Protein AF-A0A853DGA1-F1 (afdb_monomer)

InterPro domains:
  IPR004381 Glycerate kinase [PF02595] (12-328)
  IPR004381 Glycerate kinase [PTHR21599] (1-326)
  IPR018193 Glycerate kinase, flavodoxin-like fold [G3DSA:3.90.1510.10] (41-255)
  IPR018197 Glycerate kinase, restriction-enzyme-like fold [G3DSA:3.40.50.10350] (1-326)
  IPR036129 Glycerate kinase superfamily [SSF110738] (1-325)

Sequence (373 aa):
MRVLVTCDAIGVATPPEAADLIRAAWLQRAPAVTVDALPLSRGGRGFAAAAARVEGAREEPLAAGGALGTVVLLPDGSAVLEAAQAQADRSSYSVGALLVAAADVPGVRRILVGVGDLRCLDGGLGMLQAMAGRPDDPAETDLGWLRETRVAWRGVPIVAATSHALPMLGFHGAAAHAEEALGLSRQQSQEAENALGEYVDRTRRALPPRRDLLTGKDRRLDREPGAGAGGGVAFGLGLIGAQIRPGAQVSAELAGLDRAVAASDLVVIGEDVFDWRSLQDTVLAHVGEVAAARGRPVVVLSREAHVGRRESASLGVSGVYSAVPAGRLSADVRREGAGSVRGSDGSEASAVPDPSELVAQLAARVAGTWTPA

pLDDT: mean 89.46, std 14.5, range [30.16, 98.56]

Nearest PDB structures (foldseek):
  3cwc-assembly1_B  TM=7.032E-01  e=4.366E-21  Salmonella enterica subsp. enterica serovar Typhimurium str. LT2
  3cwc-assembly1_A  TM=6.879E-01  e=8.397E-20  Salmonella enterica subsp. enterica serovar Typhimurium str. LT2
  1to6-assembly1_A  TM=7.720E-01  e=2.852E-18  Neisseria meningitidis serogroup A
  5kvu-assembly3_C  TM=4.002E-01  e=5.197E-01  Mycobacterium tuberculosis H37Rv
  5kvu-assembly4_D  TM=4.035E-01  e=1.291E+00  Mycobacterium tuberculosis H37Rv

Solvent-accessible surface area (backbone atoms only — not comparable to full-atom values): 18814 Å² total; per-residue (Å²): 104,34,36,34,28,27,16,39,52,16,73,90,36,39,5,50,55,33,14,50,45,32,43,52,29,26,41,74,60,31,72,88,47,50,71,48,64,50,31,30,16,31,8,23,73,34,30,31,61,25,52,51,71,34,85,74,36,42,82,42,84,42,76,27,73,93,19,52,39,56,37,25,38,38,79,90,18,37,33,29,30,37,39,42,57,16,51,85,58,59,51,34,26,23,36,15,26,41,52,51,54,54,63,69,40,89,69,49,61,30,39,40,35,12,36,17,84,40,62,28,72,57,45,17,48,25,16,52,25,35,60,57,77,42,73,82,55,94,81,68,72,82,50,70,63,54,49,58,36,22,59,72,42,63,82,52,51,36,34,34,18,18,47,42,60,35,18,33,63,64,94,63,7,23,32,58,52,31,33,56,70,67,65,43,50,74,66,56,23,52,53,44,42,52,52,50,50,52,48,53,54,46,48,40,70,49,47,67,60,55,65,35,86,89,78,70,41,71,48,57,62,53,65,35,63,17,11,8,24,31,22,10,34,36,34,34,43,40,72,40,64,28,47,69,42,55,5,21,58,55,34,35,63,69,66,38,43,69,61,52,50,68,71,28,65,33,38,37,37,45,42,38,69,40,37,82,71,42,69,53,70,25,51,64,26,53,51,19,51,56,25,45,78,65,74,31,48,26,34,39,36,14,28,35,55,74,61,53,75,69,64,42,42,74,36,37,41,70,42,80,46,48,59,44,70,77,88,65,77,59,75,54,81,73,36,82,62,50,96,71,97,80,77,95,65,100,63,88,73,75,74,78,73,57,47,41,58,42,27,13,58,42,32,29,62,49,27,55,74,79,48,64,132

Mean predicted aligned error: 6.44 Å

Secondary structure (DSSP, 8-state):
-EEEEEE--BTTB-HHHHHHHHHHHHHHH-TTSEEEE----SSSTTHHHHHTTSTT-EEEEEEETTEEEEEEE-TTSEEEEEHHHH--SSSSHHHHHHHHHHHTSTT--EEEEE-TT----STTHHHHHHHTT----TT----TTHHHHHHHGGGS-EEEEESS---SSSTTSHHHHHHHHH---HHHHHHHHHHHHHHHHHHHHHSPPPBPTTT-SBP-GGGSTTTTTTTTHHHHHHHHTPEEEEHHHHHHHHHTHHHHHHH-SEEEEEEEEESGGGGSSSHHHHHHHHHHHTT--EEEEEEEE---HHHHHHTTEEEEEESSPTT---GGGGTTTS------------PPPPHHHHHHHHHHHHHHHHS--

Radius of gyration: 21.41 Å; Cα contacts (8 Å, |Δi|>4): 864; chains: 1; bounding box: 48×49×60 Å

Structure (mmCIF, N/CA/C/O backbone):
data_AF-A0A853DGA1-F1
#
_entry.id   AF-A0A853DGA1-F1
#
loop_
_atom_site.group_PDB
_atom_site.id
_atom_site.type_symbol
_atom_site.label_atom_id
_atom_site.label_alt_id
_atom_site.label_comp_id
_atom_site.label_asym_id
_atom_site.label_entity_id
_atom_site.label_seq_id
_atom_site.pdbx_PDB_ins_code
_atom_site.Cartn_x
_atom_site.Cartn_y
_atom_site.Cartn_z
_atom_site.occupancy
_atom_site.B_iso_or_equiv
_atom_site.auth_seq_id
_atom_site.auth_comp_id
_atom_site.auth_asym_id
_atom_site.auth_atom_id
_atom_site.pdbx_PDB_model_num
ATOM 1 N N . MET A 1 1 ? -21.243 -4.747 22.759 1.00 94.62 1 MET A N 1
ATOM 2 C CA . MET A 1 1 ? -20.771 -3.847 21.690 1.00 94.62 1 MET A CA 1
ATOM 3 C C . MET A 1 1 ? -19.449 -4.373 21.162 1.00 94.62 1 MET A C 1
ATOM 5 O O . MET A 1 1 ? -18.622 -4.797 21.970 1.00 94.62 1 MET A O 1
ATOM 9 N N . ARG A 1 2 ? -19.275 -4.387 19.842 1.00 97.62 2 ARG A N 1
ATOM 10 C CA . ARG A 1 2 ? -18.062 -4.848 19.161 1.00 97.62 2 ARG A CA 1
ATOM 11 C C . ARG A 1 2 ? -17.362 -3.674 18.481 1.00 97.62 2 ARG A C 1
ATOM 13 O O . ARG A 1 2 ? -17.962 -2.991 17.659 1.00 97.62 2 ARG A O 1
ATOM 20 N N . VAL A 1 3 ? -16.108 -3.437 18.832 1.00 98.31 3 VAL A N 1
ATOM 21 C CA . VAL A 1 3 ? -15.280 -2.349 18.310 1.00 98.31 3 VAL A CA 1
ATOM 22 C C . VAL A 1 3 ? -14.225 -2.941 17.385 1.00 98.31 3 VAL A C 1
ATOM 24 O O . VAL A 1 3 ? -13.521 -3.873 17.769 1.00 98.31 3 VAL A O 1
ATOM 27 N N . LEU A 1 4 ? -14.114 -2.403 16.176 1.00 98.56 4 LEU A N 1
ATOM 28 C CA . LEU A 1 4 ? -13.031 -2.717 15.253 1.00 98.56 4 LEU A CA 1
ATOM 29 C C . LEU A 1 4 ? -11.979 -1.614 15.334 1.00 98.56 4 LEU A C 1
ATOM 31 O O . LEU A 1 4 ? -12.278 -0.465 15.026 1.00 98.56 4 LEU A O 1
ATOM 35 N N . VAL A 1 5 ? -10.758 -1.964 15.718 1.00 98.19 5 VAL A N 1
ATOM 36 C CA . VAL A 1 5 ? -9.594 -1.078 15.685 1.00 98.19 5 VAL A CA 1
ATOM 37 C C . VAL A 1 5 ? -8.793 -1.375 14.425 1.00 98.19 5 VAL A C 1
ATOM 39 O O . VAL A 1 5 ? -8.399 -2.513 14.191 1.00 98.19 5 VAL A O 1
ATOM 42 N N . THR A 1 6 ? -8.526 -0.347 13.632 1.00 96.38 6 THR A N 1
ATOM 43 C CA . THR A 1 6 ? -7.649 -0.398 12.459 1.00 96.38 6 THR A CA 1
ATOM 44 C C . THR A 1 6 ? -6.714 0.803 12.477 1.00 96.38 6 THR A C 1
ATOM 46 O O . THR A 1 6 ? -7.035 1.836 13.056 1.00 96.38 6 THR A O 1
ATOM 49 N N . CYS A 1 7 ? -5.557 0.694 11.844 1.00 93.50 7 CYS A N 1
ATOM 50 C CA . CYS A 1 7 ? -4.632 1.809 11.661 1.00 93.50 7 CYS A CA 1
ATOM 51 C C . CYS A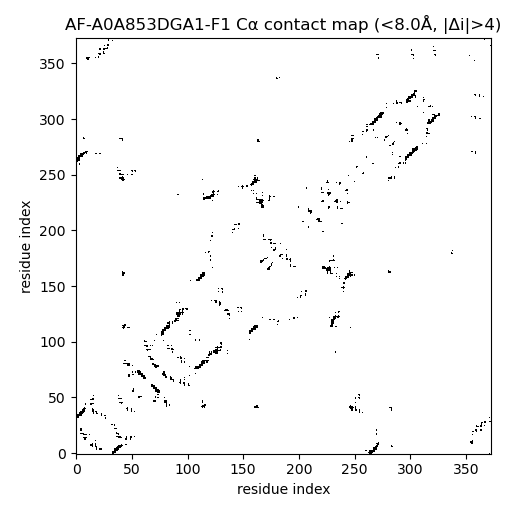 1 7 ? -3.607 1.459 10.583 1.00 93.50 7 CYS A C 1
ATOM 53 O O . CYS A 1 7 ? -3.421 0.278 10.279 1.00 93.50 7 CYS A O 1
ATOM 55 N N . ASP A 1 8 ? -2.963 2.490 10.036 1.00 91.75 8 ASP A N 1
ATOM 56 C CA . ASP A 1 8 ? -1.649 2.369 9.395 1.00 91.75 8 ASP A CA 1
ATOM 57 C C . ASP A 1 8 ? -0.547 2.412 10.479 1.00 91.75 8 ASP A C 1
ATOM 59 O O . ASP A 1 8 ? -0.825 2.331 11.681 1.00 91.75 8 ASP A O 1
ATOM 63 N N . ALA A 1 9 ? 0.716 2.520 10.076 1.00 91.25 9 ALA A N 1
ATOM 64 C CA . ALA A 1 9 ? 1.825 2.738 10.994 1.00 91.25 9 ALA A CA 1
ATOM 65 C C . ALA A 1 9 ? 1.706 4.104 11.707 1.00 91.25 9 ALA A C 1
ATOM 67 O O . ALA A 1 9 ? 1.380 5.111 11.079 1.00 91.25 9 ALA A O 1
ATOM 68 N N . ILE A 1 10 ? 2.029 4.157 13.005 1.00 92.00 10 ILE A N 1
ATOM 69 C CA . ILE A 1 10 ? 1.975 5.383 13.824 1.00 92.00 10 ILE A CA 1
ATOM 70 C C . ILE A 1 10 ? 3.334 5.587 14.493 1.00 92.00 10 ILE A C 1
ATOM 72 O O . ILE A 1 10 ? 3.769 4.751 15.283 1.00 92.00 10 ILE A O 1
ATOM 76 N N . GLY A 1 11 ? 4.018 6.691 14.180 1.00 88.06 11 GLY A N 1
ATOM 77 C CA . GLY A 1 11 ? 5.387 6.918 14.649 1.00 88.06 11 GLY A CA 1
ATOM 78 C C . GLY A 1 11 ? 6.327 5.815 14.156 1.00 88.06 11 GLY A C 1
ATOM 79 O O . GLY A 1 11 ? 6.466 5.608 12.948 1.00 88.06 11 GLY A O 1
ATOM 80 N N . VAL A 1 12 ? 6.957 5.095 15.086 1.00 87.75 12 VAL A N 1
ATOM 81 C CA . VAL A 1 12 ? 7.821 3.937 14.785 1.00 87.75 12 VAL A CA 1
ATOM 82 C C . VAL A 1 12 ? 7.077 2.601 14.801 1.00 87.75 12 VAL A C 1
ATOM 84 O O . VAL A 1 12 ? 7.597 1.622 14.270 1.00 87.75 12 VAL A O 1
ATOM 87 N N . ALA A 1 13 ? 5.865 2.557 15.362 1.00 92.19 13 ALA A N 1
ATOM 88 C CA . ALA A 1 13 ? 5.080 1.336 15.461 1.00 92.19 13 ALA A CA 1
ATOM 89 C C . ALA A 1 13 ? 4.562 0.905 14.083 1.00 92.19 13 ALA A C 1
ATOM 91 O O . ALA A 1 13 ? 4.009 1.702 13.313 1.00 92.19 13 ALA A O 1
ATOM 92 N N . THR A 1 14 ? 4.720 -0.379 13.779 1.00 93.75 14 THR A N 1
ATOM 93 C CA . THR A 1 14 ? 4.081 -1.020 12.626 1.00 93.75 14 THR A CA 1
ATOM 94 C C . THR A 1 14 ? 2.556 -1.024 12.795 1.00 93.75 14 THR A C 1
ATOM 96 O O . THR A 1 14 ? 2.061 -0.903 13.920 1.00 93.75 14 THR A O 1
ATOM 99 N N . PRO A 1 15 ? 1.775 -1.196 11.713 1.00 95.31 15 PRO A N 1
ATOM 100 C CA . PRO A 1 15 ? 0.323 -1.248 11.830 1.00 95.31 15 PRO A CA 1
ATOM 101 C C . PRO A 1 15 ? -0.184 -2.299 12.838 1.00 95.31 15 PRO A C 1
ATOM 103 O O . PRO A 1 15 ? -1.053 -1.960 13.641 1.00 95.31 15 PRO A O 1
ATOM 106 N N . PRO A 1 16 ? 0.352 -3.541 12.894 1.00 95.81 16 PRO A N 1
ATOM 107 C CA . PRO A 1 16 ? -0.037 -4.501 13.930 1.00 95.81 16 PRO A CA 1
ATOM 108 C C . PRO A 1 16 ? 0.259 -4.033 15.359 1.00 95.81 16 PRO A C 1
ATOM 110 O O . PRO A 1 16 ? -0.598 -4.179 16.227 1.00 95.81 16 PRO A O 1
ATOM 113 N N . GLU A 1 17 ? 1.434 -3.450 15.606 1.00 96.19 17 GLU A N 1
ATOM 114 C CA . GLU A 1 17 ? 1.812 -2.944 16.934 1.00 96.19 17 GLU A CA 1
ATOM 115 C C . GLU A 1 17 ? 0.909 -1.785 17.370 1.00 96.19 17 GLU A C 1
ATOM 117 O O . GLU A 1 17 ? 0.377 -1.796 18.481 1.00 96.19 17 GLU A O 1
ATOM 122 N N . ALA A 1 18 ? 0.672 -0.818 16.481 1.00 96.31 18 ALA A N 1
ATOM 123 C CA . ALA A 1 18 ? -0.205 0.317 16.749 1.00 96.31 18 ALA A CA 1
ATOM 124 C C . ALA A 1 18 ? -1.657 -0.128 17.016 1.00 96.31 18 ALA A C 1
ATOM 126 O O . ALA A 1 18 ? -2.285 0.342 17.971 1.00 96.31 18 ALA A O 1
ATOM 127 N N . ALA A 1 19 ? -2.177 -1.081 16.235 1.00 97.12 19 ALA A N 1
ATOM 128 C CA . ALA A 1 19 ? -3.524 -1.614 16.424 1.00 97.12 19 ALA A CA 1
ATOM 129 C C . ALA A 1 19 ? -3.656 -2.350 17.768 1.00 97.12 19 ALA A C 1
ATOM 131 O O . ALA A 1 19 ? -4.648 -2.164 18.479 1.00 97.12 19 ALA A O 1
ATOM 132 N N . ASP A 1 20 ? -2.645 -3.141 18.147 1.00 97.25 20 ASP A N 1
ATOM 133 C CA . ASP A 1 20 ? -2.610 -3.866 19.419 1.00 97.25 20 ASP A CA 1
ATOM 134 C C . ASP A 1 20 ? -2.519 -2.905 20.623 1.00 97.25 20 ASP A C 1
ATOM 136 O O . ASP A 1 20 ? -3.224 -3.107 21.618 1.00 97.25 20 ASP A O 1
ATOM 140 N N . LEU A 1 21 ? -1.742 -1.817 20.520 1.00 96.94 21 LEU A N 1
ATOM 141 C CA . LEU A 1 21 ? -1.658 -0.765 21.544 1.00 96.94 21 LEU A CA 1
ATOM 142 C C . LEU A 1 21 ? -3.003 -0.055 21.757 1.00 96.94 21 LEU A C 1
ATOM 144 O O . LEU A 1 21 ? -3.474 0.062 22.893 1.00 96.94 21 LEU A O 1
ATOM 148 N N . ILE A 1 22 ? -3.656 0.377 20.673 1.00 97.69 22 ILE A N 1
ATOM 149 C CA . ILE A 1 22 ? -4.971 1.037 20.734 1.00 97.69 22 ILE A CA 1
ATOM 150 C C . ILE A 1 22 ? -6.020 0.077 21.301 1.00 97.69 22 ILE A C 1
ATOM 152 O O . ILE A 1 22 ? -6.792 0.454 22.188 1.00 97.69 22 ILE A O 1
ATOM 156 N N . ARG A 1 23 ? -6.025 -1.182 20.846 1.00 97.88 23 ARG A N 1
ATOM 157 C CA . ARG A 1 23 ? -6.919 -2.229 21.353 1.00 97.88 23 ARG A CA 1
ATOM 158 C C . ARG A 1 23 ? -6.741 -2.452 22.854 1.00 97.88 23 ARG A C 1
ATOM 160 O O . ARG A 1 23 ? -7.736 -2.499 23.582 1.00 97.88 23 ARG A O 1
ATOM 167 N N . ALA A 1 24 ? -5.502 -2.588 23.324 1.00 97.50 24 ALA A N 1
ATOM 168 C CA . ALA A 1 24 ? -5.204 -2.800 24.738 1.00 97.50 24 ALA A CA 1
ATOM 169 C C . ALA A 1 24 ? -5.680 -1.617 25.594 1.00 97.50 24 ALA A C 1
ATOM 171 O O . ALA A 1 24 ? -6.358 -1.820 26.603 1.00 97.50 24 ALA A O 1
ATOM 172 N N . ALA A 1 25 ? -5.398 -0.387 25.161 1.00 96.81 25 ALA A N 1
ATOM 173 C CA . ALA A 1 25 ? -5.836 0.821 25.853 1.00 96.81 25 ALA A CA 1
ATOM 174 C C . ALA A 1 25 ? -7.369 0.964 25.887 1.00 96.81 25 ALA A C 1
ATOM 176 O O . ALA A 1 25 ? -7.935 1.373 26.904 1.00 96.81 25 ALA A O 1
ATOM 177 N N . TRP A 1 26 ? -8.060 0.572 24.812 1.00 97.38 26 TRP A N 1
ATOM 178 C CA . TRP A 1 26 ? -9.523 0.571 24.771 1.00 97.38 26 TRP A CA 1
ATOM 179 C C . TRP A 1 26 ? -10.118 -0.414 25.789 1.00 97.38 26 TRP A C 1
ATOM 181 O O . TRP A 1 26 ? -10.995 -0.048 26.576 1.00 97.38 26 TRP A O 1
ATOM 191 N N . LEU A 1 27 ? -9.605 -1.650 25.824 1.00 96.88 27 LEU A N 1
ATOM 192 C CA . LEU A 1 27 ? -10.064 -2.704 26.740 1.00 96.88 27 LEU A CA 1
ATOM 193 C C . LEU A 1 27 ? -9.802 -2.375 28.215 1.00 96.88 27 LEU A C 1
ATOM 195 O O . LEU A 1 27 ? -10.604 -2.748 29.069 1.00 96.88 27 LEU A O 1
ATOM 199 N N . GLN A 1 28 ? -8.727 -1.643 28.528 1.00 94.81 28 GLN A N 1
ATOM 200 C CA . GLN A 1 28 ? -8.458 -1.183 29.896 1.00 94.81 28 GLN A CA 1
ATOM 201 C C . GLN A 1 28 ? -9.582 -0.293 30.441 1.00 94.81 28 GLN A C 1
ATOM 203 O O . GLN A 1 28 ? -9.892 -0.350 31.632 1.00 94.81 28 GLN A O 1
ATOM 208 N N . ARG A 1 29 ? -10.205 0.532 29.586 1.00 94.00 29 ARG A N 1
ATOM 209 C CA . ARG A 1 29 ? -11.296 1.422 30.001 1.00 94.00 29 ARG A CA 1
ATOM 210 C C . ARG A 1 29 ? -12.676 0.785 29.867 1.00 94.00 29 ARG A C 1
ATOM 212 O O . ARG A 1 29 ? -13.545 1.087 30.683 1.00 94.00 29 ARG A O 1
ATOM 219 N N . ALA A 1 30 ? -12.866 -0.078 28.873 1.00 94.31 30 ALA A N 1
ATOM 220 C CA . ALA A 1 30 ? -14.136 -0.728 28.571 1.00 94.31 30 ALA A CA 1
ATOM 221 C C . ALA A 1 30 ? -13.969 -2.263 28.489 1.00 94.31 30 ALA A C 1
ATOM 223 O O . ALA A 1 30 ? -14.032 -2.842 27.406 1.00 94.31 30 ALA A O 1
ATOM 224 N N . PRO A 1 31 ? -13.779 -2.962 29.623 1.00 94.00 31 PRO A N 1
ATOM 225 C CA . PRO A 1 31 ? -13.498 -4.403 29.624 1.00 94.00 31 PRO A CA 1
ATOM 226 C C . PRO A 1 31 ? -14.691 -5.272 29.190 1.00 94.00 31 PRO A C 1
ATOM 228 O O . PRO A 1 31 ? -14.512 -6.443 28.873 1.00 94.00 31 PRO A O 1
ATOM 231 N N . ALA A 1 32 ? -15.908 -4.719 29.181 1.00 94.19 32 ALA A N 1
ATOM 232 C CA . ALA A 1 32 ? -17.127 -5.430 28.794 1.00 94.19 32 ALA A CA 1
ATOM 233 C C . ALA A 1 32 ? -17.375 -5.465 27.271 1.00 94.19 32 ALA A C 1
ATOM 235 O O . ALA A 1 32 ? -18.312 -6.131 26.824 1.00 94.19 32 ALA A O 1
ATOM 236 N N . VAL A 1 33 ? -16.580 -4.748 26.463 1.00 96.00 33 VAL A N 1
ATOM 237 C CA . VAL A 1 33 ? -16.718 -4.758 24.998 1.00 96.00 33 VAL A CA 1
ATOM 238 C C . VAL A 1 33 ? -15.785 -5.770 24.342 1.00 96.00 33 VAL A C 1
ATOM 240 O O . VAL A 1 33 ? -14.740 -6.131 24.875 1.00 96.00 33 VAL A O 1
ATOM 243 N N . THR A 1 34 ? -16.151 -6.214 23.143 1.00 97.44 34 THR A N 1
ATOM 244 C CA . THR A 1 34 ? -15.250 -6.987 22.283 1.00 97.44 34 THR A CA 1
ATOM 245 C C . THR A 1 34 ? -14.474 -6.015 21.409 1.00 97.44 34 THR A C 1
ATOM 247 O O . THR A 1 34 ? -15.095 -5.191 20.742 1.00 97.44 34 THR A O 1
ATOM 250 N N . VAL A 1 35 ? -13.143 -6.103 21.398 1.00 97.88 35 VAL A N 1
ATOM 251 C CA . VAL A 1 35 ? -12.289 -5.262 20.548 1.00 97.88 35 VAL A CA 1
ATOM 252 C C . VAL A 1 35 ? -11.426 -6.149 19.659 1.00 97.88 35 VAL A C 1
ATOM 254 O O . VAL A 1 35 ? -10.570 -6.887 20.161 1.00 97.88 35 VAL A O 1
ATOM 257 N N . ASP A 1 36 ? -11.649 -6.057 18.351 1.00 97.56 36 ASP A N 1
ATOM 258 C CA . ASP A 1 36 ? -10.837 -6.715 17.328 1.00 97.56 36 ASP A CA 1
ATOM 259 C C . ASP A 1 36 ? -9.819 -5.726 16.764 1.00 97.56 36 ASP A C 1
ATOM 261 O O . ASP A 1 36 ? -10.155 -4.570 16.517 1.00 97.56 36 ASP A O 1
ATOM 265 N N . ALA A 1 37 ? -8.588 -6.182 16.541 1.00 97.12 37 ALA A N 1
ATOM 266 C CA . ALA A 1 37 ? -7.559 -5.415 15.848 1.00 97.12 37 ALA A CA 1
ATOM 267 C C . ALA A 1 37 ? -7.406 -5.949 14.420 1.00 97.12 37 ALA A C 1
ATOM 269 O O . ALA A 1 37 ? -7.211 -7.148 14.218 1.00 97.12 37 ALA A O 1
ATOM 270 N N . LEU A 1 38 ? -7.496 -5.055 13.442 1.00 97.31 38 LEU A N 1
ATOM 271 C CA . LEU A 1 38 ? -7.337 -5.339 12.023 1.00 97.31 38 LEU A CA 1
ATOM 272 C C . LEU A 1 38 ? -6.343 -4.328 11.438 1.00 97.31 38 LEU A C 1
ATOM 274 O O . LEU A 1 38 ? -6.755 -3.270 10.969 1.00 97.31 38 LEU A O 1
ATOM 278 N N . PRO A 1 39 ? -5.032 -4.600 11.531 1.00 96.44 39 PRO A N 1
ATOM 279 C CA . PRO A 1 39 ? -4.023 -3.684 11.022 1.00 96.44 39 PRO A CA 1
ATOM 280 C C . PRO A 1 39 ? -4.069 -3.614 9.497 1.00 96.44 39 PRO A C 1
ATOM 282 O O . PRO A 1 39 ? -4.233 -4.635 8.826 1.00 96.44 39 PRO A O 1
ATOM 285 N N . LEU A 1 40 ? -3.896 -2.413 8.950 1.00 95.81 40 LEU A N 1
ATOM 286 C CA . LEU A 1 40 ? -3.868 -2.163 7.512 1.00 95.81 40 LEU A CA 1
ATOM 287 C C . LEU A 1 40 ? -2.599 -1.398 7.142 1.00 95.81 40 LEU A C 1
ATOM 289 O O . LEU A 1 40 ? -1.987 -0.751 7.976 1.00 95.81 40 LEU A O 1
ATOM 293 N N . SER A 1 41 ? -2.196 -1.453 5.880 1.00 93.50 41 SER A N 1
ATOM 294 C CA . SER A 1 41 ? -1.071 -0.662 5.380 1.00 93.50 41 SER A CA 1
ATOM 295 C C . SER A 1 41 ? -1.385 -0.104 4.004 1.00 93.50 41 SER A C 1
ATOM 297 O O . SER A 1 41 ? -2.136 -0.690 3.222 1.00 93.50 41 SER A O 1
ATOM 299 N N . ARG A 1 42 ? -0.754 1.019 3.667 1.00 90.56 42 ARG A N 1
ATOM 300 C CA . ARG A 1 42 ? -0.820 1.608 2.324 1.00 90.56 42 ARG A CA 1
ATOM 301 C C . ARG A 1 42 ? 0.138 0.945 1.326 1.00 90.56 42 ARG A C 1
ATOM 303 O O . ARG A 1 42 ? 0.346 1.477 0.245 1.00 90.56 42 ARG A O 1
ATOM 310 N N . GLY A 1 43 ? 0.721 -0.210 1.643 1.00 89.88 43 GLY A N 1
ATOM 311 C CA . GLY A 1 43 ? 1.718 -0.863 0.783 1.00 89.88 43 GLY A CA 1
ATOM 312 C C . GLY A 1 43 ? 3.148 -0.377 1.026 1.00 89.88 43 GLY A C 1
ATOM 313 O O . GLY A 1 43 ? 4.013 -0.609 0.189 1.00 89.88 43 GLY A O 1
ATOM 314 N N . GLY A 1 44 ? 3.388 0.320 2.137 1.00 89.94 44 GLY A N 1
ATOM 315 C CA . GLY A 1 44 ? 4.723 0.642 2.648 1.00 89.94 44 GLY A CA 1
ATOM 316 C C . GLY A 1 44 ? 5.047 -0.208 3.875 1.00 89.94 44 GLY A C 1
ATOM 317 O O . GLY A 1 44 ? 4.672 -1.381 3.941 1.00 89.94 44 GLY A O 1
ATOM 318 N N . ARG A 1 45 ? 5.697 0.406 4.863 1.00 89.50 45 ARG A N 1
ATOM 319 C CA . ARG A 1 45 ? 6.089 -0.219 6.128 1.00 89.50 45 ARG A CA 1
ATOM 320 C C . ARG A 1 45 ? 4.938 -0.995 6.768 1.00 89.50 45 ARG A C 1
ATOM 322 O O . ARG A 1 45 ? 3.863 -0.453 7.035 1.00 89.50 45 ARG A O 1
ATOM 329 N N . GLY A 1 46 ? 5.195 -2.264 7.061 1.00 91.69 46 GLY A N 1
ATOM 330 C CA . GLY A 1 46 ? 4.262 -3.138 7.764 1.00 91.69 46 GLY A CA 1
ATOM 331 C C . GLY A 1 46 ? 3.120 -3.689 6.907 1.00 91.69 46 GLY A C 1
ATOM 332 O O . GLY A 1 46 ? 2.178 -4.250 7.461 1.00 91.69 46 GLY A O 1
ATOM 333 N N . PHE A 1 47 ? 3.183 -3.567 5.579 1.00 95.38 47 PHE A N 1
ATOM 334 C CA . PHE A 1 47 ? 2.284 -4.254 4.648 1.00 95.38 47 PHE A CA 1
ATOM 335 C C . PHE A 1 47 ? 2.367 -5.788 4.731 1.00 95.38 47 PHE A C 1
ATOM 337 O O . PHE A 1 47 ? 1.336 -6.452 4.844 1.00 95.38 47 PHE A O 1
ATOM 344 N N . ALA A 1 48 ? 3.571 -6.358 4.746 1.00 95.06 48 ALA A N 1
ATOM 345 C CA . ALA A 1 48 ? 3.802 -7.777 4.991 1.00 95.06 48 ALA A CA 1
ATOM 346 C C . ALA A 1 48 ? 3.402 -8.142 6.429 1.00 95.06 48 ALA A C 1
ATOM 348 O O . ALA A 1 48 ? 2.672 -9.106 6.634 1.00 95.06 48 ALA A O 1
ATOM 349 N N . ALA A 1 49 ? 3.766 -7.324 7.422 1.00 94.81 49 ALA A N 1
ATOM 350 C CA . ALA A 1 49 ? 3.380 -7.573 8.816 1.00 94.81 49 ALA A CA 1
ATOM 351 C C . ALA A 1 49 ? 1.847 -7.581 9.023 1.00 94.81 49 ALA A C 1
ATOM 353 O O . ALA A 1 49 ? 1.322 -8.388 9.791 1.00 94.81 49 ALA A O 1
ATOM 354 N N . ALA A 1 50 ? 1.108 -6.720 8.317 1.00 95.19 50 ALA A N 1
ATOM 355 C CA . ALA A 1 50 ? -0.353 -6.737 8.302 1.00 95.19 50 ALA A CA 1
ATOM 356 C C . ALA A 1 50 ? -0.896 -8.004 7.621 1.00 95.19 50 ALA A C 1
ATOM 358 O O . ALA A 1 50 ? -1.802 -8.648 8.151 1.00 95.19 50 ALA A O 1
ATOM 359 N N . ALA A 1 51 ? -0.309 -8.420 6.493 1.00 96.44 51 ALA A N 1
ATOM 360 C CA . ALA A 1 51 ? -0.675 -9.668 5.823 1.00 96.44 51 ALA A CA 1
ATOM 361 C C . ALA A 1 51 ? -0.394 -10.915 6.682 1.00 96.44 51 ALA A C 1
ATOM 363 O O . ALA A 1 51 ? -1.152 -11.880 6.618 1.00 96.44 51 ALA A O 1
ATOM 364 N N . ALA A 1 52 ? 0.635 -10.890 7.533 1.00 96.56 52 ALA A N 1
ATOM 365 C CA . ALA A 1 52 ? 0.956 -11.983 8.451 1.00 96.56 52 ALA A CA 1
ATOM 366 C C . ALA A 1 52 ? -0.123 -12.210 9.529 1.00 96.56 52 ALA A C 1
ATOM 368 O O . ALA A 1 52 ? -0.178 -13.277 10.137 1.00 96.56 52 ALA A O 1
ATOM 369 N N . ARG A 1 53 ? -1.029 -11.242 9.745 1.00 95.69 53 ARG A N 1
ATOM 370 C CA . ARG A 1 53 ? -2.195 -11.399 10.634 1.00 95.69 53 ARG A CA 1
ATOM 371 C C . ARG A 1 53 ? -3.372 -12.128 9.979 1.00 95.69 53 ARG A C 1
ATOM 373 O O . ARG A 1 53 ? -4.344 -12.432 10.669 1.00 95.69 53 ARG A O 1
ATOM 380 N N . VAL A 1 54 ? -3.307 -12.416 8.678 1.00 94.94 54 VAL A N 1
ATOM 381 C CA . VAL A 1 54 ? -4.321 -13.226 7.994 1.00 94.94 54 VAL A CA 1
ATOM 382 C C . VAL A 1 54 ? -4.252 -14.667 8.505 1.00 94.94 54 VAL A C 1
ATOM 384 O O . VAL A 1 54 ? -3.180 -15.254 8.632 1.00 94.94 54 VAL A O 1
ATOM 387 N N . GLU A 1 55 ? -5.410 -15.260 8.792 1.00 94.06 55 GLU A N 1
ATOM 388 C CA . GLU A 1 55 ? -5.492 -16.636 9.284 1.00 94.06 55 GLU A CA 1
ATOM 389 C C . GLU A 1 55 ? -4.829 -17.622 8.307 1.00 94.06 55 GLU A C 1
ATOM 391 O O . GLU A 1 55 ? -5.131 -17.644 7.113 1.00 94.06 55 GLU A O 1
ATOM 396 N N . GLY A 1 56 ? -3.913 -18.448 8.821 1.00 95.44 56 GLY A N 1
ATOM 397 C CA . GLY A 1 56 ? -3.164 -19.424 8.026 1.00 95.44 56 GLY A CA 1
ATOM 398 C C . GLY A 1 56 ? -1.999 -18.843 7.214 1.00 95.44 56 GLY A C 1
ATOM 399 O O . GLY A 1 56 ? -1.387 -19.593 6.447 1.00 95.44 56 GLY A O 1
ATOM 400 N N . ALA A 1 57 ? -1.681 -17.553 7.376 1.00 97.25 57 ALA A N 1
ATOM 401 C CA . ALA A 1 57 ? -0.472 -16.960 6.821 1.00 97.25 57 ALA A CA 1
ATOM 402 C C . ALA A 1 57 ? 0.791 -17.606 7.416 1.00 97.25 57 ALA A C 1
ATOM 404 O O . ALA A 1 57 ? 0.824 -18.000 8.585 1.00 97.25 57 ALA A O 1
ATOM 405 N N . ARG A 1 58 ? 1.836 -17.726 6.596 1.00 97.00 58 ARG A N 1
ATOM 406 C CA . ARG A 1 58 ? 3.154 -18.232 6.991 1.00 97.00 58 ARG A CA 1
ATOM 407 C C . ARG A 1 58 ? 4.231 -17.265 6.536 1.00 97.00 58 ARG A C 1
ATOM 409 O O . ARG A 1 58 ? 4.244 -16.870 5.377 1.00 97.00 58 ARG A O 1
ATOM 416 N N . GLU A 1 59 ? 5.122 -16.903 7.443 1.00 96.12 59 GLU A N 1
ATOM 417 C CA . GLU A 1 59 ? 6.278 -16.065 7.144 1.00 96.12 59 GLU A CA 1
ATOM 418 C C . GLU A 1 59 ? 7.478 -16.944 6.804 1.00 96.12 59 GLU A C 1
ATOM 420 O O . GLU A 1 59 ? 7.816 -17.860 7.558 1.00 96.12 59 GLU A O 1
ATOM 425 N N . GLU A 1 60 ? 8.128 -16.658 5.681 1.00 94.00 60 GLU A N 1
ATOM 426 C CA . GLU A 1 60 ? 9.367 -17.315 5.280 1.00 94.00 60 GLU A CA 1
ATOM 427 C C . GLU A 1 60 ? 10.438 -16.251 4.983 1.00 94.00 60 GLU A C 1
ATOM 429 O O . GLU A 1 60 ? 10.160 -15.267 4.287 1.00 94.00 60 GLU A O 1
ATOM 434 N N . PRO A 1 61 ? 11.664 -16.400 5.517 1.00 93.62 61 PRO A N 1
ATOM 435 C CA . PRO A 1 61 ? 12.756 -15.502 5.181 1.00 93.62 61 PRO A CA 1
ATOM 436 C C . PRO A 1 61 ? 13.162 -15.711 3.722 1.00 93.62 61 PRO A C 1
ATOM 438 O O . PRO A 1 61 ? 13.280 -16.842 3.248 1.00 93.62 61 PRO A O 1
ATOM 441 N N . LEU A 1 62 ? 13.433 -14.615 3.025 1.00 92.06 62 LEU A N 1
ATOM 442 C CA . LEU A 1 62 ? 13.845 -14.614 1.631 1.00 92.06 62 LEU A CA 1
ATOM 443 C C . LEU A 1 62 ? 15.157 -13.842 1.492 1.00 92.06 62 LEU A C 1
ATOM 445 O O . LEU A 1 62 ? 15.284 -12.716 1.969 1.00 92.06 62 LEU A O 1
ATOM 449 N N . ALA A 1 63 ? 16.143 -14.455 0.842 1.00 90.31 63 ALA A N 1
ATOM 450 C CA . ALA A 1 63 ? 17.449 -13.851 0.611 1.00 90.31 63 ALA A CA 1
ATOM 451 C C . ALA A 1 63 ? 17.805 -13.948 -0.873 1.00 90.31 63 ALA A C 1
ATOM 453 O O . ALA A 1 63 ? 17.932 -15.049 -1.410 1.00 90.31 63 ALA A O 1
ATOM 454 N N . ALA A 1 64 ? 17.962 -12.805 -1.540 1.00 86.81 64 ALA A N 1
ATOM 455 C CA . ALA A 1 64 ? 18.247 -12.751 -2.971 1.00 86.81 64 ALA A CA 1
ATOM 456 C C . ALA A 1 64 ? 18.972 -11.456 -3.342 1.00 86.81 64 ALA A C 1
ATOM 458 O O . ALA A 1 64 ? 18.674 -10.396 -2.801 1.00 86.81 64 ALA A O 1
ATOM 459 N N . GLY A 1 65 ? 19.940 -11.529 -4.262 1.00 76.81 65 GLY A N 1
ATOM 460 C CA . GLY A 1 65 ? 20.654 -10.339 -4.747 1.00 76.81 65 GLY A CA 1
ATOM 461 C C . GLY A 1 65 ? 21.364 -9.531 -3.650 1.00 76.81 65 GLY A C 1
ATOM 462 O O . GLY A 1 65 ? 21.463 -8.317 -3.766 1.00 76.81 65 GLY A O 1
ATOM 463 N N . GLY A 1 66 ? 21.806 -10.183 -2.566 1.00 81.44 66 GLY A N 1
ATOM 464 C CA . GLY A 1 66 ? 22.420 -9.518 -1.406 1.00 81.44 66 GLY A CA 1
ATOM 465 C C . GLY A 1 66 ? 21.427 -8.850 -0.448 1.00 81.44 66 GLY A C 1
ATOM 466 O O . GLY A 1 66 ? 21.848 -8.309 0.572 1.00 81.44 66 GLY A O 1
ATOM 467 N N . ALA A 1 67 ? 20.130 -8.919 -0.741 1.00 82.94 67 ALA A N 1
ATOM 468 C CA . ALA A 1 67 ? 19.069 -8.398 0.100 1.00 82.94 67 ALA A CA 1
ATOM 469 C C . ALA A 1 67 ? 18.414 -9.487 0.949 1.00 82.94 67 ALA A C 1
ATOM 471 O O . ALA A 1 67 ? 18.374 -10.660 0.569 1.00 82.94 67 ALA A O 1
ATOM 472 N N . LEU A 1 68 ? 17.881 -9.064 2.093 1.00 86.88 68 LEU A N 1
ATOM 473 C CA . LEU A 1 68 ? 17.072 -9.875 2.991 1.00 86.88 68 LEU A CA 1
ATOM 474 C C . LEU A 1 68 ? 15.665 -9.286 3.032 1.00 86.88 68 LEU A C 1
ATOM 476 O O . LEU A 1 68 ? 15.499 -8.073 3.092 1.00 86.88 68 LEU A O 1
ATOM 480 N N . GLY A 1 69 ? 14.659 -10.143 3.024 1.00 87.50 69 GLY A N 1
ATOM 481 C CA . GLY A 1 69 ? 13.273 -9.756 3.224 1.00 87.50 69 GLY A CA 1
ATOM 482 C C . GLY A 1 69 ? 12.472 -10.911 3.799 1.00 87.50 69 GLY A C 1
ATOM 483 O O . GLY A 1 69 ? 12.991 -12.012 3.997 1.00 87.50 69 GLY A O 1
ATOM 484 N N . THR A 1 70 ? 11.194 -10.662 4.038 1.00 92.12 70 THR A N 1
ATOM 485 C CA . THR A 1 70 ? 10.239 -11.692 4.440 1.00 92.12 70 THR A CA 1
ATOM 486 C C . THR A 1 70 ? 9.159 -11.804 3.377 1.00 92.12 70 THR A C 1
ATOM 488 O O . THR A 1 70 ? 8.603 -10.795 2.937 1.00 92.12 70 THR A O 1
ATOM 491 N N . VAL A 1 71 ? 8.844 -13.033 2.972 1.00 96.25 71 VAL A N 1
ATOM 492 C CA . VAL A 1 71 ? 7.648 -13.324 2.183 1.00 96.25 71 VAL A CA 1
ATOM 493 C C . VAL A 1 71 ? 6.568 -13.887 3.095 1.00 96.25 71 VAL A C 1
ATOM 495 O O . VAL A 1 71 ? 6.808 -14.800 3.883 1.00 96.25 71 VAL A O 1
ATOM 498 N N . VAL A 1 72 ? 5.362 -13.338 2.986 1.00 97.69 72 VAL A N 1
ATOM 499 C CA . VAL A 1 72 ? 4.184 -13.849 3.688 1.00 97.69 72 VAL A CA 1
ATOM 500 C C . VAL A 1 72 ? 3.355 -14.660 2.707 1.00 97.69 72 VAL A C 1
ATOM 502 O O . VAL A 1 72 ? 2.792 -14.119 1.756 1.00 97.69 72 VAL A O 1
ATOM 505 N N . LEU A 1 73 ? 3.280 -15.965 2.935 1.00 98.06 73 LEU A N 1
ATOM 506 C CA . LEU A 1 73 ? 2.500 -16.898 2.136 1.00 98.06 73 LEU A CA 1
ATOM 507 C C . LEU A 1 73 ? 1.096 -17.033 2.716 1.00 98.06 73 LEU A C 1
ATOM 509 O O . LEU A 1 73 ? 0.921 -17.474 3.852 1.00 98.06 73 LEU A O 1
ATOM 513 N N . LEU A 1 74 ? 0.089 -16.689 1.919 1.00 97.56 74 LEU A N 1
ATOM 514 C CA . LEU A 1 74 ? -1.318 -16.814 2.287 1.00 97.56 74 LEU A CA 1
ATOM 515 C C . LEU A 1 74 ? -1.908 -18.158 1.821 1.00 97.56 74 LEU A C 1
ATOM 517 O O . LEU A 1 74 ? -1.442 -18.728 0.828 1.00 97.56 74 LEU A O 1
ATOM 521 N N . PRO A 1 75 ? -2.978 -18.663 2.470 1.00 95.94 75 PRO A N 1
ATOM 522 C CA . PRO A 1 75 ? -3.605 -19.939 2.103 1.00 95.94 75 PRO A CA 1
ATOM 523 C C . PRO A 1 75 ? -4.129 -20.025 0.661 1.00 95.94 75 PRO A C 1
ATOM 525 O O . PRO A 1 75 ? -4.282 -21.121 0.125 1.00 95.94 75 PRO A O 1
ATOM 528 N N . ASP A 1 76 ? -4.407 -18.886 0.021 1.00 95.06 76 ASP A N 1
ATOM 529 C CA . ASP A 1 76 ? -4.879 -18.806 -1.367 1.00 95.06 76 ASP A CA 1
ATOM 530 C C . ASP A 1 76 ? -3.747 -18.916 -2.414 1.00 95.06 76 ASP A C 1
ATOM 532 O O . ASP A 1 76 ? -4.016 -18.955 -3.620 1.00 95.06 76 ASP A O 1
ATOM 536 N N . GLY A 1 77 ? -2.489 -19.010 -1.967 1.00 95.81 77 GLY A N 1
ATOM 537 C CA . GLY A 1 77 ? -1.294 -19.031 -2.812 1.00 95.81 77 GLY A CA 1
ATOM 538 C C . GLY A 1 77 ? -0.731 -17.641 -3.123 1.00 95.81 77 GLY A C 1
ATOM 539 O O . GLY A 1 77 ? 0.077 -17.508 -4.041 1.00 95.81 77 GLY A O 1
ATOM 540 N N . SER A 1 78 ? -1.152 -16.590 -2.415 1.00 97.88 78 SER A N 1
ATOM 541 C CA . SER A 1 78 ? -0.515 -15.270 -2.524 1.00 97.88 78 SER A CA 1
ATOM 542 C C . SER A 1 78 ? 0.811 -15.229 -1.776 1.00 97.88 78 SER A C 1
ATOM 544 O O . SER A 1 78 ? 0.868 -15.638 -0.621 1.00 97.88 78 SER A O 1
ATOM 546 N N . ALA A 1 79 ? 1.832 -14.646 -2.395 1.00 98.19 79 ALA A N 1
ATOM 547 C CA . ALA A 1 79 ? 3.024 -14.151 -1.715 1.00 98.19 79 ALA A CA 1
ATOM 548 C C . ALA A 1 79 ? 2.893 -12.639 -1.504 1.00 98.19 79 ALA A C 1
ATOM 550 O O . ALA A 1 79 ? 2.686 -11.906 -2.473 1.00 98.19 79 ALA A O 1
ATOM 551 N N . VAL A 1 80 ? 3.005 -12.168 -0.263 1.00 98.25 80 VAL A N 1
ATOM 552 C CA . VAL A 1 80 ? 3.002 -10.739 0.080 1.00 98.25 80 VAL A CA 1
ATOM 553 C C . VAL A 1 80 ? 4.403 -10.303 0.491 1.00 98.25 80 VAL A C 1
ATOM 555 O O . VAL A 1 80 ? 5.045 -10.974 1.297 1.00 98.25 80 VAL A O 1
ATOM 558 N N . LEU A 1 81 ? 4.872 -9.197 -0.084 1.00 96.44 81 LEU A N 1
ATOM 559 C CA . LEU A 1 81 ? 6.231 -8.676 0.075 1.00 96.44 81 LEU A CA 1
ATOM 560 C C . LEU A 1 81 ? 6.199 -7.166 0.335 1.00 96.44 81 LEU A C 1
ATOM 562 O O . LEU A 1 81 ? 5.352 -6.452 -0.204 1.00 96.44 81 LEU A O 1
ATOM 566 N N . GLU A 1 82 ? 7.185 -6.673 1.077 1.00 95.56 82 GLU A N 1
ATOM 567 C CA . GLU A 1 82 ? 7.516 -5.248 1.180 1.00 95.56 82 GLU A CA 1
ATOM 568 C C . GLU A 1 82 ? 8.815 -4.979 0.415 1.00 95.56 82 GLU A C 1
ATOM 570 O O . GLU A 1 82 ? 9.888 -5.406 0.840 1.00 95.56 82 GLU A O 1
ATOM 575 N N . ALA A 1 83 ? 8.744 -4.259 -0.707 1.00 94.31 83 ALA A N 1
ATOM 576 C CA . ALA A 1 83 ? 9.914 -3.998 -1.549 1.00 94.31 83 ALA A CA 1
ATOM 577 C C . ALA A 1 83 ? 11.022 -3.242 -0.798 1.00 94.31 83 ALA A C 1
ATOM 579 O O . ALA A 1 83 ? 12.204 -3.516 -1.003 1.00 94.31 83 ALA A O 1
ATOM 580 N N . ALA A 1 84 ? 10.644 -2.331 0.104 1.00 91.88 84 ALA A N 1
ATOM 581 C CA . ALA A 1 84 ? 11.582 -1.551 0.906 1.00 91.88 84 ALA A CA 1
ATOM 582 C C . ALA A 1 84 ? 12.481 -2.412 1.811 1.00 91.88 84 ALA A C 1
ATOM 584 O O . ALA A 1 84 ? 13.599 -1.995 2.100 1.00 91.88 84 ALA A O 1
ATOM 585 N N . GLN A 1 85 ? 12.054 -3.621 2.208 1.00 90.69 85 GLN A N 1
ATOM 586 C CA . GLN A 1 85 ? 12.903 -4.531 2.991 1.00 90.69 85 GLN A CA 1
ATOM 587 C C . GLN A 1 85 ? 14.134 -4.980 2.204 1.00 90.69 85 GLN A C 1
ATOM 589 O O . GLN A 1 85 ? 15.217 -5.106 2.768 1.00 90.69 85 GLN A O 1
ATOM 594 N N . ALA A 1 86 ? 13.979 -5.183 0.893 1.00 85.81 86 ALA A N 1
ATOM 595 C CA . ALA A 1 86 ? 15.074 -5.636 0.055 1.00 85.81 86 ALA A CA 1
ATOM 596 C C . ALA A 1 86 ? 15.996 -4.510 -0.413 1.00 85.81 86 ALA A C 1
ATOM 598 O O . ALA A 1 86 ? 17.052 -4.789 -0.978 1.00 85.81 86 ALA A O 1
ATOM 599 N N . GLN A 1 87 ? 15.627 -3.243 -0.247 1.00 83.12 87 GLN A N 1
ATOM 600 C CA . GLN A 1 87 ? 16.411 -2.165 -0.828 1.00 83.12 87 GLN A CA 1
ATOM 601 C C . GLN A 1 87 ? 17.726 -1.938 -0.075 1.00 83.12 87 GLN A C 1
ATOM 603 O O . GLN A 1 87 ? 17.746 -1.409 1.035 1.00 83.12 87 GLN A O 1
ATOM 608 N N . ALA A 1 88 ? 18.833 -2.300 -0.723 1.00 75.50 88 ALA A N 1
ATOM 609 C CA . ALA A 1 88 ? 20.177 -2.150 -0.173 1.00 75.50 88 ALA A CA 1
ATOM 610 C C . ALA A 1 88 ? 20.856 -0.835 -0.601 1.00 75.50 88 ALA A C 1
ATOM 612 O O . ALA A 1 88 ? 21.715 -0.319 0.116 1.00 75.50 88 ALA A O 1
ATOM 613 N N . ASP A 1 89 ? 20.479 -0.285 -1.755 1.00 79.56 89 ASP A N 1
ATOM 614 C CA . ASP A 1 89 ? 21.116 0.870 -2.387 1.00 79.56 89 ASP A CA 1
ATOM 615 C C . ASP A 1 89 ? 20.080 1.827 -3.019 1.00 79.56 89 ASP A C 1
ATOM 617 O O . ASP A 1 89 ? 18.896 1.811 -2.681 1.00 79.56 89 ASP A O 1
ATOM 621 N N . ARG A 1 90 ? 20.535 2.729 -3.901 1.00 85.31 90 ARG A N 1
ATOM 622 C CA . ARG A 1 90 ? 19.659 3.650 -4.649 1.00 85.31 90 ARG A CA 1
ATOM 623 C C . ARG A 1 90 ? 19.097 3.041 -5.944 1.00 85.31 90 ARG A C 1
ATOM 625 O O . ARG A 1 90 ? 18.392 3.751 -6.663 1.00 85.31 90 ARG A O 1
ATOM 632 N N . SER A 1 91 ? 19.395 1.774 -6.234 1.00 92.12 91 SER A N 1
ATOM 633 C CA . SER A 1 91 ? 18.819 0.989 -7.329 1.00 92.12 91 SER A CA 1
ATOM 634 C C . SER A 1 91 ? 17.592 0.215 -6.834 1.00 92.12 91 SER A C 1
ATOM 636 O O . SER A 1 91 ? 17.388 0.003 -5.635 1.00 92.12 91 SER A O 1
ATOM 638 N N . SER A 1 92 ? 16.727 -0.189 -7.764 1.00 95.62 92 SER A N 1
ATOM 639 C CA . SER A 1 92 ? 15.647 -1.143 -7.492 1.00 95.62 92 SER A CA 1
ATOM 640 C C . SER A 1 92 ? 16.054 -2.599 -7.774 1.00 95.62 92 SER A C 1
ATOM 642 O O . SER A 1 92 ? 15.226 -3.503 -7.665 1.00 95.62 92 SER A O 1
ATOM 644 N N . TYR A 1 93 ? 17.319 -2.866 -8.115 1.00 96.19 93 TYR A N 1
ATOM 645 C CA . TYR A 1 93 ? 17.801 -4.195 -8.511 1.00 96.19 93 TYR A CA 1
ATOM 646 C C . TYR A 1 93 ? 17.499 -5.300 -7.498 1.00 96.19 93 TYR A C 1
ATOM 648 O O . TYR A 1 93 ? 16.967 -6.358 -7.849 1.00 96.19 93 TYR A O 1
ATOM 656 N N . SER A 1 94 ? 17.765 -5.043 -6.219 1.00 95.06 94 SER A N 1
ATOM 657 C CA . SER A 1 94 ? 17.503 -6.010 -5.155 1.00 95.06 94 SER A CA 1
ATOM 658 C C . SER A 1 94 ? 16.014 -6.320 -4.974 1.00 95.06 94 SER A C 1
ATOM 660 O O . SER A 1 94 ? 15.666 -7.445 -4.617 1.00 95.06 94 SER A O 1
ATOM 662 N N . VAL A 1 95 ? 15.122 -5.376 -5.301 1.00 95.56 95 VAL A N 1
ATOM 663 C CA . VAL A 1 95 ? 13.671 -5.615 -5.348 1.00 95.56 95 VAL A CA 1
ATOM 664 C C . VAL A 1 95 ? 13.346 -6.652 -6.421 1.00 95.56 95 VAL A C 1
ATOM 666 O O . VAL A 1 95 ? 12.589 -7.586 -6.165 1.00 95.56 95 VAL A O 1
ATOM 669 N N . GLY A 1 96 ? 13.946 -6.536 -7.608 1.00 96.31 96 GLY A N 1
ATOM 670 C CA . GLY A 1 96 ? 13.757 -7.512 -8.683 1.00 96.31 96 GLY A CA 1
ATOM 671 C C . GLY A 1 96 ? 14.293 -8.896 -8.318 1.00 96.31 96 GLY A C 1
ATOM 672 O O . GLY A 1 96 ? 13.616 -9.894 -8.560 1.00 96.31 96 GLY A O 1
ATOM 673 N N . ALA A 1 97 ? 15.454 -8.963 -7.659 1.00 95.31 97 ALA A N 1
ATOM 674 C CA . ALA A 1 97 ? 16.003 -10.220 -7.152 1.00 95.31 97 ALA A CA 1
ATOM 675 C C . ALA A 1 97 ? 15.078 -10.878 -6.110 1.00 95.31 97 ALA A C 1
ATOM 677 O O . ALA A 1 97 ? 14.853 -12.088 -6.164 1.00 95.31 97 ALA A O 1
ATOM 678 N N . LEU A 1 98 ? 14.494 -10.085 -5.203 1.00 94.75 98 LEU A N 1
ATOM 679 C CA . LEU A 1 98 ? 13.513 -10.566 -4.230 1.00 94.75 98 LEU A CA 1
ATOM 680 C C . LEU A 1 98 ? 12.248 -11.101 -4.920 1.00 94.75 98 LEU A C 1
ATOM 682 O O . LEU A 1 98 ? 11.747 -12.156 -4.546 1.00 94.75 98 LEU A O 1
ATOM 686 N N . LEU A 1 99 ? 11.745 -10.410 -5.948 1.00 96.19 99 LEU A N 1
ATOM 687 C CA . LEU A 1 99 ? 10.567 -10.848 -6.705 1.00 96.19 99 LEU A CA 1
ATOM 688 C C . LEU A 1 99 ? 10.805 -12.167 -7.446 1.00 96.19 99 LEU A C 1
ATOM 690 O O . LEU A 1 99 ? 9.916 -13.016 -7.452 1.00 96.19 99 LEU A O 1
ATOM 694 N N . VAL A 1 100 ? 11.991 -12.352 -8.040 1.00 96.00 100 VAL A N 1
ATOM 695 C CA . VAL A 1 100 ? 12.407 -13.629 -8.650 1.00 96.00 100 VAL A CA 1
ATOM 696 C C . VAL A 1 100 ? 12.370 -14.738 -7.603 1.00 96.00 100 VAL A C 1
ATOM 698 O O . VAL A 1 100 ? 11.677 -15.734 -7.787 1.00 96.00 100 VAL A O 1
ATOM 701 N N . ALA A 1 101 ? 13.030 -14.527 -6.463 1.00 95.19 101 ALA A N 1
ATOM 702 C CA . ALA A 1 101 ? 13.083 -15.528 -5.406 1.00 95.19 101 ALA A CA 1
ATOM 703 C C . ALA A 1 101 ? 11.695 -15.849 -4.828 1.00 95.19 101 ALA A C 1
ATOM 705 O O . ALA A 1 101 ? 11.408 -17.006 -4.541 1.00 95.19 101 ALA A O 1
ATOM 706 N N . ALA A 1 102 ? 10.809 -14.856 -4.706 1.00 95.50 102 ALA A N 1
ATOM 707 C CA . ALA A 1 102 ? 9.440 -15.063 -4.247 1.00 95.50 102 ALA A CA 1
ATOM 708 C C . ALA A 1 102 ? 8.592 -15.851 -5.257 1.00 95.50 102 ALA A C 1
ATOM 710 O O . ALA A 1 102 ? 7.744 -16.644 -4.852 1.00 95.50 102 ALA A O 1
ATOM 711 N N . ALA A 1 103 ? 8.811 -15.651 -6.560 1.00 95.75 103 ALA A N 1
ATOM 712 C CA . ALA A 1 103 ? 8.130 -16.408 -7.609 1.00 95.75 103 ALA A CA 1
ATOM 713 C C . ALA A 1 103 ? 8.536 -17.893 -7.621 1.00 95.75 103 ALA A C 1
ATOM 715 O O . ALA A 1 103 ? 7.715 -18.740 -7.974 1.00 95.75 103 ALA A O 1
ATOM 716 N N . ASP A 1 104 ? 9.764 -18.203 -7.197 1.00 94.38 104 ASP A N 1
ATOM 717 C CA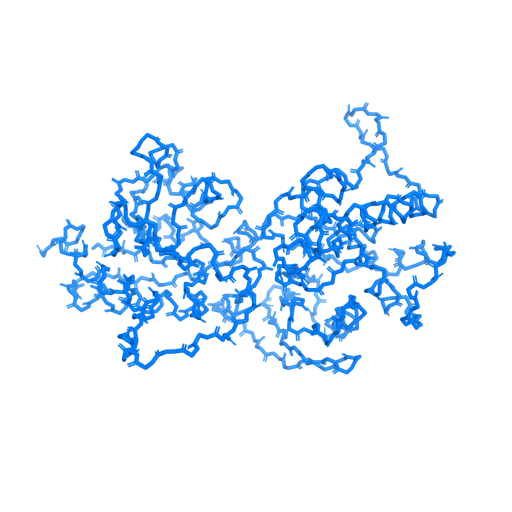 . ASP A 1 104 ? 10.289 -19.570 -7.105 1.00 94.38 104 ASP A CA 1
ATOM 718 C C . ASP A 1 104 ? 9.810 -20.329 -5.850 1.00 94.38 104 ASP A C 1
ATOM 720 O O . ASP A 1 104 ? 10.002 -21.545 -5.746 1.00 94.38 104 ASP A O 1
ATOM 724 N N . VAL A 1 105 ? 9.158 -19.649 -4.896 1.00 94.88 105 VAL A N 1
ATOM 725 C CA . VAL A 1 105 ? 8.630 -20.296 -3.687 1.00 94.88 105 VAL A CA 1
ATOM 726 C C . VAL A 1 105 ? 7.488 -21.261 -4.054 1.00 94.88 105 VAL A C 1
ATOM 728 O O . VAL A 1 105 ? 6.504 -20.861 -4.691 1.00 94.88 105 VAL A O 1
ATOM 731 N N . PRO A 1 106 ? 7.552 -22.542 -3.634 1.00 93.44 106 PRO A N 1
ATOM 732 C CA . PRO A 1 106 ? 6.528 -23.525 -3.967 1.00 93.44 106 PRO A CA 1
ATOM 733 C C . PRO A 1 106 ? 5.120 -23.109 -3.529 1.00 93.44 106 PRO A C 1
ATOM 735 O O . PRO A 1 106 ? 4.862 -22.814 -2.365 1.00 93.44 106 PRO A O 1
ATOM 738 N N . GLY A 1 107 ? 4.171 -23.162 -4.466 1.00 92.69 107 GLY A N 1
ATOM 739 C CA . GLY A 1 107 ? 2.761 -22.864 -4.201 1.00 92.69 107 GLY A CA 1
ATOM 740 C C . GLY A 1 107 ? 2.364 -21.399 -4.388 1.00 92.69 107 GLY A C 1
ATOM 741 O O . GLY A 1 107 ? 1.170 -21.102 -4.298 1.00 92.69 107 GLY A O 1
ATOM 742 N N . VAL A 1 108 ? 3.310 -20.511 -4.714 1.00 96.50 108 VAL A N 1
ATOM 743 C CA . VAL A 1 108 ? 3.001 -19.131 -5.101 1.00 96.50 108 VAL A CA 1
ATOM 744 C C . VAL A 1 108 ? 2.257 -19.111 -6.437 1.00 96.50 108 VAL A C 1
ATOM 746 O O . VAL A 1 108 ? 2.666 -19.706 -7.431 1.00 96.50 108 VAL A O 1
ATOM 749 N N . ARG A 1 109 ? 1.111 -18.430 -6.444 1.00 96.19 109 ARG A N 1
ATOM 750 C CA . ARG A 1 109 ? 0.204 -18.268 -7.593 1.00 96.19 109 ARG A CA 1
ATOM 751 C C . ARG A 1 109 ? 0.009 -16.816 -7.991 1.00 96.19 109 ARG A C 1
ATOM 753 O O . ARG A 1 109 ? -0.460 -16.553 -9.094 1.00 96.19 109 ARG A O 1
ATOM 760 N N . ARG A 1 110 ? 0.303 -15.885 -7.084 1.00 97.75 110 ARG A N 1
ATOM 761 C CA . ARG A 1 110 ? 0.313 -14.443 -7.328 1.00 97.75 110 ARG A CA 1
ATOM 762 C C . ARG A 1 110 ? 1.226 -13.749 -6.327 1.00 97.75 110 ARG A C 1
ATOM 764 O O . ARG A 1 110 ? 1.394 -14.239 -5.212 1.00 97.75 110 ARG A O 1
ATOM 771 N N . ILE A 1 111 ? 1.746 -12.592 -6.708 1.00 98.50 111 ILE A N 1
ATOM 772 C CA . ILE A 1 111 ? 2.595 -11.756 -5.860 1.00 98.50 111 ILE A CA 1
ATOM 773 C C . ILE A 1 111 ? 1.891 -10.422 -5.608 1.00 98.50 111 ILE A C 1
ATOM 775 O O . ILE A 1 111 ? 1.422 -9.764 -6.536 1.00 98.50 111 ILE A O 1
ATOM 779 N N . LEU A 1 112 ? 1.822 -10.019 -4.346 1.00 98.50 112 LEU A N 1
ATOM 780 C CA . LEU A 1 112 ? 1.359 -8.712 -3.901 1.00 98.50 112 LEU A CA 1
ATOM 781 C C . LEU A 1 112 ? 2.567 -7.998 -3.299 1.00 98.50 112 LEU A C 1
ATOM 783 O O . LEU A 1 112 ? 3.067 -8.399 -2.252 1.00 98.50 112 LEU A O 1
ATOM 787 N N . VAL A 1 113 ? 3.063 -6.964 -3.966 1.00 98.00 113 VAL A N 1
ATOM 788 C CA . VAL A 1 113 ? 4.259 -6.243 -3.526 1.00 98.00 113 VAL A CA 1
ATOM 789 C C . VAL A 1 113 ? 3.897 -4.819 -3.140 1.00 98.00 113 VAL A C 1
ATOM 791 O O . VAL A 1 113 ? 3.408 -4.043 -3.962 1.00 98.00 113 VAL A O 1
ATOM 794 N N . GLY A 1 114 ? 4.125 -4.484 -1.874 1.00 97.44 114 GLY A N 1
ATOM 795 C CA . GLY A 1 114 ? 4.103 -3.112 -1.392 1.00 97.44 114 GLY A CA 1
ATOM 796 C C . GLY A 1 114 ? 5.332 -2.366 -1.899 1.00 97.44 114 GLY A C 1
ATOM 797 O O . GLY A 1 114 ? 6.456 -2.799 -1.648 1.00 97.44 114 GLY A O 1
ATOM 798 N N . VAL A 1 115 ? 5.125 -1.273 -2.636 1.00 95.75 115 VAL A N 1
ATOM 799 C CA . VAL A 1 115 ? 6.204 -0.454 -3.229 1.00 95.75 115 VAL A CA 1
ATOM 800 C C . VAL A 1 115 ? 6.391 0.896 -2.523 1.00 95.75 115 VAL A C 1
ATOM 802 O O . VAL A 1 115 ? 7.075 1.781 -3.038 1.00 95.75 115 VAL A O 1
ATOM 805 N N . GLY A 1 116 ? 5.753 1.083 -1.367 1.00 90.88 116 GLY A N 1
ATOM 806 C CA . GLY A 1 116 ? 5.952 2.254 -0.518 1.00 90.88 116 GLY A CA 1
ATOM 807 C C . GLY A 1 116 ? 7.344 2.278 0.118 1.00 90.88 116 GLY A C 1
ATOM 808 O O . GLY A 1 116 ? 8.013 1.252 0.213 1.00 90.88 116 GLY A O 1
ATOM 809 N N . ASP A 1 117 ? 7.765 3.467 0.549 1.00 88.69 117 ASP A N 1
ATOM 810 C CA . ASP A 1 117 ? 8.991 3.722 1.327 1.00 88.69 117 ASP A CA 1
ATOM 811 C C . ASP A 1 117 ? 10.320 3.340 0.649 1.00 88.69 117 ASP A C 1
ATOM 813 O O . ASP A 1 117 ? 11.382 3.380 1.272 1.00 88.69 117 ASP A O 1
ATOM 817 N N . LEU A 1 118 ? 10.286 3.032 -0.650 1.00 92.31 118 LEU A N 1
ATOM 818 C CA . LEU A 1 118 ? 11.485 2.853 -1.460 1.00 92.31 118 LEU A CA 1
ATOM 819 C C . LEU A 1 118 ? 12.237 4.180 -1.645 1.00 92.31 118 LEU A C 1
ATOM 821 O O . LEU A 1 118 ? 11.671 5.235 -1.926 1.00 92.31 118 LEU A O 1
ATOM 825 N N . ARG A 1 119 ? 13.556 4.080 -1.555 1.00 90.62 119 ARG A N 1
ATOM 826 C CA . ARG A 1 119 ? 14.576 5.122 -1.640 1.00 90.62 119 ARG A CA 1
ATOM 827 C C . ARG A 1 119 ? 15.411 5.030 -2.930 1.00 90.62 119 ARG A C 1
ATOM 829 O O . ARG A 1 119 ? 16.612 5.304 -2.927 1.00 90.62 119 ARG A O 1
ATOM 836 N N . CYS A 1 120 ? 14.769 4.673 -4.041 1.00 91.88 120 CYS A N 1
ATOM 837 C CA . CYS A 1 120 ? 15.338 4.693 -5.396 1.00 91.88 120 CYS A CA 1
ATOM 838 C C . CYS A 1 120 ? 14.553 5.654 -6.298 1.00 91.88 120 CYS A C 1
ATOM 840 O O . CYS A 1 120 ? 13.447 6.068 -5.957 1.00 91.88 120 CYS A O 1
ATOM 842 N N . LEU A 1 121 ? 15.131 6.015 -7.446 1.00 94.94 121 LEU A N 1
ATOM 843 C CA . LEU A 1 121 ? 14.486 6.833 -8.484 1.00 94.94 121 LEU A CA 1
ATOM 844 C C . LEU A 1 121 ? 14.982 6.416 -9.878 1.00 94.94 121 LEU A C 1
ATOM 846 O O . LEU A 1 121 ? 15.441 7.234 -10.669 1.00 94.94 121 LEU A O 1
ATOM 850 N N . ASP A 1 122 ? 14.954 5.115 -10.152 1.00 95.50 122 ASP A N 1
ATOM 851 C CA . ASP A 1 122 ? 15.448 4.505 -11.393 1.00 95.50 122 ASP A CA 1
ATOM 852 C C . ASP A 1 122 ? 14.313 4.069 -12.339 1.00 95.50 122 ASP A C 1
ATOM 854 O O . ASP A 1 122 ? 14.552 3.392 -13.338 1.00 95.50 122 ASP A O 1
ATOM 858 N N . GLY A 1 123 ? 13.056 4.401 -12.021 1.00 96.12 123 GLY A N 1
ATOM 859 C CA . GLY A 1 123 ? 11.899 3.989 -12.813 1.00 96.12 123 GLY A CA 1
ATOM 860 C C . GLY A 1 123 ? 11.661 2.477 -12.840 1.00 96.12 123 GLY A C 1
ATOM 861 O O . GLY A 1 123 ? 11.014 1.977 -13.767 1.00 96.12 123 GLY A O 1
ATOM 862 N N . GLY A 1 124 ? 12.214 1.745 -11.868 1.00 97.19 124 GLY A N 1
ATOM 863 C CA . GLY A 1 124 ? 12.176 0.288 -11.834 1.00 97.19 124 GLY A CA 1
ATOM 864 C C . GLY A 1 124 ? 13.146 -0.386 -12.807 1.00 97.19 124 GLY A C 1
ATOM 865 O O . GLY A 1 124 ? 12.977 -1.576 -13.068 1.00 97.19 124 GLY A O 1
ATOM 866 N N . LEU A 1 125 ? 14.119 0.338 -13.379 1.00 97.75 125 LEU A N 1
ATOM 867 C CA . LEU A 1 125 ? 15.090 -0.232 -14.319 1.00 97.75 125 LEU A CA 1
ATOM 868 C C . LEU A 1 125 ? 15.901 -1.365 -13.681 1.00 97.75 125 LEU A C 1
ATOM 870 O O . LEU A 1 125 ? 15.931 -2.457 -14.248 1.00 97.75 125 LEU A O 1
ATOM 874 N N . GLY A 1 126 ? 16.489 -1.141 -12.501 1.00 96.75 126 GLY A N 1
ATOM 875 C CA . GLY A 1 126 ? 17.284 -2.161 -11.814 1.00 96.75 126 GLY A CA 1
ATOM 876 C C . GLY A 1 126 ? 16.455 -3.410 -11.515 1.00 96.75 126 GLY A C 1
ATOM 877 O O . GLY A 1 126 ? 16.869 -4.534 -11.802 1.00 96.75 126 GLY A O 1
ATOM 878 N N . MET A 1 127 ? 15.229 -3.232 -11.014 1.00 97.62 127 MET A N 1
ATOM 879 C CA . MET A 1 127 ? 14.287 -4.327 -10.771 1.00 97.62 127 MET A CA 1
ATOM 880 C C . MET A 1 127 ? 14.028 -5.123 -12.056 1.00 97.62 127 MET A C 1
ATOM 882 O O . MET A 1 127 ? 14.089 -6.352 -12.044 1.00 97.62 127 MET A O 1
ATOM 886 N N . LEU A 1 128 ? 13.761 -4.442 -13.172 1.00 98.19 128 LEU A N 1
ATOM 887 C CA . LEU A 1 128 ? 13.530 -5.095 -14.459 1.00 98.19 128 LEU A CA 1
ATOM 888 C C . LEU A 1 128 ? 14.779 -5.827 -14.971 1.00 98.19 128 LEU A C 1
ATOM 890 O O . LEU A 1 128 ? 14.635 -6.914 -15.529 1.00 98.19 128 LEU A O 1
ATOM 894 N N . GLN A 1 129 ? 15.979 -5.276 -14.758 1.00 97.62 129 GLN A N 1
ATOM 895 C CA . GLN A 1 129 ? 17.249 -5.929 -15.092 1.00 97.62 129 GLN A CA 1
ATOM 896 C C . GLN A 1 129 ? 17.418 -7.233 -14.308 1.00 97.62 129 GLN A C 1
ATOM 898 O O . GLN A 1 129 ? 17.627 -8.283 -14.918 1.00 97.62 129 GLN A O 1
ATOM 903 N N . ALA A 1 130 ? 17.215 -7.209 -12.988 1.00 96.75 130 ALA A N 1
ATOM 904 C CA . ALA A 1 130 ? 17.273 -8.411 -12.157 1.00 96.75 130 ALA A CA 1
ATOM 905 C C . ALA A 1 130 ? 16.247 -9.469 -12.603 1.00 96.75 130 ALA A C 1
ATOM 907 O O . ALA A 1 130 ? 16.590 -10.638 -12.783 1.00 96.75 130 ALA A O 1
ATOM 908 N N . MET A 1 131 ? 15.003 -9.057 -12.872 1.00 97.25 131 MET A N 1
ATOM 909 C CA . MET A 1 131 ? 13.934 -9.940 -13.369 1.00 97.25 131 MET A CA 1
ATOM 910 C C . MET A 1 131 ? 14.204 -10.507 -14.772 1.00 97.25 131 MET A C 1
ATOM 912 O O . MET A 1 131 ? 13.588 -11.503 -15.160 1.00 97.25 131 MET A O 1
ATOM 916 N N . ALA A 1 132 ? 15.098 -9.874 -15.534 1.00 97.31 132 ALA A N 1
ATOM 917 C CA . ALA A 1 132 ? 15.567 -10.309 -16.844 1.00 97.31 132 ALA A CA 1
ATOM 918 C C . ALA A 1 132 ? 16.874 -11.128 -16.783 1.00 97.31 132 ALA A C 1
ATOM 920 O O . ALA A 1 132 ? 17.374 -11.544 -17.829 1.00 97.31 132 ALA A O 1
ATOM 921 N N . GLY A 1 133 ? 17.454 -11.333 -15.592 1.00 96.19 133 GLY A N 1
ATOM 922 C CA . GLY A 1 133 ? 18.762 -11.978 -15.422 1.00 96.19 133 GLY A CA 1
ATOM 923 C C . GLY A 1 133 ? 19.938 -11.143 -15.947 1.00 96.19 133 GLY A C 1
ATOM 924 O O . GLY A 1 133 ? 20.945 -11.700 -16.384 1.00 96.19 133 GLY A O 1
ATOM 925 N N . ARG A 1 134 ? 19.798 -9.814 -15.959 1.00 96.44 134 ARG A N 1
ATOM 926 C CA . ARG A 1 134 ? 20.810 -8.844 -16.406 1.00 96.44 134 ARG A CA 1
ATOM 927 C C . ARG A 1 134 ? 21.515 -8.215 -15.202 1.00 96.44 134 ARG A C 1
ATOM 929 O O . ARG A 1 134 ? 20.925 -8.210 -14.131 1.00 96.44 134 ARG A O 1
ATOM 936 N N . PRO A 1 135 ? 22.746 -7.693 -15.350 1.00 94.75 135 PRO A N 1
ATOM 937 C CA . PRO A 1 135 ? 23.406 -6.937 -14.286 1.00 94.75 135 PRO A CA 1
ATOM 938 C C . PRO A 1 135 ? 22.724 -5.583 -14.035 1.00 94.75 135 PRO A C 1
ATOM 940 O O . PRO A 1 135 ? 22.044 -5.062 -14.917 1.00 94.75 135 PRO A O 1
ATOM 943 N N . ASP A 1 136 ? 22.949 -5.016 -12.848 1.00 94.19 136 ASP A N 1
ATOM 944 C CA . ASP A 1 136 ? 22.537 -3.651 -12.498 1.00 94.19 136 ASP A CA 1
ATOM 945 C C . ASP A 1 136 ? 23.403 -2.640 -13.263 1.00 94.19 136 ASP A C 1
ATOM 947 O O . ASP A 1 136 ? 24.569 -2.419 -12.925 1.00 94.19 136 ASP A O 1
ATOM 951 N N . ASP A 1 137 ? 22.858 -2.075 -14.339 1.00 94.81 137 ASP A N 1
ATOM 952 C CA . ASP A 1 137 ? 23.539 -1.080 -15.171 1.00 94.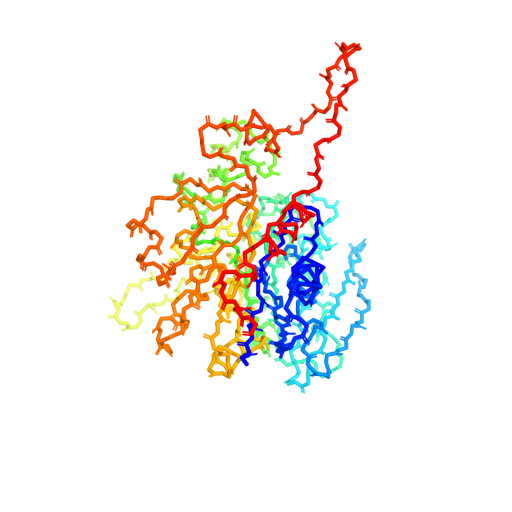81 137 ASP A CA 1
ATOM 953 C C . ASP A 1 137 ? 22.633 0.144 -15.385 1.00 94.81 137 ASP A C 1
ATOM 955 O O . ASP A 1 137 ? 21.777 0.133 -16.279 1.00 94.81 137 ASP A O 1
ATOM 959 N N . PRO A 1 138 ? 22.816 1.231 -14.612 1.00 91.00 138 PRO A N 1
ATOM 960 C CA . PRO A 1 138 ? 22.007 2.439 -14.755 1.00 91.00 138 PRO A CA 1
ATOM 961 C C . PRO A 1 138 ? 22.274 3.194 -16.069 1.00 91.00 138 PRO A C 1
ATOM 963 O O . PRO A 1 138 ? 21.489 4.071 -16.435 1.00 91.00 138 PRO A O 1
ATOM 966 N N . ALA A 1 139 ? 23.366 2.886 -16.782 1.00 92.19 139 ALA A N 1
ATOM 967 C CA . ALA A 1 139 ? 23.684 3.479 -18.079 1.00 92.19 139 ALA A CA 1
ATOM 968 C C . ALA A 1 139 ? 23.032 2.726 -19.253 1.00 92.19 139 ALA A C 1
ATOM 970 O O . ALA A 1 139 ? 23.136 3.174 -20.401 1.00 92.19 139 ALA A O 1
ATOM 971 N N . GLU A 1 140 ? 22.340 1.611 -18.996 1.00 92.00 140 GLU A N 1
ATOM 972 C CA . GLU A 1 140 ? 21.683 0.837 -20.041 1.00 92.00 140 GLU A CA 1
ATOM 973 C C . GLU A 1 140 ? 20.564 1.652 -20.715 1.00 92.00 140 GLU A C 1
ATOM 975 O O . GLU A 1 140 ? 19.584 2.100 -20.110 1.00 92.00 140 GLU A O 1
ATOM 980 N N . THR A 1 141 ? 20.713 1.850 -22.025 1.00 90.62 141 THR A N 1
ATOM 981 C CA . THR A 1 141 ? 19.747 2.595 -22.846 1.00 90.62 141 THR A CA 1
ATOM 982 C C . THR A 1 141 ? 18.971 1.700 -23.804 1.00 90.62 141 THR A C 1
ATOM 984 O O . THR A 1 141 ? 17.849 2.049 -24.180 1.00 90.62 141 THR A O 1
ATOM 987 N N . ASP A 1 142 ? 19.525 0.546 -24.178 1.00 94.00 142 ASP A N 1
ATOM 988 C CA . ASP A 1 142 ? 18.838 -0.434 -25.013 1.00 94.00 142 ASP A CA 1
ATOM 989 C C . ASP A 1 142 ? 17.950 -1.336 -24.152 1.00 94.00 142 ASP A C 1
ATOM 991 O O . ASP A 1 142 ? 18.422 -2.161 -23.376 1.00 94.00 142 ASP A O 1
ATOM 995 N N . LEU A 1 143 ? 16.638 -1.167 -24.306 1.00 96.12 143 LEU A N 1
ATOM 996 C CA . LEU A 1 143 ? 15.620 -1.915 -23.571 1.00 96.12 143 LEU A CA 1
ATOM 997 C C . LEU A 1 143 ? 14.966 -3.001 -24.436 1.00 96.12 143 LEU A C 1
ATOM 999 O O . LEU A 1 143 ? 13.845 -3.421 -24.146 1.00 96.12 143 LEU A O 1
ATOM 1003 N N . GLY A 1 144 ? 15.628 -3.450 -25.511 1.00 94.56 144 GLY A N 1
ATOM 1004 C CA . GLY A 1 144 ? 15.108 -4.484 -26.412 1.00 94.56 144 GLY A CA 1
ATOM 1005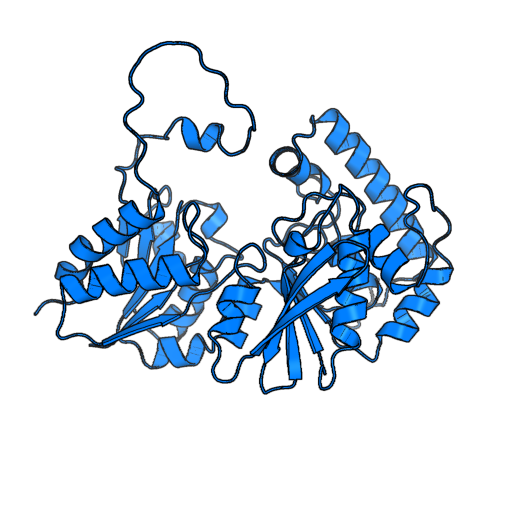 C C . GLY A 1 144 ? 14.658 -5.761 -25.692 1.00 94.56 144 GLY A C 1
ATOM 1006 O O . GLY A 1 144 ? 13.633 -6.327 -26.062 1.00 94.56 144 GLY A O 1
ATOM 1007 N N . TRP A 1 145 ? 15.350 -6.126 -24.606 1.00 96.12 145 TRP A N 1
ATOM 1008 C CA . TRP A 1 145 ? 15.088 -7.296 -23.754 1.00 96.12 145 TRP A CA 1
ATOM 1009 C C . TRP A 1 145 ? 13.787 -7.223 -22.938 1.00 96.12 145 TRP A C 1
ATOM 1011 O O . TRP A 1 145 ? 13.307 -8.229 -22.409 1.00 96.12 145 TRP A O 1
ATOM 1021 N N . LEU A 1 146 ? 13.193 -6.035 -22.803 1.00 96.62 146 LEU A N 1
ATOM 1022 C CA . LEU A 1 146 ? 12.016 -5.826 -21.960 1.00 96.62 146 LEU A CA 1
ATOM 1023 C C . LEU A 1 146 ? 10.790 -6.600 -22.478 1.00 96.62 146 LEU A C 1
ATOM 1025 O O . LEU A 1 146 ? 9.893 -6.964 -21.709 1.00 96.62 146 LEU A O 1
ATOM 1029 N N . ARG A 1 147 ? 10.744 -6.880 -23.788 1.00 96.12 147 ARG A N 1
ATOM 1030 C CA . ARG A 1 147 ? 9.689 -7.696 -24.396 1.00 96.12 147 ARG A CA 1
ATOM 1031 C C . ARG A 1 147 ? 9.757 -9.139 -23.916 1.00 96.12 147 ARG A C 1
ATOM 1033 O O . ARG A 1 147 ? 8.719 -9.688 -23.545 1.00 96.12 147 ARG A O 1
ATOM 1040 N N . GLU A 1 148 ? 10.942 -9.729 -23.912 1.00 96.62 148 GLU A N 1
ATOM 1041 C CA . GLU A 1 148 ? 11.184 -11.093 -23.454 1.00 96.62 148 GLU A CA 1
ATOM 1042 C C . GLU A 1 148 ? 10.868 -11.213 -21.961 1.00 96.62 148 GLU A C 1
ATOM 1044 O O . GLU A 1 148 ? 10.122 -12.115 -21.575 1.00 96.62 148 GLU A O 1
ATOM 1049 N N . THR A 1 149 ? 11.302 -10.248 -21.141 1.00 97.06 149 THR A N 1
ATOM 1050 C CA . THR A 1 149 ? 10.972 -10.203 -19.705 1.00 97.06 149 THR A CA 1
ATOM 1051 C C . THR A 1 149 ? 9.465 -10.156 -19.480 1.00 97.06 149 THR A C 1
ATOM 1053 O O . THR A 1 149 ? 8.917 -10.953 -18.721 1.00 97.06 149 THR A O 1
ATOM 1056 N N . ARG A 1 150 ? 8.741 -9.292 -20.200 1.00 96.00 150 ARG A N 1
ATOM 1057 C CA . ARG A 1 150 ? 7.274 -9.239 -20.110 1.00 96.00 150 ARG A CA 1
ATOM 1058 C C . ARG A 1 150 ? 6.610 -10.569 -20.475 1.00 96.00 150 ARG A C 1
ATOM 1060 O O . ARG A 1 150 ? 5.587 -10.922 -19.891 1.00 96.00 150 ARG A O 1
ATOM 1067 N N . VAL A 1 151 ? 7.139 -11.286 -21.466 1.00 96.12 151 VAL A N 1
ATOM 1068 C CA . VAL A 1 151 ? 6.616 -12.602 -21.860 1.00 96.12 151 VAL A CA 1
ATOM 1069 C C . VAL A 1 151 ? 6.885 -13.638 -20.769 1.00 96.12 151 VAL A C 1
ATOM 1071 O O . VAL A 1 151 ? 5.955 -14.357 -20.407 1.00 96.12 151 VAL A O 1
ATOM 1074 N N . ALA A 1 152 ? 8.100 -13.670 -20.215 1.00 96.06 152 ALA A N 1
ATOM 1075 C CA . ALA A 1 152 ? 8.486 -14.592 -19.148 1.00 96.06 152 ALA A CA 1
ATOM 1076 C C . ALA A 1 152 ? 7.613 -14.430 -17.891 1.00 96.06 152 ALA A C 1
ATOM 1078 O O . ALA A 1 152 ? 7.179 -15.415 -17.300 1.00 96.06 152 ALA A O 1
ATOM 1079 N N . TRP A 1 153 ? 7.266 -13.190 -17.540 1.00 95.69 153 TRP A N 1
ATOM 1080 C CA . TRP A 1 153 ? 6.495 -12.870 -16.335 1.00 95.69 153 TRP A CA 1
ATOM 1081 C C . TRP A 1 153 ? 4.973 -12.875 -16.522 1.00 95.69 153 TRP A C 1
ATOM 1083 O O . TRP A 1 153 ? 4.224 -12.696 -15.565 1.00 95.69 153 TRP A O 1
ATOM 1093 N N . ARG A 1 154 ? 4.467 -13.144 -17.733 1.00 91.56 154 ARG A N 1
ATOM 1094 C CA . ARG A 1 154 ? 3.019 -13.140 -18.016 1.00 91.56 154 ARG A CA 1
ATOM 1095 C C . ARG A 1 154 ? 2.233 -14.180 -17.204 1.00 91.56 154 ARG A C 1
ATOM 1097 O O . ARG A 1 154 ? 1.035 -13.996 -16.993 1.00 91.56 154 ARG A O 1
ATOM 1104 N N . GLY A 1 155 ? 2.881 -15.276 -16.805 1.00 89.38 155 GLY A N 1
ATOM 1105 C CA . GLY A 1 155 ? 2.277 -16.363 -16.028 1.00 89.38 155 GLY A CA 1
ATOM 1106 C C . GLY A 1 155 ? 2.212 -16.115 -14.519 1.00 89.38 155 GLY A C 1
ATOM 1107 O O . GLY A 1 155 ? 1.596 -16.914 -13.821 1.00 89.38 155 GLY A O 1
ATOM 1108 N N . VAL A 1 156 ? 2.813 -15.028 -14.027 1.00 92.94 156 VAL A N 1
ATOM 1109 C CA . VAL A 1 156 ? 2.877 -14.686 -12.602 1.00 92.94 156 VAL A CA 1
ATOM 1110 C C . VAL A 1 156 ? 2.068 -13.404 -12.382 1.00 92.94 156 VAL A C 1
ATOM 1112 O O . VAL A 1 156 ? 2.552 -12.313 -12.678 1.00 92.94 156 VAL A O 1
ATOM 1115 N N . PRO A 1 157 ? 0.810 -13.486 -11.913 1.00 97.31 157 PRO A N 1
ATOM 1116 C CA . PRO A 1 157 ? 0.024 -12.307 -11.578 1.00 97.31 157 PRO A CA 1
ATOM 1117 C C . PRO A 1 157 ? 0.714 -11.493 -10.482 1.00 97.31 157 PRO A C 1
ATOM 1119 O O . PRO A 1 157 ? 0.933 -11.996 -9.380 1.00 97.31 157 PRO A O 1
ATOM 1122 N N . ILE A 1 158 ? 1.019 -10.230 -10.773 1.00 98.50 158 ILE A N 1
ATOM 1123 C CA . ILE A 1 158 ? 1.615 -9.296 -9.814 1.00 98.50 158 ILE A CA 1
ATOM 1124 C C . ILE A 1 158 ? 0.656 -8.130 -9.583 1.00 98.50 158 ILE A C 1
ATOM 1126 O O . ILE A 1 158 ? 0.103 -7.567 -10.533 1.00 98.50 158 ILE A O 1
ATOM 1130 N N . VAL A 1 159 ? 0.490 -7.743 -8.322 1.00 98.50 159 VAL A N 1
ATOM 1131 C CA . VAL A 1 159 ? -0.142 -6.485 -7.921 1.00 98.50 159 VAL A CA 1
ATOM 1132 C C . VAL A 1 159 ? 0.901 -5.622 -7.221 1.00 98.50 159 VAL A C 1
ATOM 1134 O O . VAL A 1 159 ? 1.452 -6.024 -6.199 1.00 98.50 159 VAL A O 1
ATOM 1137 N N . ALA A 1 160 ? 1.143 -4.433 -7.763 1.00 98.19 160 ALA A N 1
ATOM 1138 C CA . ALA A 1 160 ? 1.895 -3.379 -7.102 1.00 98.19 160 ALA A CA 1
ATOM 1139 C C . ALA A 1 160 ? 0.933 -2.584 -6.209 1.00 98.19 160 ALA A C 1
ATOM 1141 O O . ALA A 1 160 ? 0.057 -1.877 -6.713 1.00 98.19 160 ALA A O 1
ATOM 1142 N N . ALA A 1 161 ? 1.078 -2.732 -4.894 1.00 97.50 161 ALA A N 1
ATOM 1143 C CA . ALA A 1 161 ? 0.330 -1.992 -3.886 1.00 97.50 161 ALA A CA 1
ATOM 1144 C C . ALA A 1 161 ? 1.029 -0.650 -3.617 1.00 97.50 161 ALA A C 1
ATOM 1146 O O . ALA A 1 161 ? 2.122 -0.613 -3.049 1.00 97.50 161 ALA A O 1
ATOM 1147 N N . THR A 1 162 ? 0.416 0.451 -4.059 1.00 95.12 162 THR A N 1
ATOM 1148 C CA . THR A 1 162 ? 1.023 1.790 -4.028 1.00 95.12 162 THR A CA 1
ATOM 1149 C C . THR A 1 162 ? 0.519 2.625 -2.856 1.00 95.12 162 THR A C 1
ATOM 1151 O O . THR A 1 162 ? -0.688 2.701 -2.626 1.00 95.12 162 THR A O 1
ATOM 1154 N N . SER A 1 163 ? 1.426 3.325 -2.172 1.00 89.19 163 SER A N 1
ATOM 1155 C CA . SER A 1 163 ? 1.097 4.177 -1.018 1.00 89.19 163 SER A CA 1
ATOM 1156 C C . SER A 1 163 ? 0.483 5.528 -1.371 1.00 89.19 163 SER A C 1
ATOM 1158 O O . SER A 1 163 ? -0.027 6.219 -0.489 1.00 89.19 163 SER A O 1
ATOM 1160 N N . HIS A 1 164 ? 0.528 5.898 -2.649 1.00 86.50 164 HIS A N 1
ATOM 1161 C CA . HIS A 1 164 ? -0.004 7.142 -3.184 1.00 86.50 164 HIS A CA 1
ATOM 1162 C C . HIS A 1 164 ? -0.325 6.992 -4.677 1.00 86.50 164 HIS A C 1
ATOM 1164 O O . HIS A 1 164 ? 0.288 6.184 -5.378 1.00 86.50 164 HIS A O 1
ATOM 1170 N N . ALA A 1 165 ? -1.229 7.826 -5.188 1.00 90.12 165 ALA A N 1
ATOM 1171 C CA . ALA A 1 165 ? -1.666 7.820 -6.585 1.00 90.12 165 ALA A CA 1
ATOM 1172 C C . ALA A 1 165 ? -0.783 8.652 -7.542 1.00 90.12 165 ALA A C 1
ATOM 1174 O O . ALA A 1 165 ? -1.199 8.952 -8.661 1.00 90.12 165 ALA A O 1
ATOM 1175 N N . LEU A 1 166 ? 0.441 9.015 -7.141 1.00 90.69 166 LEU A N 1
ATOM 1176 C CA . LEU A 1 166 ? 1.333 9.849 -7.959 1.00 90.69 166 LEU A CA 1
ATOM 1177 C C . LEU A 1 166 ? 1.640 9.209 -9.335 1.00 90.69 166 LEU A C 1
ATOM 1179 O O . LEU A 1 166 ? 1.979 8.019 -9.390 1.00 90.69 166 LEU A O 1
ATOM 1183 N N . PRO A 1 167 ? 1.549 9.969 -10.446 1.00 95.62 167 PRO A N 1
ATOM 1184 C CA . PRO A 1 167 ? 1.977 9.506 -11.765 1.00 95.62 167 PRO A CA 1
ATOM 1185 C C . PRO A 1 167 ? 3.506 9.378 -11.835 1.00 95.62 167 PRO A C 1
ATOM 1187 O O . PRO A 1 167 ? 4.227 9.813 -10.941 1.00 95.62 167 PRO A O 1
ATOM 1190 N N . MET A 1 168 ? 4.021 8.798 -12.921 1.00 96.25 168 MET A N 1
ATOM 1191 C CA . MET A 1 168 ? 5.465 8.652 -13.127 1.00 96.25 168 MET A CA 1
ATOM 1192 C C . MET A 1 168 ? 6.158 10.010 -13.306 1.00 96.25 168 MET A C 1
ATOM 1194 O O . MET A 1 168 ? 7.186 10.266 -12.688 1.00 96.25 168 MET A O 1
ATOM 1198 N N . LEU A 1 169 ? 5.562 10.876 -14.130 1.00 96.19 169 LEU A N 1
ATOM 1199 C CA . LEU A 1 169 ? 6.108 12.168 -14.554 1.00 96.19 169 LEU A CA 1
ATOM 1200 C C . LEU A 1 169 ? 5.135 13.312 -14.230 1.00 96.19 169 LEU A C 1
ATOM 1202 O O . LEU A 1 169 ? 3.925 13.104 -14.097 1.00 96.19 169 LEU A O 1
ATOM 1206 N N . GLY A 1 170 ? 5.651 14.534 -14.205 1.00 93.62 170 GLY A N 1
ATOM 1207 C CA . GLY A 1 170 ? 4.927 15.791 -14.061 1.00 93.62 170 GLY A CA 1
ATOM 1208 C C . GLY A 1 170 ? 5.216 16.507 -12.743 1.00 93.62 170 GLY A C 1
ATOM 1209 O O . GLY A 1 170 ? 6.016 16.070 -11.924 1.00 93.62 170 GLY A O 1
ATOM 1210 N N . PHE A 1 171 ? 4.500 17.608 -12.498 1.00 88.38 171 PHE A N 1
ATOM 1211 C CA . PHE A 1 171 ? 4.677 18.444 -11.297 1.00 88.38 171 PHE A CA 1
ATOM 1212 C C . PHE A 1 171 ? 4.451 17.713 -9.965 1.00 88.38 171 PHE A C 1
ATOM 1214 O O . PHE A 1 171 ? 4.897 18.179 -8.922 1.00 88.38 171 PHE A O 1
ATOM 1221 N N . HIS A 1 172 ? 3.753 16.579 -10.007 1.00 87.56 172 HIS A N 1
ATOM 1222 C CA . HIS A 1 172 ? 3.508 15.698 -8.867 1.00 87.56 172 HIS A CA 1
ATOM 1223 C C . HIS A 1 172 ? 4.013 14.271 -9.151 1.00 87.56 172 HIS A C 1
ATOM 1225 O O . HIS A 1 172 ? 3.476 13.312 -8.610 1.00 87.56 172 HIS A O 1
ATOM 1231 N N . GLY A 1 173 ? 4.981 14.122 -10.063 1.00 92.69 173 GLY A N 1
ATOM 1232 C CA . GLY A 1 173 ? 5.556 12.836 -10.452 1.00 92.69 173 GLY A CA 1
ATOM 1233 C C . GLY A 1 173 ? 6.541 12.273 -9.425 1.00 92.69 173 GLY A C 1
ATOM 1234 O O . GLY A 1 173 ? 6.773 12.863 -8.365 1.00 92.69 173 GLY A O 1
ATOM 1235 N N . ALA A 1 174 ? 7.171 11.146 -9.763 1.00 94.25 174 ALA A N 1
ATOM 1236 C CA . ALA A 1 174 ? 8.115 10.460 -8.880 1.00 94.25 174 ALA A CA 1
ATOM 1237 C C . ALA A 1 174 ? 9.282 11.367 -8.443 1.00 94.25 174 ALA A C 1
ATOM 1239 O O . ALA A 1 174 ? 9.637 11.403 -7.265 1.00 94.25 174 ALA A O 1
ATOM 1240 N N . ALA A 1 175 ? 9.844 12.149 -9.372 1.00 93.88 175 ALA A N 1
ATOM 1241 C CA . ALA A 1 175 ? 10.980 13.021 -9.087 1.00 93.88 175 ALA A CA 1
ATOM 1242 C C . ALA A 1 175 ? 10.620 14.204 -8.172 1.00 93.88 175 ALA A C 1
ATOM 1244 O O . ALA A 1 175 ? 11.427 14.594 -7.332 1.00 93.88 175 ALA A O 1
ATOM 1245 N N . ALA A 1 176 ? 9.397 14.734 -8.268 1.00 90.06 176 ALA A N 1
ATOM 1246 C CA . ALA A 1 176 ? 8.929 15.798 -7.378 1.00 90.06 176 ALA A CA 1
ATOM 1247 C C . ALA A 1 176 ? 8.818 15.320 -5.917 1.00 90.06 176 ALA A C 1
ATOM 1249 O O . ALA A 1 176 ? 9.090 16.079 -4.990 1.00 90.06 176 ALA A O 1
ATOM 1250 N N . HIS A 1 177 ? 8.456 14.051 -5.703 1.00 85.69 177 HIS A N 1
ATOM 1251 C CA . HIS A 1 177 ? 8.357 13.464 -4.363 1.00 85.69 177 HIS A CA 1
ATOM 1252 C C . HIS A 1 177 ? 9.714 13.011 -3.796 1.00 85.69 177 HIS A C 1
ATOM 1254 O O . HIS A 1 177 ? 9.890 12.891 -2.583 1.00 85.69 177 HIS A O 1
ATOM 1260 N N . ALA A 1 178 ? 10.712 12.819 -4.661 1.00 82.94 178 ALA A N 1
ATOM 1261 C CA . ALA A 1 178 ? 12.060 12.446 -4.256 1.00 82.94 178 ALA A CA 1
ATOM 1262 C C . ALA A 1 178 ? 12.791 13.533 -3.442 1.00 82.94 178 ALA A C 1
ATOM 1264 O O . ALA A 1 178 ? 13.770 13.213 -2.768 1.00 82.94 178 ALA A O 1
ATOM 1265 N N . GLU A 1 179 ? 12.327 14.790 -3.446 1.00 82.75 179 GLU A N 1
ATOM 1266 C CA . GLU A 1 179 ? 12.849 15.828 -2.539 1.00 82.75 179 GLU A CA 1
ATOM 1267 C C . GLU A 1 179 ? 12.722 15.387 -1.074 1.00 82.75 179 GLU A C 1
ATOM 1269 O O . GLU A 1 179 ? 13.701 15.421 -0.331 1.00 82.75 179 GLU A O 1
ATOM 1274 N N . GLU A 1 180 ? 11.543 14.897 -0.687 1.00 78.19 180 GLU A N 1
ATOM 1275 C CA . GLU A 1 180 ? 11.250 14.437 0.674 1.00 78.19 180 GLU A CA 1
ATOM 1276 C C . GLU A 1 180 ? 11.889 13.069 0.953 1.00 78.19 180 GLU A C 1
ATOM 1278 O O . GLU A 1 180 ? 12.570 12.887 1.960 1.00 78.19 180 GLU A O 1
ATOM 1283 N N . ALA A 1 181 ? 11.744 12.112 0.031 1.00 78.81 181 ALA A N 1
ATOM 1284 C CA . ALA A 1 181 ? 12.200 10.737 0.255 1.00 78.81 181 ALA A CA 1
ATOM 1285 C C . ALA A 1 181 ? 13.732 10.558 0.161 1.00 78.81 181 ALA A C 1
ATOM 1287 O O . ALA A 1 181 ? 14.324 9.718 0.853 1.00 78.81 181 ALA A O 1
ATOM 1288 N N . LEU A 1 182 ? 14.395 11.324 -0.714 1.00 86.12 182 LEU A N 1
ATOM 1289 C CA . LEU A 1 182 ? 15.818 11.166 -1.048 1.00 86.12 182 LEU A CA 1
ATOM 1290 C C . LEU A 1 182 ? 16.677 12.387 -0.704 1.00 86.12 182 LEU A C 1
ATOM 1292 O O . LEU A 1 182 ? 17.904 12.302 -0.842 1.00 86.12 182 LEU A O 1
ATOM 1296 N N . GLY A 1 183 ? 16.068 13.496 -0.272 1.00 87.88 183 GLY A N 1
ATOM 1297 C CA . GLY A 1 183 ? 16.772 14.744 0.024 1.00 87.88 183 GLY A CA 1
ATOM 1298 C C . GLY A 1 183 ? 17.320 15.441 -1.222 1.00 87.88 183 GLY A C 1
ATOM 1299 O O . GLY A 1 183 ? 18.364 16.090 -1.143 1.00 87.88 183 GLY A O 1
ATOM 1300 N N . LEU A 1 184 ? 16.684 15.259 -2.385 1.00 89.88 184 LEU A N 1
ATOM 1301 C CA . LEU A 1 184 ? 17.110 15.932 -3.614 1.00 89.88 184 LEU A CA 1
ATOM 1302 C C . LEU A 1 184 ? 16.819 17.434 -3.544 1.00 89.88 184 LEU A C 1
ATOM 1304 O O . LEU A 1 184 ? 15.781 17.869 -3.050 1.00 89.88 184 LEU A O 1
ATOM 1308 N N . SER A 1 185 ? 17.732 18.241 -4.082 1.00 93.38 185 SER A N 1
ATOM 1309 C CA . SER A 1 185 ? 17.441 19.642 -4.384 1.00 93.38 185 SER A CA 1
ATOM 1310 C C . SER A 1 185 ? 16.456 19.747 -5.550 1.00 93.38 185 SER A C 1
ATOM 1312 O O . SER A 1 185 ? 16.420 18.879 -6.418 1.00 93.38 185 SER A O 1
ATOM 1314 N N . ARG A 1 186 ? 15.737 20.870 -5.650 1.00 91.00 186 ARG A N 1
ATOM 1315 C CA . ARG A 1 186 ? 14.832 21.149 -6.783 1.00 91.00 186 ARG A CA 1
ATOM 1316 C C . ARG A 1 186 ? 15.497 20.982 -8.149 1.00 91.00 186 ARG A C 1
ATOM 1318 O O . ARG A 1 186 ? 14.860 20.530 -9.094 1.00 91.00 186 ARG A O 1
ATOM 1325 N N . GLN A 1 187 ? 16.776 21.349 -8.258 1.00 93.94 187 GLN A N 1
ATOM 1326 C CA . GLN A 1 187 ? 17.535 21.166 -9.492 1.00 93.94 187 GLN A CA 1
ATOM 1327 C C . GLN A 1 187 ? 17.743 19.677 -9.796 1.00 93.94 187 GLN A C 1
ATOM 1329 O O . GLN A 1 187 ? 17.454 19.245 -10.906 1.00 93.94 187 GLN A O 1
ATOM 1334 N N . GLN A 1 188 ? 18.175 18.889 -8.809 1.00 94.62 188 GLN A N 1
ATOM 1335 C CA . GLN A 1 188 ? 18.349 17.441 -8.969 1.00 94.62 188 GLN A CA 1
ATOM 1336 C C . GLN A 1 188 ? 17.024 16.739 -9.287 1.00 94.62 188 GLN A C 1
ATOM 1338 O O . GLN A 1 188 ? 16.997 15.847 -10.128 1.00 94.62 188 GLN A O 1
ATOM 1343 N N . SER A 1 189 ? 15.920 17.161 -8.668 1.00 94.00 189 SER A N 1
ATOM 1344 C CA . SER A 1 189 ? 14.585 16.643 -8.983 1.00 94.00 189 SER A CA 1
ATOM 1345 C C . SER A 1 189 ? 14.184 16.958 -10.424 1.00 94.00 189 SER A C 1
ATOM 1347 O O . SER A 1 189 ? 13.650 16.097 -11.115 1.00 94.00 189 SER A O 1
ATOM 1349 N N . GLN A 1 190 ? 14.498 18.156 -10.925 1.00 94.06 190 GLN A N 1
ATOM 1350 C CA . GLN A 1 190 ? 14.233 18.516 -12.319 1.00 94.06 190 GLN A CA 1
ATOM 1351 C C . GLN A 1 190 ? 15.109 17.732 -13.312 1.00 94.06 190 GLN A C 1
ATOM 1353 O O . GLN A 1 190 ? 14.636 17.350 -14.384 1.00 94.06 190 GLN A O 1
ATOM 1358 N N . GLU A 1 191 ? 16.376 17.488 -12.975 1.00 95.62 191 GLU A N 1
ATOM 1359 C CA . GLU A 1 191 ? 17.285 16.647 -13.766 1.00 95.62 191 GLU A CA 1
ATOM 1360 C C . GLU A 1 191 ? 16.793 15.191 -13.808 1.00 95.62 191 GLU A C 1
ATOM 1362 O O . GLU A 1 191 ? 16.739 14.588 -14.881 1.00 95.62 191 GLU A O 1
ATOM 1367 N N . ALA A 1 192 ? 16.353 14.655 -12.666 1.00 95.12 192 ALA A N 1
ATOM 1368 C CA . ALA A 1 192 ? 15.775 13.320 -12.573 1.00 95.12 192 ALA A CA 1
ATOM 1369 C C . ALA A 1 192 ? 14.462 13.195 -13.359 1.00 95.12 192 ALA A C 1
ATOM 1371 O O . ALA A 1 192 ? 14.269 12.210 -14.062 1.00 95.12 192 ALA A O 1
ATOM 1372 N N . GLU A 1 193 ? 13.588 14.203 -13.310 1.00 96.50 193 GLU A N 1
ATOM 1373 C CA . GLU A 1 193 ? 12.357 14.254 -14.110 1.00 96.50 193 GLU A CA 1
ATOM 1374 C C . GLU A 1 193 ? 12.657 14.136 -15.614 1.00 96.50 193 GLU A C 1
ATOM 1376 O O . GLU A 1 193 ? 12.016 13.356 -16.320 1.00 96.50 193 GLU A O 1
ATOM 1381 N N . ASN A 1 194 ? 13.678 14.850 -16.105 1.00 96.56 194 ASN A N 1
ATOM 1382 C CA . ASN A 1 194 ? 14.093 14.766 -17.508 1.00 96.56 194 ASN A CA 1
ATOM 1383 C C . ASN A 1 194 ? 14.626 13.366 -17.857 1.00 96.56 194 ASN A C 1
ATOM 1385 O O . ASN A 1 194 ? 14.217 12.788 -18.865 1.00 96.56 194 ASN A O 1
ATOM 1389 N N . ALA A 1 195 ? 15.485 12.796 -17.005 1.00 96.12 195 ALA A N 1
ATOM 1390 C CA . ALA A 1 195 ? 16.038 11.455 -17.202 1.00 96.12 195 ALA A CA 1
ATOM 1391 C C . ALA A 1 195 ? 14.950 10.364 -17.188 1.00 96.12 195 ALA A C 1
ATOM 1393 O O . ALA A 1 195 ? 14.949 9.467 -18.035 1.00 96.12 195 ALA A O 1
ATOM 1394 N N . LEU A 1 196 ? 13.981 10.462 -16.272 1.00 97.06 196 LEU A N 1
ATOM 1395 C CA . LEU A 1 196 ? 12.816 9.579 -16.233 1.00 97.06 196 LEU A CA 1
ATOM 1396 C C . LEU A 1 196 ? 11.930 9.765 -17.470 1.00 97.06 196 LEU A C 1
ATOM 1398 O O . LEU A 1 196 ? 11.404 8.783 -17.991 1.00 97.06 196 LEU A O 1
ATOM 1402 N N . GLY A 1 197 ? 11.787 10.993 -17.974 1.00 97.31 197 GLY A N 1
ATOM 1403 C CA . GLY A 1 197 ? 11.083 11.287 -19.222 1.00 97.31 197 GLY A CA 1
ATOM 1404 C C . GLY A 1 197 ? 11.698 10.564 -20.420 1.00 97.31 197 GLY A C 1
ATOM 1405 O O . GLY A 1 197 ? 10.994 9.865 -21.156 1.00 97.31 197 GLY A O 1
ATOM 1406 N N . GLU A 1 198 ? 13.021 10.654 -20.569 1.00 97.06 198 GLU A N 1
ATOM 1407 C CA . GLU A 1 198 ? 13.762 9.920 -21.598 1.00 97.06 198 GLU A CA 1
ATOM 1408 C C . GLU A 1 198 ? 13.613 8.404 -21.431 1.00 97.06 198 GLU A C 1
ATOM 1410 O O . GLU A 1 198 ? 13.338 7.697 -22.403 1.00 97.06 198 GLU A O 1
ATOM 1415 N N . TYR A 1 199 ? 13.736 7.893 -20.204 1.00 97.50 199 TYR A N 1
ATOM 1416 C CA . TYR A 1 199 ? 13.536 6.477 -19.900 1.00 97.50 199 TYR A CA 1
ATOM 1417 C C . TYR A 1 199 ? 12.126 5.997 -20.282 1.00 97.50 199 TYR A C 1
ATOM 1419 O O . TYR A 1 199 ? 11.983 4.985 -20.974 1.00 97.50 199 TYR A O 1
ATOM 1427 N N . VAL A 1 200 ? 11.079 6.748 -19.929 1.00 97.06 200 VAL A N 1
ATOM 1428 C CA . VAL A 1 200 ? 9.695 6.452 -20.327 1.00 97.06 200 VAL A CA 1
ATOM 1429 C C . VAL A 1 200 ? 9.566 6.401 -21.854 1.00 97.06 200 VAL A C 1
ATOM 1431 O O . VAL A 1 200 ? 8.932 5.488 -22.386 1.00 97.06 200 VAL A O 1
ATOM 1434 N N . ASP A 1 201 ? 10.203 7.307 -22.591 1.00 95.75 201 ASP A N 1
ATOM 1435 C CA . ASP A 1 201 ? 10.183 7.263 -24.055 1.00 95.75 201 ASP A CA 1
ATOM 1436 C C . ASP A 1 201 ? 10.941 6.056 -24.629 1.00 95.75 201 ASP A C 1
ATOM 1438 O O . ASP A 1 201 ? 10.472 5.449 -25.599 1.00 95.75 201 ASP A O 1
ATOM 1442 N N . ARG A 1 202 ? 12.060 5.640 -24.018 1.00 95.88 202 ARG A N 1
ATOM 1443 C CA . ARG A 1 202 ? 12.767 4.400 -24.395 1.00 95.88 202 ARG A CA 1
ATOM 1444 C C . ARG A 1 202 ? 11.900 3.164 -24.151 1.00 95.88 202 ARG A C 1
ATOM 1446 O O . ARG A 1 202 ? 11.768 2.329 -25.048 1.00 95.88 202 ARG A O 1
ATOM 1453 N N . THR A 1 203 ? 11.235 3.072 -22.996 1.00 96.19 203 THR A N 1
ATOM 1454 C CA . THR A 1 203 ? 10.350 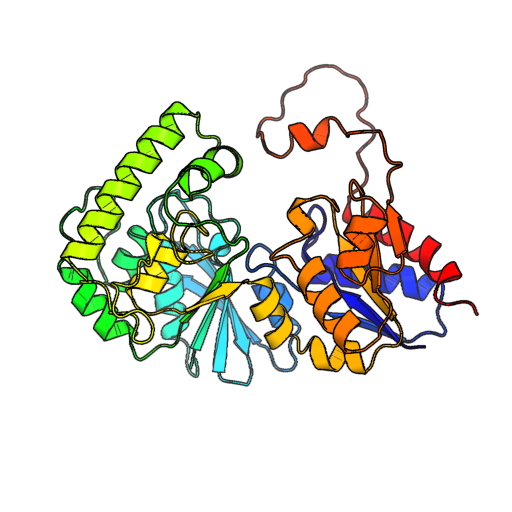1.934 -22.678 1.00 96.19 203 THR A CA 1
ATOM 1455 C C . THR A 1 203 ? 9.174 1.834 -23.649 1.00 96.19 203 THR A C 1
ATOM 1457 O O . THR A 1 203 ? 8.846 0.733 -24.081 1.00 96.19 203 THR A O 1
ATOM 1460 N N . ARG A 1 204 ? 8.590 2.960 -24.092 1.00 94.19 204 ARG A N 1
ATOM 1461 C CA . ARG A 1 204 ? 7.524 2.967 -25.114 1.00 94.19 204 ARG A CA 1
ATOM 1462 C C . ARG A 1 204 ? 7.981 2.467 -26.478 1.00 94.19 204 ARG A C 1
ATOM 1464 O O . ARG A 1 204 ? 7.186 1.866 -27.199 1.00 94.19 204 ARG A O 1
ATOM 1471 N N . ARG A 1 205 ? 9.233 2.737 -26.859 1.00 93.62 205 ARG A N 1
ATOM 1472 C CA . ARG A 1 205 ? 9.803 2.232 -28.119 1.00 93.62 205 ARG A CA 1
ATOM 1473 C C . ARG A 1 205 ? 10.008 0.718 -28.059 1.00 93.62 205 ARG A C 1
ATOM 1475 O O . ARG A 1 205 ? 9.661 0.028 -29.013 1.00 93.62 205 ARG A O 1
ATOM 1482 N N . ALA A 1 206 ? 10.515 0.205 -26.937 1.00 94.75 206 ALA A N 1
ATOM 1483 C CA . ALA A 1 206 ? 10.725 -1.230 -26.724 1.00 94.75 206 ALA A CA 1
ATOM 1484 C C . ALA A 1 206 ? 9.402 -2.010 -26.561 1.00 94.75 206 ALA A C 1
ATOM 1486 O O . ALA A 1 206 ? 9.195 -3.078 -27.152 1.00 94.75 206 ALA A O 1
ATOM 1487 N N . LEU A 1 207 ? 8.469 -1.443 -25.797 1.00 92.75 207 LEU A N 1
ATOM 1488 C CA . LEU A 1 207 ? 7.136 -1.968 -25.529 1.00 92.75 207 LEU A CA 1
ATOM 1489 C C . LEU A 1 207 ? 6.062 -0.964 -25.977 1.00 92.75 207 LEU A C 1
ATOM 1491 O O . LEU A 1 207 ? 5.614 -0.142 -25.172 1.00 92.75 207 LEU A O 1
ATOM 1495 N N . PRO A 1 208 ? 5.583 -1.060 -27.231 1.00 86.88 208 PRO A N 1
ATOM 1496 C CA . PRO A 1 208 ? 4.500 -0.214 -27.708 1.00 86.88 208 PRO A CA 1
ATOM 1497 C C . PRO A 1 208 ? 3.267 -0.287 -26.789 1.00 86.88 208 PRO A C 1
ATOM 1499 O O . PRO A 1 208 ? 2.896 -1.382 -26.333 1.00 86.88 208 PRO A O 1
ATOM 1502 N N . PRO A 1 209 ? 2.624 0.858 -26.499 1.00 85.38 209 PRO A N 1
ATOM 1503 C CA . PRO A 1 209 ? 1.496 0.912 -25.582 1.00 85.38 209 PRO A CA 1
ATOM 1504 C C . PRO A 1 209 ? 0.313 0.094 -26.106 1.00 85.38 209 PRO A C 1
ATOM 1506 O O . PRO A 1 209 ? 0.066 -0.013 -27.308 1.00 85.38 209 PRO A O 1
ATOM 1509 N N . ARG A 1 210 ? -0.455 -0.493 -25.182 1.00 85.50 210 ARG A N 1
ATOM 1510 C CA . ARG A 1 210 ? -1.731 -1.130 -25.533 1.00 85.50 210 ARG A CA 1
ATOM 1511 C C . ARG A 1 210 ? -2.773 -0.053 -25.804 1.00 85.50 210 ARG A C 1
ATOM 1513 O O . ARG A 1 210 ? -2.773 0.970 -25.128 1.00 85.50 210 ARG A O 1
ATOM 1520 N N . ARG A 1 211 ? -3.711 -0.319 -26.710 1.00 88.88 211 ARG A N 1
ATOM 1521 C CA . ARG A 1 211 ? -4.881 0.546 -26.880 1.00 88.88 211 ARG A CA 1
ATOM 1522 C C . ARG A 1 211 ? -5.895 0.311 -25.772 1.00 88.88 211 ARG A C 1
ATOM 1524 O O . ARG A 1 211 ? -6.182 -0.830 -25.409 1.00 88.88 211 ARG A O 1
ATOM 1531 N N . ASP A 1 212 ? -6.428 1.401 -25.252 1.00 86.12 212 ASP A N 1
ATOM 1532 C CA . ASP A 1 212 ? -7.647 1.410 -24.466 1.00 86.12 212 ASP A CA 1
ATOM 1533 C C . ASP A 1 212 ? -8.817 1.090 -25.404 1.00 86.12 212 ASP A C 1
ATOM 1535 O O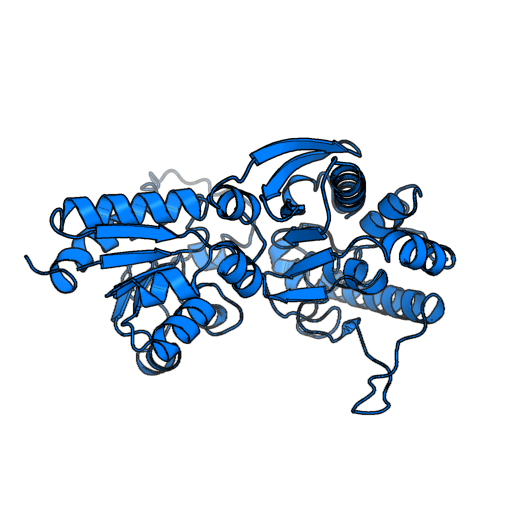 . ASP A 1 212 ? -9.020 1.763 -26.415 1.00 86.12 212 ASP A O 1
ATOM 1539 N N . LEU A 1 213 ? -9.562 0.031 -25.092 1.00 89.06 213 LEU A N 1
ATOM 1540 C CA . LEU A 1 213 ? -10.666 -0.439 -25.925 1.00 89.06 213 LEU A CA 1
ATOM 1541 C C . LEU A 1 213 ? -11.897 0.473 -25.851 1.00 89.06 213 LEU A C 1
ATOM 1543 O O . LEU A 1 213 ? -12.699 0.463 -26.780 1.00 89.06 213 LEU A O 1
ATOM 1547 N N . LEU A 1 214 ? -12.046 1.259 -24.779 1.00 89.62 214 LEU A N 1
ATOM 1548 C CA . LEU A 1 214 ? -13.153 2.199 -24.615 1.00 89.62 214 LEU A CA 1
ATOM 1549 C C . LEU A 1 214 ? -12.890 3.500 -25.374 1.00 89.62 214 LEU A C 1
ATOM 1551 O O . LEU A 1 214 ? -13.785 4.027 -26.028 1.00 89.62 214 LEU A O 1
ATOM 1555 N N . THR A 1 215 ? -11.662 4.021 -25.300 1.00 91.19 215 THR A N 1
ATOM 1556 C CA . THR A 1 215 ? -11.322 5.327 -25.896 1.00 91.19 215 THR A CA 1
ATOM 1557 C C . THR A 1 215 ? -10.619 5.232 -27.250 1.00 91.19 215 THR A C 1
ATOM 1559 O O . THR A 1 215 ? -10.505 6.236 -27.953 1.00 91.19 215 THR A O 1
ATOM 1562 N N . GLY A 1 216 ? -10.111 4.053 -27.620 1.00 90.25 216 GLY A N 1
ATOM 1563 C CA . GLY A 1 216 ? -9.311 3.822 -28.827 1.00 90.25 216 GLY A CA 1
ATOM 1564 C C . GLY A 1 216 ? -7.902 4.428 -28.788 1.00 90.25 216 GLY A C 1
ATOM 1565 O O . GLY A 1 216 ? -7.160 4.294 -29.765 1.00 90.25 216 GLY A O 1
ATOM 1566 N N . LYS A 1 217 ? -7.533 5.094 -27.685 1.00 90.00 217 LYS A N 1
ATOM 1567 C CA . LYS A 1 217 ? -6.251 5.786 -27.500 1.00 90.00 217 LYS A CA 1
ATOM 1568 C C . LYS A 1 217 ? -5.199 4.852 -26.912 1.00 90.00 217 LYS A C 1
ATOM 1570 O O . LYS A 1 217 ? -5.519 3.860 -26.262 1.00 90.00 217 LYS A O 1
ATOM 1575 N N . ASP A 1 218 ? -3.934 5.197 -27.104 1.00 91.38 218 ASP A N 1
ATOM 1576 C CA . ASP A 1 218 ? -2.834 4.494 -26.451 1.00 91.38 218 ASP A CA 1
ATOM 1577 C C . ASP A 1 218 ? -2.900 4.700 -24.936 1.00 91.38 218 ASP A C 1
ATOM 1579 O O . ASP A 1 218 ? -2.981 5.832 -24.447 1.00 91.38 218 ASP A O 1
ATOM 1583 N N . ARG A 1 219 ? -2.843 3.600 -24.184 1.00 89.62 219 ARG A N 1
ATOM 1584 C CA . ARG A 1 219 ? -2.741 3.641 -22.728 1.00 89.62 219 ARG A CA 1
ATOM 1585 C C . ARG A 1 219 ? -1.390 4.204 -22.327 1.00 89.62 219 ARG A C 1
ATOM 1587 O O . ARG A 1 219 ? -0.338 3.737 -22.764 1.00 89.62 219 ARG A O 1
ATOM 1594 N N . ARG A 1 220 ? -1.437 5.203 -21.455 1.00 91.94 220 ARG A N 1
ATOM 1595 C CA . ARG A 1 220 ? -0.274 5.934 -20.961 1.00 91.94 220 ARG A CA 1
ATOM 1596 C C . ARG A 1 220 ? 0.051 5.460 -19.557 1.00 91.94 220 ARG A C 1
ATOM 1598 O O . ARG A 1 220 ? -0.401 6.066 -18.596 1.00 91.94 220 ARG A O 1
ATOM 1605 N N . LEU A 1 221 ? 0.821 4.376 -19.463 1.00 93.88 221 LEU A N 1
ATOM 1606 C CA . LEU A 1 221 ? 1.188 3.768 -18.179 1.00 93.88 221 LEU A CA 1
ATOM 1607 C C . LEU A 1 221 ? 1.878 4.766 -17.237 1.00 93.88 221 LEU A C 1
ATOM 1609 O O . LEU A 1 221 ? 1.619 4.761 -16.045 1.00 93.88 221 LEU A O 1
ATOM 1613 N N . ASP A 1 222 ? 2.683 5.676 -17.782 1.00 95.25 222 ASP A N 1
ATOM 1614 C CA . ASP A 1 222 ? 3.337 6.768 -17.050 1.00 95.25 222 ASP A CA 1
ATOM 1615 C C . ASP A 1 222 ? 2.362 7.747 -16.372 1.00 95.25 222 ASP A C 1
ATOM 1617 O O . ASP A 1 222 ? 2.755 8.492 -15.478 1.00 95.25 222 ASP A O 1
ATOM 1621 N N . ARG A 1 223 ? 1.099 7.771 -16.808 1.00 94.56 223 ARG A N 1
ATOM 1622 C CA . ARG A 1 223 ? 0.040 8.637 -16.273 1.00 94.56 223 ARG A CA 1
ATOM 1623 C C . ARG A 1 223 ? -0.975 7.883 -15.424 1.00 94.56 223 ARG A C 1
ATOM 1625 O O . ARG A 1 223 ? -1.892 8.515 -14.909 1.00 94.56 223 ARG A O 1
ATOM 1632 N N . GLU A 1 224 ? -0.860 6.562 -15.331 1.00 93.62 224 GLU A N 1
ATOM 1633 C CA . GLU A 1 224 ? -1.758 5.778 -14.489 1.00 93.62 224 GLU A CA 1
ATOM 1634 C C . GLU A 1 224 ? -1.528 6.161 -13.016 1.00 93.62 224 GLU A C 1
ATOM 1636 O O . GLU A 1 224 ? -0.373 6.346 -12.608 1.00 93.62 224 GLU A O 1
ATOM 1641 N N . PRO A 1 225 ? -2.598 6.292 -12.213 1.00 94.25 225 PRO A N 1
ATOM 1642 C CA . PRO A 1 225 ? -2.474 6.552 -10.785 1.00 94.25 225 PRO A CA 1
ATOM 1643 C C . PRO A 1 225 ? -1.546 5.539 -10.104 1.00 94.25 225 PRO A C 1
ATOM 1645 O O . PRO A 1 225 ? -1.707 4.329 -10.260 1.00 94.25 225 PRO A O 1
ATOM 1648 N N . GLY A 1 226 ? -0.559 6.043 -9.366 1.00 94.88 226 GLY A N 1
ATOM 1649 C CA . GLY A 1 226 ? 0.419 5.235 -8.633 1.00 94.88 226 GLY A CA 1
ATOM 1650 C C . GLY A 1 226 ? 1.626 4.773 -9.453 1.00 94.88 226 GLY A C 1
ATOM 1651 O O . GLY A 1 226 ? 2.528 4.163 -8.886 1.00 94.88 226 GLY A O 1
ATOM 1652 N N . ALA A 1 227 ? 1.711 5.085 -10.752 1.00 96.81 227 ALA A N 1
ATOM 1653 C CA . ALA A 1 227 ? 2.855 4.704 -11.585 1.00 96.81 227 ALA A CA 1
ATOM 1654 C C . ALA A 1 227 ? 4.204 5.232 -11.061 1.00 96.81 227 ALA A C 1
ATOM 1656 O O . ALA A 1 227 ? 5.222 4.564 -11.224 1.00 96.81 227 ALA A O 1
ATOM 1657 N N . GLY A 1 228 ? 4.220 6.390 -10.396 1.00 96.00 228 GLY A N 1
ATOM 1658 C CA . GLY A 1 228 ? 5.430 6.957 -9.794 1.00 96.00 228 GLY A CA 1
ATOM 1659 C C . GLY A 1 228 ? 5.817 6.359 -8.441 1.00 96.00 228 GLY A C 1
ATOM 1660 O O . GLY A 1 228 ? 6.866 6.713 -7.906 1.00 96.00 228 GLY A O 1
ATOM 1661 N N . ALA A 1 229 ? 5.001 5.471 -7.864 1.00 94.56 229 ALA A N 1
ATOM 1662 C CA . ALA A 1 229 ? 5.272 4.890 -6.553 1.00 94.56 229 ALA A CA 1
ATOM 1663 C C . ALA A 1 229 ? 6.582 4.098 -6.520 1.00 94.56 229 ALA A C 1
ATOM 1665 O O . ALA A 1 229 ? 6.932 3.384 -7.466 1.00 94.56 229 ALA A O 1
ATOM 1666 N N . GLY A 1 230 ? 7.311 4.280 -5.418 1.00 93.94 230 GLY A N 1
ATOM 1667 C CA . GLY A 1 230 ? 8.629 3.700 -5.204 1.00 93.94 230 GLY A CA 1
ATOM 1668 C C . GLY A 1 230 ? 9.672 4.146 -6.228 1.00 93.94 230 GLY A C 1
ATOM 1669 O O . GLY A 1 230 ? 10.414 3.317 -6.742 1.00 93.94 230 GLY A O 1
ATOM 1670 N N . GLY A 1 231 ? 9.671 5.427 -6.614 1.00 94.56 231 GLY A N 1
ATOM 1671 C CA . GLY A 1 231 ? 10.607 5.948 -7.618 1.00 94.56 231 GLY A CA 1
ATOM 1672 C C . GLY A 1 231 ? 10.351 5.441 -9.039 1.00 94.56 231 GLY A C 1
ATOM 1673 O O . GLY A 1 231 ? 11.267 5.415 -9.859 1.00 94.56 231 GLY A O 1
ATOM 1674 N N . GLY A 1 232 ? 9.119 5.006 -9.318 1.00 96.50 232 GLY A N 1
ATOM 1675 C CA . GLY A 1 232 ? 8.715 4.405 -10.587 1.00 96.50 232 GLY A CA 1
ATOM 1676 C C . GLY A 1 232 ? 8.861 2.882 -10.657 1.00 96.50 232 GLY A C 1
ATOM 1677 O O . GLY A 1 232 ? 8.648 2.300 -11.719 1.00 96.50 232 GLY A O 1
ATOM 1678 N N . VAL A 1 233 ? 9.148 2.203 -9.543 1.00 97.38 233 VAL A N 1
ATOM 1679 C CA . VAL A 1 233 ? 9.087 0.732 -9.469 1.00 97.38 233 VAL A CA 1
ATOM 1680 C C . VAL A 1 233 ? 7.695 0.209 -9.849 1.00 97.38 233 VAL A C 1
ATOM 1682 O O . VAL A 1 233 ? 7.587 -0.770 -10.590 1.00 97.38 233 VAL A O 1
ATOM 1685 N N . ALA A 1 234 ? 6.620 0.897 -9.444 1.00 97.88 234 ALA A N 1
ATOM 1686 C CA . ALA A 1 234 ? 5.260 0.562 -9.877 1.00 97.88 234 ALA A CA 1
ATOM 1687 C C . ALA A 1 234 ? 5.085 0.643 -11.405 1.00 97.88 234 ALA A C 1
ATOM 1689 O O . ALA A 1 234 ? 4.478 -0.247 -12.006 1.00 97.88 234 ALA A O 1
ATOM 1690 N N . PHE A 1 235 ? 5.643 1.675 -12.048 1.00 98.00 235 PHE A N 1
ATOM 1691 C CA . PHE A 1 235 ? 5.678 1.797 -13.506 1.00 98.00 235 PHE A CA 1
ATOM 1692 C C . PHE A 1 235 ? 6.433 0.624 -14.149 1.00 98.00 235 PHE A C 1
ATOM 1694 O O . PHE A 1 235 ? 5.905 0.003 -15.074 1.00 98.00 235 PHE A O 1
ATOM 1701 N N . GLY A 1 236 ? 7.603 0.258 -13.616 1.00 97.88 236 GLY A N 1
ATOM 1702 C CA . GLY A 1 236 ? 8.368 -0.915 -14.053 1.00 97.88 236 GLY A CA 1
ATOM 1703 C C . GLY A 1 236 ? 7.556 -2.214 -13.988 1.00 97.88 236 GLY A C 1
ATOM 1704 O O . GLY A 1 236 ? 7.448 -2.940 -14.978 1.00 97.88 236 GLY A O 1
ATOM 1705 N N . LEU A 1 237 ? 6.885 -2.466 -12.861 1.00 98.06 237 LEU A N 1
ATOM 1706 C CA . LEU A 1 237 ? 5.986 -3.613 -12.695 1.00 98.06 237 LEU A CA 1
ATOM 1707 C C . LEU A 1 237 ? 4.826 -3.566 -13.706 1.00 98.06 237 LEU A C 1
ATOM 1709 O O . LEU A 1 237 ? 4.459 -4.579 -14.306 1.00 98.06 237 LEU A O 1
ATOM 1713 N N . GLY A 1 238 ? 4.273 -2.382 -13.967 1.00 97.12 238 GLY A N 1
ATOM 1714 C CA . GLY A 1 238 ? 3.244 -2.189 -14.987 1.00 97.12 238 GLY A CA 1
ATOM 1715 C C . GLY A 1 238 ? 3.711 -2.539 -16.410 1.00 97.12 238 GLY A C 1
ATOM 1716 O O . GLY A 1 238 ? 2.923 -3.081 -17.195 1.00 97.12 238 GLY A O 1
ATOM 1717 N N . LEU A 1 239 ? 4.986 -2.301 -16.752 1.00 96.88 239 LEU A N 1
ATOM 1718 C CA . LEU A 1 239 ? 5.552 -2.629 -18.072 1.00 96.88 239 LEU A CA 1
ATOM 1719 C C . LEU A 1 239 ? 5.527 -4.140 -18.341 1.00 96.88 239 LEU A C 1
ATOM 1721 O O . LEU A 1 239 ? 5.168 -4.567 -19.445 1.00 96.88 239 LEU A O 1
ATOM 1725 N N . ILE A 1 240 ? 5.812 -4.952 -17.319 1.00 96.06 240 ILE A N 1
ATOM 1726 C CA . ILE A 1 240 ? 5.734 -6.420 -17.398 1.00 96.06 240 ILE A CA 1
ATOM 1727 C C . ILE A 1 240 ? 4.311 -6.966 -17.198 1.00 96.06 240 ILE A C 1
ATOM 1729 O O . ILE A 1 240 ? 4.066 -8.148 -17.421 1.00 96.06 240 ILE A O 1
ATOM 1733 N N . GLY A 1 241 ? 3.335 -6.099 -16.910 1.00 95.00 241 GLY A N 1
ATOM 1734 C CA . GLY A 1 241 ? 1.912 -6.441 -16.872 1.00 95.00 241 GLY A CA 1
ATOM 1735 C C . GLY A 1 241 ? 1.304 -6.577 -15.479 1.00 95.00 241 GLY A C 1
ATOM 1736 O O . GLY A 1 241 ? 0.186 -7.084 -15.383 1.00 95.00 241 GLY A O 1
ATOM 1737 N N . ALA A 1 242 ? 1.989 -6.116 -14.431 1.00 97.25 242 ALA A N 1
ATOM 1738 C CA . ALA A 1 242 ? 1.407 -6.027 -13.099 1.00 97.25 242 ALA A CA 1
ATOM 1739 C C . ALA A 1 242 ? 0.224 -5.047 -13.055 1.00 97.25 242 ALA A C 1
ATOM 1741 O O . ALA A 1 242 ? 0.130 -4.097 -13.839 1.00 97.25 242 ALA A O 1
ATOM 1742 N N . GLN A 1 243 ? -0.674 -5.266 -12.099 1.00 97.06 243 GLN A N 1
ATOM 1743 C CA . GLN A 1 243 ? -1.739 -4.325 -11.770 1.00 97.06 243 GLN A CA 1
ATOM 1744 C C . GLN A 1 243 ? -1.236 -3.327 -10.732 1.00 97.06 243 GLN A C 1
ATOM 1746 O O . GLN A 1 243 ? -0.794 -3.728 -9.661 1.00 97.06 243 GLN A O 1
ATOM 1751 N N . ILE A 1 244 ? -1.338 -2.036 -11.026 1.00 97.50 244 ILE A N 1
ATOM 1752 C CA . ILE A 1 244 ? -1.060 -0.972 -10.060 1.00 97.50 244 ILE A CA 1
ATOM 1753 C C . ILE A 1 244 ? -2.367 -0.689 -9.320 1.00 97.50 244 ILE A C 1
ATOM 1755 O O . ILE A 1 244 ? -3.380 -0.392 -9.959 1.00 97.50 244 ILE A O 1
ATOM 1759 N N . ARG A 1 245 ? -2.375 -0.861 -7.997 1.00 96.75 245 ARG A N 1
ATOM 1760 C CA . ARG A 1 245 ? -3.572 -0.701 -7.160 1.00 96.75 245 ARG A CA 1
ATOM 1761 C C . ARG A 1 245 ? -3.243 0.074 -5.881 1.00 96.75 245 ARG A C 1
ATOM 1763 O O . ARG A 1 245 ? -2.159 -0.129 -5.333 1.00 96.75 245 ARG A O 1
ATOM 1770 N N . PRO A 1 246 ? -4.179 0.884 -5.350 1.00 95.44 246 PRO A N 1
ATOM 1771 C CA . PRO A 1 246 ? -3.998 1.528 -4.053 1.00 95.44 246 PRO A CA 1
ATOM 1772 C C . PRO A 1 246 ? -3.724 0.492 -2.961 1.00 95.44 246 PRO A C 1
ATOM 1774 O O . PRO A 1 246 ? -4.497 -0.454 -2.779 1.00 95.44 246 PRO A O 1
ATOM 1777 N N . GLY A 1 247 ? -2.627 0.657 -2.224 1.00 95.12 247 GLY A N 1
ATOM 1778 C CA . GLY A 1 247 ? -2.194 -0.334 -1.243 1.00 95.12 247 GLY A CA 1
ATOM 1779 C C . GLY A 1 247 ? -3.169 -0.488 -0.079 1.00 95.12 247 GLY A C 1
ATOM 1780 O O . GLY A 1 247 ? -3.401 -1.611 0.356 1.00 95.12 247 GLY A O 1
ATOM 1781 N N . ALA A 1 248 ? -3.835 0.598 0.333 1.00 93.69 248 ALA A N 1
ATOM 1782 C CA . ALA A 1 248 ? -4.889 0.556 1.348 1.00 93.69 248 ALA A CA 1
ATOM 1783 C C . ALA A 1 248 ? -6.043 -0.380 0.947 1.00 93.69 248 ALA A C 1
ATOM 1785 O O . ALA A 1 248 ? -6.512 -1.172 1.764 1.00 93.69 248 ALA A O 1
ATOM 1786 N N . GLN A 1 249 ? -6.452 -0.347 -0.327 1.00 94.62 249 GLN A N 1
ATOM 1787 C CA . GLN A 1 249 ? -7.485 -1.238 -0.853 1.00 94.62 249 GLN A CA 1
ATOM 1788 C C . GLN A 1 249 ? -6.999 -2.693 -0.885 1.00 94.62 249 GLN A C 1
ATOM 1790 O O . GLN A 1 249 ? -7.714 -3.593 -0.450 1.00 94.62 249 GLN A O 1
ATOM 1795 N N . VAL A 1 250 ? -5.775 -2.934 -1.370 1.00 96.38 250 VAL A N 1
ATOM 1796 C CA . VAL A 1 250 ? -5.190 -4.287 -1.393 1.00 96.38 250 VAL A CA 1
ATOM 1797 C C . VAL A 1 250 ? -5.107 -4.859 0.026 1.00 96.38 250 VAL A C 1
ATOM 1799 O O . VAL A 1 250 ? -5.527 -5.991 0.256 1.00 96.38 250 VAL A O 1
ATOM 1802 N N . SER A 1 251 ? -4.632 -4.069 0.991 1.00 95.38 251 SER A N 1
ATOM 1803 C CA . SER A 1 251 ? -4.540 -4.466 2.398 1.00 95.38 251 SER A CA 1
ATOM 1804 C C . SER A 1 251 ? -5.914 -4.759 3.004 1.00 95.38 251 SER A C 1
ATOM 1806 O O . SER A 1 251 ? -6.063 -5.741 3.728 1.00 95.38 251 SER A O 1
ATOM 1808 N N . ALA A 1 252 ? -6.926 -3.943 2.706 1.00 95.06 252 ALA A N 1
ATOM 1809 C CA . ALA A 1 252 ? -8.286 -4.132 3.205 1.00 95.06 252 ALA A CA 1
ATOM 1810 C C . ALA A 1 252 ? -8.952 -5.400 2.654 1.00 95.06 252 ALA A C 1
ATOM 1812 O O . ALA A 1 252 ? -9.632 -6.115 3.396 1.00 95.06 252 ALA A O 1
ATOM 1813 N N . GLU A 1 253 ? -8.732 -5.707 1.373 1.00 95.38 253 GLU A N 1
ATOM 1814 C CA . GLU A 1 253 ? -9.200 -6.947 0.746 1.00 95.38 253 GLU A CA 1
ATOM 1815 C C . GLU A 1 253 ? -8.550 -8.176 1.387 1.00 95.38 253 GLU A C 1
ATOM 1817 O O . GLU A 1 253 ? -9.256 -9.128 1.727 1.00 95.38 253 GLU A O 1
ATOM 1822 N N . LEU A 1 254 ? -7.231 -8.133 1.608 1.00 94.81 254 LEU A N 1
ATOM 1823 C CA . LEU A 1 254 ? -6.486 -9.205 2.273 1.00 94.81 254 LEU A CA 1
ATOM 1824 C C . LEU A 1 254 ? -6.965 -9.443 3.707 1.00 94.81 254 LEU A C 1
ATOM 1826 O O . LEU A 1 254 ? -7.210 -10.583 4.097 1.00 94.81 254 LEU A O 1
ATOM 1830 N N . ALA A 1 255 ? -7.135 -8.367 4.474 1.00 94.44 255 ALA A N 1
ATOM 1831 C CA . ALA A 1 255 ? -7.562 -8.439 5.866 1.00 94.44 255 ALA A CA 1
ATOM 1832 C C . ALA A 1 255 ? -9.055 -8.788 6.021 1.00 94.44 255 ALA A C 1
ATOM 1834 O O . ALA A 1 255 ? -9.505 -9.148 7.107 1.00 94.44 255 ALA A O 1
ATOM 1835 N N . GLY A 1 256 ? -9.852 -8.690 4.952 1.00 95.81 256 GLY A N 1
ATOM 1836 C CA . GLY A 1 256 ? -11.297 -8.888 5.021 1.00 95.81 256 GLY A CA 1
ATOM 1837 C C . GLY A 1 256 ? -12.025 -7.755 5.750 1.00 95.81 256 GLY A C 1
ATOM 1838 O O . GLY A 1 256 ? -13.012 -8.017 6.443 1.00 95.81 256 GLY A O 1
ATOM 1839 N N . LEU A 1 257 ? -11.562 -6.509 5.571 1.00 97.06 257 LEU A N 1
ATOM 1840 C CA . LEU A 1 257 ? -12.092 -5.303 6.222 1.00 97.06 257 LEU A CA 1
ATOM 1841 C C . LEU A 1 257 ? -13.618 -5.211 6.125 1.00 97.06 257 LEU A C 1
ATOM 1843 O O . LEU A 1 257 ? -14.286 -4.953 7.120 1.00 97.06 257 LEU A O 1
ATOM 1847 N N . ASP A 1 258 ? -14.181 -5.475 4.946 1.00 97.06 258 ASP A N 1
ATOM 1848 C CA . ASP A 1 258 ? -15.624 -5.406 4.708 1.00 97.06 258 ASP A CA 1
ATOM 1849 C C . ASP A 1 258 ? -16.436 -6.285 5.681 1.00 97.06 258 ASP A C 1
ATOM 1851 O O . ASP A 1 258 ? -17.426 -5.837 6.272 1.00 97.06 258 ASP A O 1
ATOM 1855 N N . ARG A 1 259 ? -15.982 -7.527 5.906 1.00 97.06 259 ARG A N 1
ATOM 1856 C CA . ARG A 1 259 ? -16.615 -8.463 6.847 1.00 97.06 259 ARG A CA 1
ATOM 1857 C C . ARG A 1 259 ? -16.438 -8.003 8.292 1.00 97.06 259 ARG A C 1
ATOM 1859 O O . ARG A 1 259 ? -17.388 -8.081 9.070 1.00 97.06 259 ARG A O 1
ATOM 1866 N N . ALA A 1 260 ? -15.252 -7.504 8.638 1.00 97.50 260 ALA A N 1
ATOM 1867 C CA . ALA A 1 260 ? -14.957 -7.003 9.978 1.00 97.50 260 ALA A CA 1
ATOM 1868 C C . ALA A 1 260 ? -15.814 -5.775 10.330 1.00 97.50 260 ALA A C 1
ATOM 1870 O O . ALA A 1 260 ? -16.432 -5.733 11.393 1.00 97.50 260 ALA A O 1
ATOM 1871 N N . VAL A 1 261 ? -15.935 -4.820 9.404 1.00 98.06 261 VAL A N 1
ATOM 1872 C CA . VAL A 1 261 ? -16.778 -3.628 9.561 1.00 98.06 261 VAL A CA 1
ATOM 1873 C C . VAL A 1 261 ? -18.246 -4.022 9.714 1.00 98.06 261 VAL A C 1
ATOM 1875 O O . VAL A 1 261 ? -18.912 -3.532 10.624 1.00 98.06 261 VAL A O 1
ATOM 1878 N N . ALA A 1 262 ? -18.760 -4.946 8.891 1.00 97.38 262 ALA A N 1
ATOM 1879 C CA . ALA A 1 262 ? -20.139 -5.428 9.031 1.00 97.38 262 ALA A CA 1
ATOM 1880 C C . ALA A 1 262 ? -20.432 -6.037 10.408 1.00 97.38 262 ALA A C 1
ATOM 1882 O O . ALA A 1 262 ? -21.531 -5.835 10.931 1.00 97.38 262 ALA A O 1
ATOM 1883 N N . ALA A 1 263 ? -19.469 -6.759 10.984 1.00 97.56 263 ALA A N 1
ATOM 1884 C CA . ALA A 1 263 ? -19.597 -7.384 12.297 1.00 97.56 263 ALA A CA 1
ATOM 1885 C C . ALA A 1 263 ? -19.423 -6.401 13.470 1.00 97.56 263 ALA A C 1
ATOM 1887 O O . ALA A 1 263 ? -19.794 -6.738 14.592 1.00 97.56 263 ALA A O 1
ATOM 1888 N N . SER A 1 264 ? -18.859 -5.215 13.231 1.00 97.94 264 SER A N 1
ATOM 1889 C CA . SER A 1 264 ? -18.599 -4.201 14.257 1.00 97.94 264 SER A CA 1
ATOM 1890 C C . SER A 1 264 ? -19.789 -3.265 14.484 1.00 97.94 264 SER A C 1
ATOM 1892 O O . SER A 1 264 ? -20.587 -3.024 13.583 1.00 97.94 264 SER A O 1
ATOM 1894 N N . ASP A 1 265 ? -19.883 -2.694 15.681 1.00 97.56 265 ASP A N 1
ATOM 1895 C CA . ASP A 1 265 ? -20.818 -1.618 16.029 1.00 97.56 265 ASP A CA 1
ATOM 1896 C C . ASP A 1 265 ? -20.162 -0.231 15.926 1.00 97.56 265 ASP A C 1
ATOM 1898 O O . ASP A 1 265 ? -20.854 0.775 15.784 1.00 97.56 265 ASP A O 1
ATOM 1902 N N . LEU A 1 266 ? -18.830 -0.186 16.002 1.00 97.94 266 LEU A N 1
ATOM 1903 C CA . LEU A 1 266 ? -17.999 1.013 15.959 1.00 97.94 266 LEU A CA 1
ATOM 1904 C C . LEU A 1 266 ? -16.658 0.683 15.306 1.00 97.94 266 LEU A C 1
ATOM 1906 O O . LEU A 1 266 ? -16.033 -0.320 15.654 1.00 97.94 266 LEU A O 1
ATOM 1910 N N . VAL A 1 267 ? -16.197 1.566 14.424 1.00 98.38 267 VAL A N 1
ATOM 1911 C CA . VAL A 1 267 ? -14.858 1.505 13.837 1.00 98.38 267 VAL A CA 1
ATOM 1912 C C . VAL A 1 267 ? -13.996 2.609 14.439 1.00 98.38 267 VAL A C 1
ATOM 1914 O O . VAL A 1 267 ? -14.399 3.769 14.496 1.00 98.38 267 VAL A O 1
ATOM 1917 N N . VAL A 1 268 ? -12.801 2.248 14.884 1.00 98.31 268 VAL A N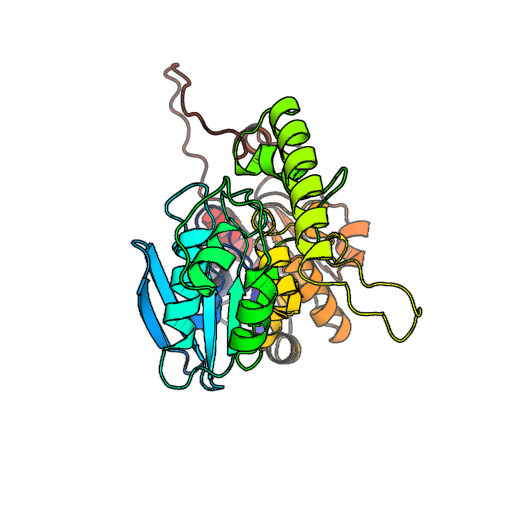 1
ATOM 1918 C CA . VAL A 1 268 ? -11.798 3.140 15.457 1.00 98.31 268 VAL A CA 1
ATOM 1919 C C . VAL A 1 268 ? -10.574 3.092 14.561 1.00 98.31 268 VAL A C 1
ATOM 1921 O O . VAL A 1 268 ? -10.019 2.019 14.331 1.00 98.31 268 VAL A O 1
ATOM 1924 N N . ILE A 1 269 ? -10.161 4.250 14.060 1.00 96.88 269 ILE A N 1
ATOM 1925 C CA . ILE A 1 269 ? -9.001 4.395 13.187 1.00 96.88 269 ILE A CA 1
ATOM 1926 C C . ILE A 1 269 ? -7.913 5.141 13.949 1.00 96.88 269 ILE A C 1
ATOM 1928 O O . ILE A 1 269 ? -8.137 6.269 14.385 1.00 96.88 269 ILE A O 1
ATOM 1932 N N . GLY A 1 270 ? -6.753 4.513 14.111 1.00 95.12 270 GLY A N 1
ATOM 1933 C CA . GLY A 1 270 ? -5.537 5.184 14.556 1.00 95.12 270 GLY A CA 1
ATOM 1934 C C . GLY A 1 270 ? -4.801 5.818 13.378 1.00 95.12 270 GLY A C 1
ATOM 1935 O O . GLY A 1 270 ? -4.618 5.168 12.352 1.00 95.12 270 GLY A O 1
ATOM 1936 N N . GLU A 1 271 ? -4.362 7.060 13.541 1.00 91.50 271 GLU A N 1
ATOM 1937 C CA . GLU A 1 271 ? -3.514 7.780 12.587 1.00 91.50 271 GLU A CA 1
ATOM 1938 C C . GLU A 1 271 ? -2.417 8.543 13.331 1.00 91.50 271 GLU A C 1
ATOM 1940 O O . GLU A 1 271 ? -2.586 8.920 14.491 1.00 91.50 271 GLU A O 1
ATOM 1945 N N . ASP A 1 272 ? -1.296 8.825 12.674 1.00 90.12 272 ASP A N 1
ATOM 1946 C CA . ASP A 1 272 ? -0.327 9.758 13.253 1.00 90.12 272 ASP A CA 1
ATOM 1947 C C . ASP A 1 272 ? -0.816 11.203 13.073 1.00 90.12 272 ASP A C 1
ATOM 1949 O O . ASP A 1 272 ? -1.241 11.876 14.019 1.00 90.12 272 ASP A O 1
ATOM 1953 N N . VAL A 1 273 ? -0.849 11.659 11.823 1.00 90.00 273 VAL A N 1
ATOM 1954 C CA . VAL A 1 273 ? -1.303 12.998 11.454 1.00 90.00 273 VAL A CA 1
ATOM 1955 C C . VAL A 1 273 ? -2.528 12.875 10.565 1.00 90.00 273 VAL A C 1
ATOM 1957 O O . VAL A 1 273 ? -2.453 12.342 9.462 1.00 90.00 273 VAL A O 1
ATOM 1960 N N . PHE A 1 274 ? -3.654 13.412 11.030 1.00 91.25 274 PHE A N 1
ATOM 1961 C CA . PHE A 1 274 ? -4.857 13.523 10.217 1.00 91.25 274 PHE A CA 1
ATOM 1962 C C . PHE A 1 274 ? -4.892 14.895 9.532 1.00 91.25 274 PHE A C 1
ATOM 1964 O O . PHE A 1 274 ? -5.232 15.898 10.167 1.00 91.25 274 PHE A O 1
ATOM 1971 N N . ASP A 1 275 ? -4.517 14.951 8.253 1.00 89.56 275 ASP A N 1
ATOM 1972 C CA . ASP A 1 275 ? -4.474 16.172 7.437 1.00 89.56 275 ASP A CA 1
ATOM 1973 C C . ASP A 1 275 ? -5.127 15.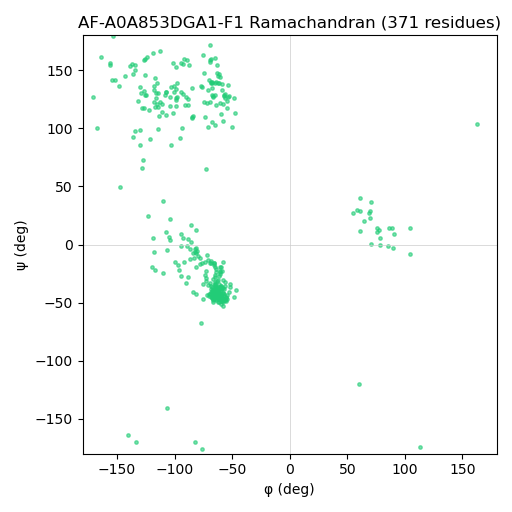978 6.050 1.00 89.56 275 ASP A C 1
ATOM 1975 O O . ASP A 1 275 ? -5.811 14.987 5.787 1.00 89.56 275 ASP A O 1
ATOM 1979 N N . TRP A 1 276 ? -4.955 16.951 5.151 1.00 83.50 276 TRP A N 1
ATOM 1980 C CA . TRP A 1 276 ? -5.520 16.910 3.800 1.00 83.50 276 TRP A CA 1
ATOM 1981 C C . TRP A 1 276 ? -5.022 15.720 2.955 1.00 83.50 276 TRP A C 1
ATOM 1983 O O . TRP A 1 276 ? -5.722 15.305 2.032 1.00 83.50 276 TRP A O 1
ATOM 1993 N N . ARG A 1 277 ? -3.849 15.150 3.265 1.00 82.56 277 ARG A N 1
ATOM 1994 C CA . ARG A 1 277 ? -3.301 13.965 2.585 1.00 82.56 277 ARG A CA 1
ATOM 1995 C C . ARG A 1 277 ? -4.050 12.703 2.984 1.00 82.56 277 ARG A C 1
ATOM 1997 O O . ARG A 1 277 ? -4.123 11.769 2.198 1.00 82.56 277 ARG A O 1
ATOM 2004 N N . SER A 1 278 ? -4.645 12.688 4.175 1.00 84.06 278 SER A N 1
ATOM 2005 C CA . SER A 1 278 ? -5.460 11.575 4.655 1.00 84.06 278 SER A CA 1
ATOM 2006 C C . SER A 1 278 ? -6.800 11.453 3.924 1.00 84.06 278 SER A C 1
ATOM 2008 O O . SER A 1 278 ? -7.467 10.432 4.067 1.00 84.06 278 SER A O 1
ATOM 2010 N N . LEU A 1 279 ? -7.214 12.469 3.156 1.00 81.88 279 LEU A N 1
ATOM 2011 C CA . LEU A 1 279 ? -8.542 12.524 2.536 1.00 81.88 279 LEU A CA 1
ATOM 2012 C C . LEU A 1 279 ? -8.701 11.617 1.307 1.00 81.88 279 LEU A C 1
ATOM 2014 O O . LEU A 1 279 ? -9.830 11.383 0.883 1.00 81.88 279 LEU A O 1
ATOM 2018 N N . GLN A 1 280 ? -7.606 11.137 0.713 1.00 78.19 280 GLN A N 1
ATOM 2019 C CA . GLN A 1 280 ? -7.632 10.321 -0.504 1.00 78.19 280 GLN A CA 1
ATOM 2020 C C . GLN A 1 280 ? -6.556 9.238 -0.452 1.00 78.19 280 GLN A C 1
ATOM 2022 O O . GLN A 1 280 ? -5.475 9.466 0.079 1.00 78.19 280 GLN A O 1
ATOM 2027 N N . ASP A 1 281 ? -6.854 8.065 -1.015 1.00 73.44 281 ASP A N 1
ATOM 2028 C CA . ASP A 1 281 ? -5.900 6.959 -1.192 1.00 73.44 281 ASP A CA 1
ATOM 2029 C C . ASP A 1 281 ? -5.189 6.490 0.099 1.00 73.44 281 ASP A C 1
ATOM 2031 O O . ASP A 1 281 ? -4.088 5.934 0.057 1.00 73.44 281 ASP A O 1
ATOM 2035 N N . THR A 1 282 ? -5.825 6.676 1.262 1.00 87.31 282 THR A N 1
ATOM 2036 C CA . THR A 1 282 ? -5.305 6.261 2.576 1.00 87.31 282 THR A CA 1
ATOM 2037 C C . THR A 1 282 ? -6.122 5.139 3.208 1.00 87.31 282 THR A C 1
ATOM 2039 O O . THR A 1 282 ? -7.245 4.844 2.792 1.00 87.31 282 THR A O 1
ATOM 2042 N N . VAL A 1 283 ? -5.558 4.522 4.253 1.00 91.00 283 VAL A N 1
ATOM 2043 C CA . VAL A 1 283 ? -6.282 3.569 5.106 1.00 91.00 283 VAL A CA 1
ATOM 2044 C C . VAL A 1 283 ? -7.528 4.230 5.691 1.00 91.00 283 VAL A C 1
ATOM 2046 O O . VAL A 1 283 ? -8.613 3.667 5.573 1.00 91.00 283 VAL A O 1
ATOM 2049 N N . LEU A 1 284 ? -7.401 5.439 6.250 1.00 92.44 284 LEU A N 1
ATOM 2050 C CA . LEU A 1 284 ? -8.529 6.171 6.820 1.00 92.44 284 LEU A CA 1
ATOM 2051 C C . LEU A 1 284 ? -9.643 6.412 5.799 1.00 92.44 284 LEU A C 1
ATOM 2053 O O . LEU A 1 284 ? -10.799 6.106 6.094 1.00 92.44 284 LEU A O 1
ATOM 2057 N N . ALA A 1 285 ? -9.314 6.923 4.609 1.00 90.81 285 ALA A N 1
ATOM 2058 C CA . ALA A 1 285 ? -10.310 7.201 3.575 1.00 90.81 285 ALA A CA 1
ATOM 2059 C C . ALA A 1 285 ? -11.054 5.923 3.163 1.00 90.81 285 ALA A C 1
ATOM 2061 O O . ALA A 1 285 ? -12.284 5.891 3.162 1.00 90.81 285 ALA A O 1
ATOM 2062 N N . HIS A 1 286 ? -10.316 4.839 2.911 1.00 92.19 286 HIS A N 1
ATOM 2063 C CA . HIS A 1 286 ? -10.911 3.580 2.477 1.00 92.19 286 HIS A CA 1
ATOM 2064 C C . HIS A 1 286 ? -11.764 2.910 3.568 1.00 92.19 286 HIS A C 1
ATOM 2066 O O . HIS A 1 286 ? -12.862 2.423 3.300 1.00 92.19 286 HIS A O 1
ATOM 2072 N N . VAL A 1 287 ? -11.303 2.917 4.824 1.00 94.94 287 VAL A N 1
ATOM 2073 C CA . VAL A 1 287 ? -12.097 2.419 5.959 1.00 94.94 287 VAL A CA 1
ATOM 2074 C C . VAL A 1 287 ? -13.357 3.262 6.146 1.00 94.94 287 VAL A C 1
ATOM 2076 O O . VAL A 1 287 ? -14.429 2.702 6.379 1.00 94.94 287 VAL A O 1
ATOM 2079 N N . GLY A 1 288 ? -13.244 4.585 6.007 1.00 94.06 288 GLY A N 1
ATOM 2080 C CA . GLY A 1 288 ? -14.368 5.516 6.046 1.00 94.06 288 GLY A CA 1
ATOM 2081 C C . GLY A 1 288 ? -15.443 5.182 5.012 1.00 94.06 288 GLY A C 1
ATOM 2082 O O . GLY A 1 288 ? -16.616 5.055 5.364 1.00 94.06 288 GLY A O 1
ATOM 2083 N N . GLU A 1 289 ? -15.045 4.939 3.761 1.00 93.25 289 GLU A N 1
ATOM 2084 C CA . GLU A 1 289 ? -15.944 4.520 2.677 1.00 93.25 289 GLU A CA 1
ATOM 2085 C C . GLU A 1 289 ? -16.663 3.197 2.986 1.00 93.25 289 GLU A C 1
ATOM 2087 O O . GLU A 1 289 ? -17.890 3.110 2.870 1.00 93.25 289 GLU A O 1
ATOM 2092 N N . VAL A 1 290 ? -15.922 2.172 3.425 1.00 95.69 290 VAL A N 1
ATOM 2093 C CA . VAL A 1 290 ? -16.486 0.849 3.755 1.00 95.69 290 VAL A CA 1
ATOM 2094 C C . VAL A 1 290 ? -17.439 0.935 4.953 1.00 95.69 290 VAL A C 1
ATOM 2096 O O . VAL A 1 290 ? -18.521 0.342 4.939 1.00 95.69 290 VAL A O 1
ATOM 2099 N N . ALA A 1 291 ? -17.078 1.701 5.984 1.00 96.38 291 ALA A N 1
ATOM 2100 C CA . ALA A 1 291 ? -17.915 1.924 7.158 1.00 96.38 291 ALA A CA 1
ATOM 2101 C C . ALA A 1 291 ? -19.184 2.711 6.822 1.00 96.38 291 ALA A C 1
ATOM 2103 O O . ALA A 1 291 ? -20.275 2.304 7.231 1.00 96.38 291 ALA A O 1
ATOM 2104 N N . ALA A 1 292 ? -19.074 3.768 6.013 1.00 94.75 292 ALA A N 1
ATOM 2105 C CA . ALA A 1 292 ? -20.213 4.554 5.551 1.00 94.75 292 ALA A CA 1
ATOM 2106 C C . ALA A 1 292 ? -21.199 3.698 4.742 1.00 94.75 292 ALA A C 1
ATOM 2108 O O . ALA A 1 292 ? -22.402 3.732 5.010 1.00 94.75 292 ALA A O 1
ATOM 2109 N N . ALA A 1 293 ? -20.702 2.855 3.829 1.00 94.62 293 ALA A N 1
ATOM 2110 C CA . ALA A 1 293 ? -21.526 1.919 3.059 1.00 94.62 293 ALA A CA 1
ATOM 2111 C C . ALA A 1 293 ? -22.279 0.901 3.942 1.00 94.62 293 ALA A C 1
ATOM 2113 O O . ALA A 1 293 ? -23.307 0.357 3.534 1.00 94.62 293 ALA A O 1
ATOM 2114 N N . ARG A 1 294 ? -21.787 0.652 5.163 1.00 95.44 294 ARG A N 1
ATOM 2115 C CA . ARG A 1 294 ? -22.383 -0.250 6.162 1.00 95.44 294 ARG A CA 1
ATOM 2116 C C . ARG A 1 294 ? -23.111 0.484 7.292 1.00 95.44 294 ARG A C 1
ATOM 2118 O O . ARG A 1 294 ? -23.576 -0.169 8.224 1.00 95.44 294 ARG A O 1
ATOM 2125 N N . GLY A 1 295 ? -23.210 1.814 7.226 1.00 95.19 295 GLY A N 1
ATOM 2126 C CA . GLY A 1 295 ? -23.827 2.638 8.265 1.00 95.19 295 GLY A CA 1
ATOM 2127 C C . GLY A 1 295 ? -23.138 2.528 9.629 1.00 95.19 295 GLY A C 1
ATOM 2128 O O . GLY A 1 295 ? -23.803 2.651 10.657 1.00 95.19 295 GLY A O 1
ATOM 2129 N N . ARG A 1 296 ? -21.829 2.243 9.658 1.00 97.00 296 ARG A N 1
ATOM 2130 C CA . ARG A 1 296 ? -21.054 2.101 10.896 1.00 97.00 296 ARG A CA 1
ATOM 2131 C C . ARG A 1 296 ? -20.369 3.420 11.259 1.00 97.00 296 ARG A C 1
ATOM 2133 O O . ARG A 1 296 ? -19.731 4.014 10.392 1.00 97.00 296 ARG A O 1
ATOM 2140 N N . PRO A 1 297 ? -20.482 3.888 12.517 1.00 96.75 297 PRO A N 1
ATOM 2141 C CA . PRO A 1 297 ? -19.795 5.094 12.948 1.00 96.75 297 PRO A CA 1
ATOM 2142 C C . PRO A 1 297 ? -18.282 4.868 12.969 1.00 96.75 297 PRO A C 1
ATOM 2144 O O . PRO A 1 297 ? -17.805 3.818 13.406 1.00 96.75 297 PRO A O 1
ATOM 2147 N N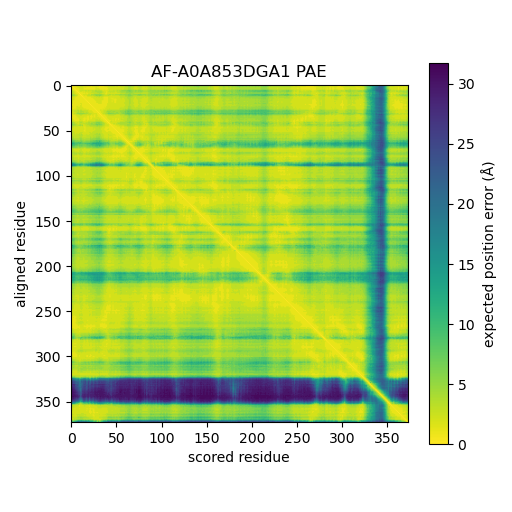 . VAL A 1 298 ? -17.541 5.882 12.526 1.00 97.69 298 VAL A N 1
ATOM 2148 C CA . VAL A 1 298 ? -16.073 5.890 12.504 1.00 97.69 298 VAL A CA 1
ATOM 2149 C C . VAL A 1 298 ? -15.549 6.950 13.464 1.00 97.69 298 VAL A C 1
ATOM 2151 O O . VAL A 1 298 ? -15.966 8.109 13.409 1.00 97.69 298 VAL A O 1
ATOM 2154 N N . VAL A 1 299 ? -14.606 6.575 14.318 1.00 97.19 299 VAL A N 1
ATOM 2155 C CA . VAL A 1 299 ? -13.878 7.489 15.201 1.00 97.19 299 VAL A CA 1
ATOM 2156 C C . VAL A 1 299 ? -12.410 7.486 14.820 1.00 97.19 299 VAL A C 1
ATOM 2158 O O . VAL A 1 299 ? -11.785 6.433 14.780 1.00 97.19 299 VAL A O 1
ATOM 2161 N N . VAL A 1 300 ? -11.855 8.666 14.570 1.00 96.81 300 VAL A N 1
ATOM 2162 C CA . VAL A 1 300 ? -10.430 8.849 14.290 1.00 96.81 300 VAL A CA 1
ATOM 2163 C C . VAL A 1 300 ? -9.725 9.294 15.564 1.00 96.81 300 VAL A C 1
ATOM 2165 O O . VAL A 1 300 ? -10.130 10.271 16.204 1.00 96.81 300 VAL A O 1
ATOM 2168 N N . LEU A 1 301 ? -8.670 8.569 15.915 1.00 96.56 301 LEU A N 1
ATOM 2169 C CA . LEU A 1 301 ? -7.730 8.889 16.975 1.00 96.56 301 LEU A CA 1
ATOM 2170 C C . LEU A 1 301 ? -6.400 9.237 16.320 1.00 96.56 301 LEU A C 1
ATOM 2172 O O . LEU A 1 301 ? -5.770 8.366 15.726 1.00 96.56 301 LEU A O 1
ATOM 2176 N N . SER A 1 302 ? -5.973 10.488 16.433 1.00 94.06 302 SER A N 1
ATOM 2177 C CA . SER A 1 302 ? -4.695 10.911 15.872 1.00 94.06 302 SER A CA 1
ATOM 2178 C C . SER A 1 302 ? -3.783 11.571 16.892 1.00 94.06 302 SER A C 1
ATOM 2180 O O . SER A 1 302 ? -4.231 12.055 17.937 1.00 94.06 302 SER A O 1
ATOM 2182 N N . ARG A 1 303 ? -2.477 11.614 16.615 1.00 92.19 303 ARG A N 1
ATOM 2183 C CA . ARG A 1 303 ? -1.574 12.463 17.398 1.00 92.19 303 ARG A CA 1
ATOM 2184 C C . ARG A 1 303 ? -1.913 13.928 17.137 1.00 92.19 303 ARG A C 1
ATOM 2186 O O . ARG A 1 303 ? -2.149 14.682 18.084 1.00 92.19 303 ARG A O 1
ATOM 2193 N N . GLU A 1 304 ? -2.025 14.301 15.864 1.00 90.06 304 GLU A N 1
ATOM 2194 C CA . GLU A 1 304 ? -2.426 15.636 15.408 1.00 90.06 304 GLU A CA 1
ATOM 2195 C C . GLU A 1 304 ? -3.617 15.566 14.441 1.00 90.06 304 GLU A C 1
ATOM 2197 O O . GLU A 1 304 ? -3.743 14.627 13.655 1.00 90.06 304 GLU A O 1
ATOM 2202 N N . ALA A 1 305 ? -4.503 16.564 14.481 1.00 91.06 305 ALA A N 1
ATOM 2203 C CA . ALA A 1 305 ? -5.616 16.691 13.542 1.00 91.06 305 ALA A CA 1
ATOM 2204 C C . ALA A 1 305 ? -5.682 18.119 12.992 1.00 91.06 305 ALA A C 1
ATOM 2206 O O . ALA A 1 305 ? -5.815 19.082 13.750 1.00 91.06 305 ALA A O 1
ATOM 2207 N N . HIS A 1 306 ? -5.621 18.231 11.667 1.00 88.88 306 HIS A N 1
ATOM 2208 C CA . HIS A 1 306 ? -5.610 19.489 10.910 1.00 88.88 306 HIS A CA 1
ATOM 2209 C C . HIS A 1 306 ? -6.807 19.616 9.958 1.00 88.88 306 HIS A C 1
ATOM 2211 O O . HIS A 1 306 ? -6.893 20.570 9.190 1.00 88.88 306 HIS A O 1
ATOM 2217 N N . VAL A 1 307 ? -7.732 18.657 10.014 1.00 85.00 307 VAL A N 1
ATOM 2218 C CA . VAL A 1 307 ? -8.926 18.579 9.167 1.00 85.00 307 VAL A CA 1
ATOM 2219 C C . VAL A 1 307 ? -10.143 19.114 9.920 1.00 85.00 307 VAL A C 1
ATOM 2221 O O . VAL A 1 307 ? -10.386 18.774 11.082 1.00 85.00 307 VAL A O 1
ATOM 2224 N N . GLY A 1 308 ? -10.939 19.954 9.259 1.00 86.69 308 GLY A N 1
ATOM 2225 C CA . GLY A 1 308 ? -12.171 20.493 9.820 1.00 86.69 308 GLY A CA 1
ATOM 2226 C C . GLY A 1 308 ? -13.310 19.470 9.850 1.00 86.69 308 GLY A C 1
ATOM 2227 O O . GLY A 1 308 ? -13.335 18.488 9.112 1.00 86.69 308 GLY A O 1
ATOM 2228 N N . ARG A 1 309 ? -14.346 19.747 10.652 1.00 86.69 309 ARG A N 1
ATOM 2229 C CA . ARG A 1 309 ? -15.513 18.854 10.808 1.00 86.69 309 ARG A CA 1
ATOM 2230 C C . ARG A 1 309 ? -16.226 18.511 9.492 1.00 86.69 309 ARG A C 1
ATOM 2232 O O . ARG A 1 309 ? -16.812 17.443 9.379 1.00 86.69 309 ARG A O 1
ATOM 2239 N N . ARG A 1 310 ? -16.241 19.428 8.518 1.00 87.94 310 ARG A N 1
ATOM 2240 C CA . ARG A 1 310 ? -16.896 19.195 7.216 1.00 87.94 310 ARG A CA 1
ATOM 2241 C C . ARG A 1 310 ? -16.118 18.199 6.363 1.00 87.94 310 ARG A C 1
ATOM 2243 O O . ARG A 1 310 ? -16.720 17.319 5.762 1.00 87.94 310 ARG A O 1
ATOM 2250 N N . GLU A 1 311 ? -14.802 18.347 6.334 1.00 88.69 311 GLU A N 1
ATOM 2251 C CA . GLU A 1 311 ? -13.903 17.480 5.578 1.00 88.69 311 GLU A CA 1
ATOM 2252 C C . GLU A 1 311 ? -13.889 16.076 6.191 1.00 88.69 311 GLU A C 1
ATOM 2254 O O . GLU A 1 311 ? -14.097 15.101 5.475 1.00 88.69 311 GLU A O 1
ATOM 2259 N N . SER A 1 312 ? -13.798 15.956 7.520 1.00 89.88 312 SER A N 1
ATOM 2260 C CA . SER A 1 312 ? -13.866 14.647 8.181 1.00 89.88 312 SER A CA 1
ATOM 2261 C C . SER A 1 312 ? -15.221 13.956 7.979 1.00 89.88 312 SER A C 1
ATOM 2263 O O . SER A 1 312 ? -15.266 12.765 7.677 1.00 89.88 312 SER A O 1
ATOM 2265 N N . ALA A 1 313 ? -16.332 14.697 8.047 1.00 88.94 313 ALA A N 1
ATOM 2266 C CA . ALA A 1 313 ? -17.660 14.140 7.790 1.00 88.94 313 ALA A CA 1
ATOM 2267 C C . ALA A 1 313 ? -17.826 13.606 6.354 1.00 88.94 313 ALA A C 1
ATOM 2269 O O . ALA A 1 313 ? -18.558 12.637 6.159 1.00 88.94 313 ALA A O 1
ATOM 2270 N N . SER A 1 314 ? -17.137 14.182 5.357 1.00 88.62 314 SER A N 1
ATOM 2271 C CA . SER A 1 314 ? -17.171 13.653 3.980 1.00 88.62 314 SER A CA 1
ATOM 2272 C C . SER A 1 314 ? -16.531 12.269 3.829 1.00 88.62 314 SER A C 1
ATOM 2274 O O . SER A 1 314 ? -16.848 11.566 2.876 1.00 88.62 314 SER A O 1
ATOM 2276 N N . LEU A 1 315 ? -15.719 11.845 4.804 1.00 88.62 315 LEU A N 1
ATOM 2277 C CA . LEU A 1 315 ? -15.132 10.504 4.890 1.00 88.62 315 LEU A CA 1
ATOM 2278 C C . LEU A 1 315 ? -15.959 9.541 5.758 1.00 88.62 315 LEU A C 1
ATOM 2280 O O . LEU A 1 315 ? -15.487 8.466 6.113 1.00 88.62 315 LEU A O 1
ATOM 2284 N N . GLY A 1 316 ? -17.166 9.930 6.179 1.00 89.19 316 GLY A N 1
ATOM 2285 C CA . GLY A 1 316 ? -17.984 9.124 7.093 1.00 89.19 316 GLY A CA 1
ATOM 2286 C C . GLY A 1 316 ? -17.517 9.161 8.554 1.00 89.19 316 GLY A C 1
ATOM 2287 O O . GLY A 1 316 ? -18.015 8.397 9.384 1.00 89.19 316 GLY A O 1
ATOM 2288 N N . VAL A 1 317 ? -16.588 10.059 8.907 1.00 94.31 317 VAL A N 1
ATOM 2289 C CA . VAL A 1 317 ? -16.063 10.167 10.273 1.00 94.31 317 VAL A CA 1
ATOM 2290 C C . VAL A 1 317 ? -17.086 10.827 11.197 1.00 94.31 317 VAL A C 1
ATOM 2292 O O . VAL A 1 317 ? -17.530 11.955 10.986 1.00 94.31 317 VAL A O 1
ATOM 2295 N N . SER A 1 318 ? -17.441 10.109 12.261 1.00 95.19 318 SER A N 1
ATOM 2296 C CA . SER A 1 318 ? -18.402 10.515 13.291 1.00 95.19 318 SER A CA 1
ATOM 2297 C C . SER A 1 318 ? -17.755 11.298 14.439 1.00 95.19 318 SER A C 1
ATOM 2299 O O . SER A 1 318 ? -18.410 12.139 15.055 1.00 95.19 318 SER A O 1
ATOM 2301 N N . GLY A 1 319 ? -16.472 11.057 14.721 1.00 94.56 319 GLY A N 1
ATOM 2302 C CA . GLY A 1 319 ? -15.716 11.765 15.754 1.00 94.56 319 GLY A CA 1
ATOM 2303 C C . GLY A 1 319 ? -14.226 11.816 15.438 1.00 94.56 319 GLY A C 1
ATOM 2304 O O . GLY A 1 319 ? -13.667 10.848 14.936 1.00 94.56 319 GLY A O 1
ATOM 2305 N N . VAL A 1 320 ? -13.589 12.946 15.737 1.00 95.12 320 VAL A N 1
ATOM 2306 C CA . VAL A 1 320 ? -12.142 13.139 15.589 1.00 95.12 320 VAL A CA 1
ATOM 2307 C C . VAL A 1 320 ? -11.596 13.590 16.930 1.00 95.12 320 VAL A C 1
ATOM 2309 O O . VAL A 1 320 ? -12.109 14.545 17.520 1.00 95.12 320 VAL A O 1
ATOM 2312 N N . TYR A 1 321 ? -10.556 12.912 17.392 1.00 94.69 321 TYR A N 1
ATOM 2313 C CA . TYR A 1 321 ? -9.861 13.232 18.624 1.00 94.69 321 TYR A CA 1
ATOM 2314 C C . TYR A 1 321 ? -8.367 13.290 18.337 1.00 94.69 321 TYR A C 1
ATOM 2316 O O . TYR A 1 321 ? -7.838 12.403 17.671 1.00 94.69 321 TYR A O 1
ATOM 2324 N N . SER A 1 322 ? -7.692 14.308 18.868 1.00 93.38 322 SER A N 1
ATOM 2325 C CA . SER A 1 322 ? -6.242 14.446 18.764 1.00 93.38 322 SER A CA 1
ATOM 2326 C C . SER A 1 322 ? -5.577 14.406 20.139 1.00 93.38 322 SER A C 1
ATOM 2328 O O . SER A 1 322 ? -6.120 14.915 21.127 1.00 93.38 322 SER A O 1
ATOM 2330 N N . ALA A 1 323 ? -4.394 13.797 20.222 1.00 90.06 323 ALA A N 1
ATOM 2331 C CA . ALA A 1 323 ? -3.603 13.779 21.449 1.00 90.06 323 ALA A CA 1
ATOM 2332 C C . ALA A 1 323 ? -3.009 15.167 21.744 1.00 90.06 323 ALA A C 1
ATOM 2334 O O . ALA A 1 323 ? -2.940 15.580 22.904 1.00 90.06 323 ALA A O 1
ATOM 2335 N N . VAL A 1 324 ? -2.649 15.907 20.691 1.00 84.62 324 VAL A N 1
ATOM 2336 C CA . VAL A 1 324 ? -2.116 17.272 20.753 1.00 84.62 324 VAL A CA 1
ATOM 2337 C C . VAL A 1 324 ? -3.208 18.289 20.366 1.00 84.62 324 VAL A C 1
ATOM 2339 O O . VAL A 1 324 ? -3.927 18.069 19.386 1.00 84.62 324 VAL A O 1
ATOM 2342 N N . PRO A 1 325 ? -3.368 19.414 21.098 1.00 67.31 325 PRO A N 1
ATOM 2343 C CA . PRO A 1 325 ? -4.325 20.465 20.741 1.00 67.31 325 PRO A CA 1
ATOM 2344 C C . PRO A 1 325 ? -4.020 21.123 19.385 1.00 67.31 325 PRO A C 1
ATOM 2346 O O . PRO A 1 325 ? -2.868 21.454 19.096 1.00 67.31 325 PRO A O 1
ATOM 2349 N N . ALA A 1 326 ? -5.063 21.390 18.590 1.00 56.75 326 ALA A N 1
ATOM 2350 C CA . ALA A 1 326 ? -4.950 22.102 17.316 1.00 56.75 326 ALA A CA 1
ATOM 2351 C C . ALA A 1 326 ? -4.334 23.508 17.498 1.00 56.75 326 ALA A C 1
ATOM 2353 O O . ALA A 1 326 ? -4.678 24.232 18.433 1.00 56.75 326 ALA A O 1
ATOM 2354 N N . GLY A 1 327 ? -3.426 23.900 16.596 1.00 51.41 327 GLY A N 1
ATOM 2355 C CA . GLY A 1 327 ? -2.768 25.218 16.598 1.00 51.41 327 GLY A CA 1
ATOM 2356 C C . GLY A 1 327 ? -1.318 25.234 17.096 1.00 51.41 327 GLY A C 1
ATOM 2357 O O . GLY A 1 327 ? -0.629 26.237 16.915 1.00 51.41 327 GLY A O 1
ATOM 2358 N N . ARG A 1 328 ? -0.810 24.124 17.644 1.00 48.78 328 ARG A N 1
ATOM 2359 C CA . ARG A 1 328 ? 0.635 23.878 17.724 1.00 48.78 328 ARG A CA 1
ATOM 2360 C C . ARG A 1 328 ? 1.026 23.032 16.519 1.00 48.78 328 ARG A C 1
ATOM 2362 O O . ARG A 1 328 ? 0.961 21.814 16.586 1.00 48.78 328 ARG A O 1
ATOM 2369 N N . LEU A 1 329 ? 1.423 23.671 15.418 1.00 48.47 329 LEU A N 1
ATOM 2370 C CA . LEU A 1 329 ? 2.325 23.001 14.481 1.00 48.47 329 LEU A CA 1
ATOM 2371 C C . LEU A 1 329 ? 3.560 22.650 15.311 1.00 48.47 329 LEU A C 1
ATOM 2373 O O . LEU A 1 329 ? 4.300 23.560 15.697 1.00 48.47 329 LEU A O 1
ATOM 2377 N N . SER A 1 330 ? 3.751 21.379 15.666 1.00 47.25 330 SER A N 1
ATOM 2378 C CA . SER A 1 330 ? 5.054 20.973 16.176 1.00 47.25 330 SER A CA 1
ATOM 2379 C C . SER A 1 330 ? 6.064 21.367 15.093 1.00 47.25 330 SER A C 1
ATOM 2381 O O . SER A 1 330 ? 5.853 21.135 13.899 1.00 47.25 330 SER A O 1
ATOM 2383 N N . ALA A 1 331 ? 7.135 22.069 15.477 1.00 45.69 331 ALA A N 1
ATOM 2384 C CA . ALA A 1 331 ? 8.194 22.431 14.531 1.00 45.69 331 ALA A CA 1
ATOM 2385 C C . ALA A 1 331 ? 8.806 21.175 13.866 1.00 45.69 331 ALA A C 1
ATOM 2387 O O . ALA A 1 331 ? 9.450 21.277 12.821 1.00 45.69 331 ALA A O 1
ATOM 2388 N N . ASP A 1 332 ? 8.536 20.009 14.451 1.00 46.53 332 ASP A N 1
ATOM 2389 C CA . ASP A 1 332 ? 8.977 18.679 14.059 1.00 46.53 332 ASP A CA 1
ATOM 2390 C C . ASP A 1 332 ? 8.269 18.151 12.798 1.00 46.53 332 ASP A C 1
ATOM 2392 O O . ASP A 1 332 ? 8.926 17.511 11.979 1.00 46.53 332 ASP A O 1
ATOM 2396 N N . VAL A 1 333 ? 7.023 18.562 12.504 1.00 42.72 333 VAL A N 1
ATOM 2397 C CA . VAL A 1 333 ? 6.359 18.247 11.212 1.00 42.72 333 VAL A CA 1
ATOM 2398 C C . VAL A 1 333 ? 7.091 18.885 10.018 1.00 42.72 333 VAL A C 1
ATOM 2400 O O . VAL A 1 333 ? 6.971 18.419 8.888 1.00 42.72 333 VAL A O 1
ATOM 2403 N N . ARG A 1 334 ? 7.908 19.930 10.235 1.00 41.75 334 ARG A N 1
ATOM 2404 C CA . ARG A 1 334 ? 8.786 20.487 9.185 1.00 41.75 334 ARG A CA 1
ATOM 2405 C C . ARG A 1 334 ? 10.146 19.790 9.085 1.00 41.75 334 ARG A C 1
ATOM 2407 O O . ARG A 1 334 ? 10.870 20.072 8.133 1.00 41.75 334 ARG A O 1
ATOM 2414 N N . ARG A 1 335 ? 10.532 18.962 10.062 1.00 40.00 335 ARG A N 1
ATOM 2415 C CA . ARG A 1 335 ? 11.900 18.432 10.199 1.00 40.00 335 ARG A CA 1
ATOM 2416 C C . ARG A 1 335 ? 12.023 16.922 10.069 1.00 40.00 335 ARG A C 1
ATOM 2418 O O . ARG A 1 335 ? 13.098 16.481 9.686 1.00 40.00 335 ARG A O 1
ATOM 2425 N N . GLU A 1 336 ? 10.977 16.130 10.279 1.00 39.91 336 GLU A N 1
ATOM 2426 C CA . GLU A 1 336 ? 11.084 14.674 10.067 1.00 39.91 336 GLU A CA 1
ATOM 2427 C C . GLU A 1 336 ? 11.164 14.265 8.580 1.00 39.91 336 GLU A C 1
ATOM 2429 O O . GLU A 1 336 ? 11.566 13.147 8.276 1.00 39.91 336 GLU A O 1
ATOM 2434 N N . GLY A 1 337 ? 10.945 15.206 7.650 1.00 36.88 337 GLY A N 1
ATOM 2435 C CA . GLY A 1 337 ? 11.334 15.094 6.234 1.00 36.88 337 GLY A CA 1
ATOM 2436 C C . GLY A 1 337 ? 12.757 15.586 5.905 1.00 36.88 337 GLY A C 1
ATOM 2437 O O . GLY A 1 337 ? 13.132 15.651 4.738 1.00 36.88 337 GLY A O 1
ATOM 2438 N N . ALA A 1 338 ? 13.565 15.972 6.899 1.00 31.25 338 ALA A N 1
ATOM 2439 C CA . ALA A 1 338 ? 14.925 16.472 6.705 1.00 31.25 338 ALA A CA 1
ATOM 2440 C C . ALA A 1 338 ? 15.881 15.816 7.709 1.00 31.25 338 ALA A C 1
ATOM 2442 O O . ALA A 1 338 ? 16.021 16.242 8.855 1.00 31.25 338 ALA A O 1
ATOM 2443 N N . GLY A 1 339 ? 16.582 14.773 7.262 1.00 31.62 339 GLY A N 1
ATOM 2444 C CA . GLY A 1 339 ? 17.652 14.167 8.041 1.00 31.62 339 GLY A CA 1
ATOM 2445 C C . GLY A 1 339 ? 18.698 15.202 8.465 1.00 31.62 339 GLY A C 1
ATOM 2446 O O . GLY A 1 339 ? 19.273 15.880 7.621 1.00 31.62 339 GLY A O 1
ATOM 2447 N N . SER A 1 340 ? 18.937 15.313 9.775 1.00 32.28 340 SER A N 1
ATOM 2448 C CA . SER A 1 340 ? 20.225 15.627 10.414 1.00 32.28 340 SER A CA 1
ATOM 2449 C C . SER A 1 340 ? 19.994 16.079 11.857 1.00 32.28 340 SER A C 1
ATOM 2451 O O . SER A 1 340 ? 19.676 17.238 12.130 1.00 32.28 340 SER A O 1
ATOM 2453 N N . VAL A 1 341 ? 20.277 15.175 12.795 1.00 37.22 341 VAL A N 1
ATOM 2454 C CA . VAL A 1 341 ? 20.639 15.523 14.171 1.00 37.22 341 VAL A CA 1
ATOM 2455 C C . VAL A 1 341 ? 21.896 16.388 14.126 1.00 37.22 341 VAL A C 1
ATOM 2457 O O . VAL A 1 341 ? 22.966 15.895 13.777 1.00 37.22 341 VAL A O 1
ATOM 2460 N N . ARG A 1 342 ? 21.771 17.667 14.489 1.00 35.25 342 ARG A N 1
ATOM 2461 C CA . ARG A 1 342 ? 22.822 18.467 15.140 1.00 35.25 342 ARG A CA 1
ATOM 2462 C C . ARG A 1 342 ? 22.207 19.758 15.672 1.00 35.25 342 ARG A C 1
ATOM 2464 O O . ARG A 1 342 ? 21.990 20.715 14.939 1.00 35.25 342 ARG A O 1
ATOM 2471 N N . GLY A 1 343 ? 21.950 19.757 16.973 1.00 30.16 343 GLY A N 1
ATOM 2472 C CA . GLY A 1 343 ? 21.707 20.946 17.774 1.00 30.16 343 GLY A CA 1
ATOM 2473 C C . GLY A 1 343 ? 22.482 20.782 19.069 1.00 30.16 343 GLY A C 1
ATOM 2474 O O . GLY A 1 343 ? 22.018 20.124 19.992 1.00 30.16 343 GLY A O 1
ATOM 2475 N N . SER A 1 344 ? 23.705 21.301 19.087 1.00 36.72 344 SER A N 1
ATOM 2476 C CA . SER A 1 344 ? 24.422 21.607 20.316 1.00 36.72 344 SER A CA 1
ATOM 2477 C C . SER A 1 344 ? 23.684 22.754 20.997 1.00 36.72 344 SER A C 1
ATOM 2479 O O . SER A 1 344 ? 23.741 23.863 20.484 1.00 36.72 344 SER A O 1
ATOM 2481 N N . ASP A 1 345 ? 22.957 22.464 22.071 1.00 33.47 345 ASP A N 1
ATOM 2482 C CA . ASP A 1 345 ? 22.800 23.343 23.232 1.00 33.47 345 ASP A CA 1
ATOM 2483 C C . ASP A 1 345 ? 22.093 22.567 24.351 1.00 33.47 345 ASP A C 1
ATOM 2485 O O . ASP A 1 345 ? 21.062 21.929 24.145 1.00 33.47 345 ASP A O 1
ATOM 2489 N N . GLY A 1 346 ? 22.717 22.570 25.531 1.00 34.78 346 GLY A N 1
ATOM 2490 C CA . GLY A 1 346 ? 22.376 21.762 26.704 1.00 34.78 346 GLY A CA 1
ATOM 2491 C C . GLY A 1 346 ? 21.102 22.199 27.427 1.00 34.78 346 GLY A C 1
ATOM 2492 O O . GLY A 1 346 ? 21.152 22.609 28.582 1.00 34.78 346 GLY A O 1
ATOM 2493 N N . SER A 1 347 ? 19.965 22.078 26.752 1.00 34.19 347 SER A N 1
ATOM 2494 C CA . SER A 1 347 ? 18.634 22.037 27.354 1.00 34.19 347 SER A CA 1
ATOM 2495 C C . SER A 1 347 ? 18.178 20.583 27.327 1.00 34.19 347 SER A C 1
ATOM 2497 O O . SER A 1 347 ? 18.084 20.011 26.244 1.00 34.19 347 SER A O 1
ATOM 2499 N N . GLU A 1 348 ? 17.918 19.978 28.490 1.00 33.88 348 GLU A N 1
ATOM 2500 C CA . GLU A 1 348 ? 17.308 18.648 28.601 1.00 33.88 348 GLU A CA 1
ATOM 2501 C C . GLU A 1 348 ? 16.044 18.597 27.732 1.00 33.88 348 GLU A C 1
ATOM 2503 O O . GLU A 1 348 ? 14.995 19.143 28.080 1.00 33.88 348 GLU A O 1
ATOM 2508 N N . ALA A 1 349 ? 16.161 17.994 26.549 1.00 37.19 349 ALA A N 1
ATOM 2509 C CA . ALA A 1 349 ? 15.033 17.749 25.676 1.00 37.19 349 ALA A CA 1
ATOM 2510 C C . ALA A 1 349 ? 14.126 16.758 26.406 1.00 37.19 349 ALA A C 1
ATOM 2512 O O . ALA A 1 349 ? 14.437 15.572 26.495 1.00 37.19 349 ALA A O 1
ATOM 2513 N N . SER A 1 350 ? 13.025 17.257 26.973 1.00 41.34 350 SER A N 1
ATOM 2514 C CA . SER A 1 350 ? 11.901 16.419 27.381 1.00 41.34 350 SER A CA 1
ATOM 2515 C C . SER A 1 350 ? 11.596 15.494 26.207 1.00 41.34 350 SER A C 1
ATOM 2517 O O . SER A 1 350 ? 11.261 15.976 25.125 1.00 41.34 350 SER A O 1
ATOM 2519 N N . ALA A 1 351 ? 11.820 14.190 26.392 1.00 53.66 351 ALA A N 1
ATOM 2520 C CA . ALA A 1 351 ? 11.616 13.204 25.342 1.00 53.66 351 ALA A CA 1
ATOM 2521 C C . ALA A 1 351 ? 10.185 13.358 24.819 1.00 53.66 351 ALA A C 1
ATOM 2523 O O . ALA A 1 351 ? 9.229 13.228 25.589 1.00 53.66 351 ALA A O 1
ATOM 2524 N N . VAL A 1 352 ? 10.045 13.705 23.538 1.00 61.19 352 VAL A N 1
ATOM 2525 C CA . VAL A 1 352 ? 8.738 13.743 22.881 1.00 61.19 352 VAL A CA 1
ATOM 2526 C C . VAL A 1 352 ? 8.156 12.331 23.015 1.00 61.19 352 VAL A C 1
ATOM 2528 O O . VAL A 1 352 ? 8.830 11.385 22.605 1.00 61.19 352 VAL A O 1
ATOM 2531 N N . PRO A 1 353 ? 6.977 12.156 23.642 1.00 74.38 353 PRO A N 1
ATOM 2532 C CA . PRO A 1 353 ? 6.401 10.830 23.827 1.00 74.38 353 PRO A CA 1
ATOM 2533 C C . PRO A 1 353 ? 6.151 10.170 22.470 1.00 74.38 353 PRO A C 1
ATOM 2535 O O . PRO A 1 353 ? 5.767 10.863 21.524 1.00 74.38 353 PRO A O 1
ATOM 2538 N N . ASP A 1 354 ? 6.348 8.852 22.381 1.00 87.19 354 ASP A N 1
ATOM 2539 C CA . ASP A 1 354 ? 6.118 8.096 21.147 1.00 87.19 354 ASP A CA 1
ATOM 2540 C C . ASP A 1 354 ? 4.689 8.367 20.627 1.00 87.19 354 ASP A C 1
ATOM 2542 O O . ASP A 1 354 ? 3.720 8.217 21.386 1.00 87.19 354 ASP A O 1
ATOM 2546 N N . PRO A 1 355 ? 4.523 8.782 19.354 1.00 89.00 355 PRO A N 1
ATOM 2547 C CA . PRO A 1 355 ? 3.212 8.975 18.749 1.00 89.00 355 PRO A CA 1
ATOM 2548 C C . PRO A 1 355 ? 2.229 7.825 18.980 1.00 89.00 355 PRO A C 1
ATOM 2550 O O . PRO A 1 355 ? 1.051 8.076 19.249 1.00 89.00 355 PRO A O 1
ATOM 2553 N N . SER A 1 356 ? 2.700 6.577 18.927 1.00 91.06 356 SER A N 1
ATOM 2554 C CA . SER A 1 356 ? 1.852 5.398 19.119 1.00 91.06 356 SER A CA 1
ATOM 2555 C C . SER A 1 356 ? 1.297 5.310 20.550 1.00 91.06 356 SER A C 1
ATOM 2557 O O . SER A 1 356 ? 0.108 5.040 20.747 1.00 91.06 356 SER A O 1
ATOM 2559 N N . GLU A 1 357 ? 2.110 5.650 21.554 1.00 91.50 357 GLU A N 1
ATOM 2560 C CA . GLU A 1 357 ? 1.696 5.713 22.958 1.00 91.50 357 GLU A CA 1
ATOM 2561 C C . GLU A 1 357 ? 0.706 6.853 23.211 1.00 91.50 357 GLU A C 1
ATOM 2563 O O . GLU A 1 357 ? -0.275 6.676 23.939 1.00 91.50 357 GLU A O 1
ATOM 2568 N N . LEU A 1 358 ? 0.917 8.019 22.590 1.00 92.75 358 LEU A N 1
ATOM 2569 C CA . LEU A 1 358 ? -0.002 9.157 22.697 1.00 92.75 358 LEU A CA 1
ATOM 2570 C C . LEU A 1 358 ? -1.392 8.815 22.150 1.00 92.75 358 LEU A C 1
ATOM 2572 O O . LEU A 1 358 ? -2.406 9.134 22.784 1.00 92.75 358 LEU A O 1
ATOM 2576 N N . VAL A 1 359 ? -1.448 8.145 20.997 1.00 93.75 359 VAL A N 1
ATOM 2577 C CA . VAL A 1 359 ? -2.708 7.686 20.397 1.00 93.75 359 VAL A CA 1
ATOM 2578 C C . VAL A 1 359 ? -3.363 6.605 21.265 1.00 93.75 359 VAL A C 1
ATOM 2580 O O . VAL A 1 359 ? -4.575 6.654 21.481 1.00 93.75 359 VAL A O 1
ATOM 2583 N N . ALA A 1 360 ? -2.594 5.688 21.857 1.00 93.94 360 ALA A N 1
ATOM 2584 C CA . ALA A 1 360 ? -3.125 4.693 22.791 1.00 93.94 360 ALA A CA 1
ATOM 2585 C C . ALA A 1 360 ? -3.706 5.334 24.070 1.00 93.94 360 ALA A C 1
ATOM 2587 O O . ALA A 1 360 ? -4.827 5.022 24.479 1.00 93.94 360 ALA A O 1
ATOM 2588 N N . GLN A 1 361 ? -3.014 6.303 24.677 1.00 93.31 361 GLN A N 1
ATOM 2589 C CA . GLN A 1 361 ? -3.536 7.053 25.829 1.00 93.31 361 GLN A CA 1
ATOM 2590 C C . GLN A 1 361 ? -4.819 7.820 25.478 1.00 93.31 361 GLN A C 1
ATOM 2592 O O . GLN A 1 361 ? -5.755 7.907 26.282 1.00 93.31 361 GLN A O 1
ATOM 2597 N N . LEU A 1 362 ? -4.889 8.377 24.266 1.00 94.88 362 LEU A N 1
ATOM 2598 C CA . LEU A 1 362 ? -6.103 8.996 23.750 1.00 94.88 362 LEU A CA 1
ATOM 2599 C C . LEU A 1 362 ? -7.238 7.973 23.607 1.00 94.88 362 LEU A C 1
ATOM 2601 O O . LEU A 1 362 ? -8.355 8.267 24.036 1.00 94.88 362 LEU A O 1
ATOM 2605 N N . ALA A 1 363 ? -6.953 6.774 23.094 1.00 96.31 363 ALA A N 1
ATOM 2606 C CA . ALA A 1 363 ? -7.926 5.692 22.962 1.00 96.31 363 ALA A CA 1
ATOM 2607 C C . ALA A 1 363 ? -8.590 5.347 24.302 1.00 96.31 363 ALA A C 1
ATOM 2609 O O . ALA A 1 363 ? -9.818 5.301 24.383 1.00 96.31 363 ALA A O 1
ATOM 2610 N N . ALA A 1 364 ? -7.808 5.217 25.380 1.00 93.19 364 ALA A N 1
ATOM 2611 C CA . ALA A 1 364 ? -8.339 4.956 26.721 1.00 93.19 364 ALA A CA 1
ATOM 2612 C C . ALA A 1 364 ? -9.309 6.052 27.206 1.00 93.19 364 ALA A C 1
ATOM 2614 O O . ALA A 1 364 ? -10.317 5.754 27.850 1.00 93.19 364 ALA A O 1
ATOM 2615 N N . ARG A 1 365 ? -9.042 7.328 26.889 1.00 92.56 365 ARG A N 1
ATOM 2616 C CA . ARG A 1 365 ? -9.948 8.441 27.235 1.00 92.56 365 ARG A CA 1
ATOM 2617 C C . ARG A 1 365 ? -11.234 8.411 26.410 1.00 92.56 365 ARG A C 1
ATOM 2619 O O . ARG A 1 365 ? -12.314 8.597 26.967 1.00 92.56 365 ARG A O 1
ATOM 2626 N N . VAL A 1 366 ? -11.118 8.169 25.104 1.00 95.38 366 VAL A N 1
ATOM 2627 C CA . VAL A 1 366 ? -12.242 8.196 24.151 1.00 95.38 366 VAL A CA 1
ATOM 2628 C C . VAL A 1 366 ? -13.168 6.987 24.316 1.00 95.38 366 VAL A C 1
ATOM 2630 O O . VAL A 1 366 ? -14.383 7.127 24.159 1.00 95.38 366 VAL A O 1
ATOM 2633 N N . ALA A 1 367 ? -12.634 5.833 24.725 1.00 95.06 367 ALA A N 1
ATOM 2634 C CA . ALA A 1 367 ? -13.412 4.623 24.984 1.00 95.06 367 ALA A CA 1
ATOM 2635 C C . ALA A 1 367 ? -14.585 4.871 25.950 1.00 95.06 367 ALA A C 1
ATOM 2637 O O . ALA A 1 367 ? -15.702 4.426 25.698 1.00 95.06 367 ALA A O 1
ATOM 2638 N N . GLY A 1 368 ? -14.393 5.663 27.010 1.00 90.12 368 GLY A N 1
ATOM 2639 C CA . GLY A 1 368 ? -15.475 5.973 27.956 1.00 90.12 368 GLY A CA 1
ATOM 2640 C C . GLY A 1 368 ? -16.650 6.754 27.348 1.00 90.12 368 GLY A C 1
ATOM 2641 O O . GLY A 1 368 ? -17.755 6.698 27.876 1.00 90.12 368 GLY A O 1
ATOM 2642 N N . THR A 1 369 ? -16.429 7.480 26.247 1.00 93.06 369 THR A N 1
ATOM 2643 C CA . THR A 1 369 ? -17.477 8.237 25.542 1.00 93.06 369 THR A CA 1
ATOM 2644 C C . THR A 1 369 ? -18.264 7.360 24.572 1.00 93.06 369 THR A C 1
ATOM 2646 O O . THR A 1 369 ? -19.479 7.498 24.476 1.00 93.06 369 THR A O 1
ATOM 2649 N N . TRP A 1 370 ? -17.580 6.468 23.852 1.00 94.56 370 TRP A N 1
ATOM 2650 C CA . TRP A 1 370 ? -18.179 5.678 22.768 1.00 94.56 370 TRP A CA 1
ATOM 2651 C C . TRP A 1 370 ? -18.610 4.273 23.184 1.00 94.56 370 TRP A C 1
ATOM 2653 O O . TRP A 1 370 ? -19.415 3.653 22.497 1.00 94.56 370 TRP A O 1
ATOM 2663 N N . THR A 1 371 ? -18.099 3.783 24.309 1.00 91.19 371 THR A N 1
ATOM 2664 C CA . THR A 1 371 ? -18.465 2.498 24.913 1.00 91.19 371 THR A CA 1
ATOM 2665 C C . THR A 1 371 ? -18.833 2.707 26.387 1.00 91.19 371 THR A C 1
ATOM 2667 O O . THR A 1 371 ? -18.083 2.277 27.266 1.00 91.19 371 THR A O 1
ATOM 2670 N N . PRO A 1 372 ? -19.928 3.437 26.690 1.00 76.31 372 PRO A N 1
ATOM 2671 C CA . PRO A 1 372 ? -20.387 3.596 28.067 1.00 76.31 372 PRO A CA 1
ATOM 2672 C C . PRO A 1 372 ? -20.756 2.230 28.669 1.00 76.31 372 PRO A C 1
ATOM 2674 O O . PRO A 1 372 ? -21.177 1.327 27.943 1.00 76.31 372 PRO A O 1
ATOM 2677 N N . ALA A 1 373 ? -20.530 2.093 29.979 1.00 67.75 373 ALA A N 1
ATOM 2678 C CA . ALA A 1 373 ? -20.703 0.852 30.738 1.00 67.75 373 ALA A CA 1
ATOM 2679 C C . ALA A 1 373 ? -22.145 0.328 30.751 1.00 67.75 373 ALA A C 1
ATOM 2681 O O . ALA A 1 373 ? -23.077 1.168 30.761 1.00 67.75 373 ALA A O 1
#

Foldseek 3Di:
DEEEEEEQAAFPRHQVRLQVLLQVLLCVQFVPYHYHYQYAYQLAGCLLVSLCPFPPWDWDWFAWPNFTWIWIADPQQETETEQQRQDPDQASQSSLRRVVRSVPPPSHQEYEHRLALANHQLLQPNSLCNLLVHHRDSPDLQPLSLVVSLVVCVRYAYEYRFNWQAFCADCRHLLVCSCLSHVDDPVRSVVSRVVSVSVLVSLCVNPPFDADPVPRDGDRLSNGGRCSGNNRSNVSCVSSPYHYDRRLVVRCVSSVLLVSLLVGQAYEYEDAEADPRCLPSHNQLVSLVSNVVNVHEYEYQYQYYDDDPVSCVVSNHPYYDHLDDPPPPPVCVVPVSPDDDDDDDPDPPPPDPRRSNSSSNVSSVCSCVPPPD

Organism: NCBI:txid1874116